Protein AF-A0A1S1LHV0-F1 (afdb_monomer)

pLDDT: mean 75.94, std 21.67, range [27.03, 97.88]

Sequence (368 aa):
MDLYQLVSRCLDARGETQAQFAKKLGIDRTGIPKWRTGLPKPEVLRAIAEVLEIEYSRVLRAALQGSGYAATAADLLRGQVVHVVDRTEGPSYDRGDTEPVAVFTDAQTAESFRDISDRISTAWEYNYAALTIDGTPIPDYVRVYTTKWTNIGEISQNSYIYAETPDRLADTGIGQIKAAQIRDPLGIYELTVESIDPSAGRAAISAAVQRLGTQDRLLPPHVEVPGMSFTDLVSETMRRSYQETQSEIESQWLENRRAMAAYDSSLTDGAMTPPPPLAPLPQPSDGPQDAAGVPPQTPFSSTQSGFMGSLFGSNGTLEKFLGRPYIWGGPGSAVDFDDRPRPQRRYFTLRPESETSDTGNAPHADDE

Radius of gyration: 31.74 Å; Cα contacts (8 Å, |Δi|>4): 426; chains: 1; bounding box: 80×80×86 Å

Mean predicted aligned error: 17.02 Å

Organism: Mycobacteroides chelonae (NCBI:txid1774)

Nearest PDB structures (foldseek):
  4v65-assembly1_AO  TM=2.335E-01  e=8.739E+00  Escherichia coli

Secondary structure (DSSP, 8-state):
--HHHHHHHHHHHHT--HHHHHHHHTS-GGGGGGGGTSPPPHHHHHHHHHHTTS-HHHHHHHHHHHTTS-SSHHHHHTT-EEEEEEEEESSTTS---EEEEEEES-HHHHHHHHHHHHHH-SSEEEEEEEEETTTSPPPP-EEEEEEEEETTS-EEEEEEEESS--GGGTTTSB-PEEEEEEETTEEEEEEEEEESSHHHHHHHHHHHHHHHHTTT-BPPTTS--TT--HHHHHHHHHHHHHHHHHHHHHHHHHHHHHHHHHHHHHHHTT--PPPPPPPPPPPPP-----S---PPPPTTSS-HHHHHHHHTT-HHHHHHHHSS--------S------SPPP--EEEEEPP----------------

Structure (mmCIF, N/CA/C/O backbone):
data_AF-A0A1S1LHV0-F1
#
_entry.id   AF-A0A1S1LHV0-F1
#
loop_
_atom_site.group_PDB
_atom_site.id
_atom_site.type_symbol
_atom_site.label_atom_id
_atom_site.label_alt_id
_atom_site.label_comp_id
_atom_site.label_asym_id
_atom_site.label_entity_id
_atom_site.label_seq_id
_atom_site.pdbx_PDB_ins_code
_atom_site.Cartn_x
_atom_site.Cartn_y
_atom_site.Cartn_z
_atom_site.occupancy
_atom_site.B_iso_or_equiv
_atom_site.auth_seq_id
_atom_site.auth_comp_id
_atom_site.auth_asym_id
_atom_site.auth_atom_id
_atom_site.pdbx_PDB_model_num
ATOM 1 N N . MET A 1 1 ? 1.267 -1.505 19.900 1.00 89.00 1 MET A N 1
ATOM 2 C CA . MET A 1 1 ? 0.951 -0.611 21.038 1.00 89.00 1 MET A CA 1
ATOM 3 C C . MET A 1 1 ? -0.071 -1.311 21.911 1.00 89.00 1 MET A C 1
ATOM 5 O O . MET A 1 1 ? -1.172 -1.569 21.436 1.00 89.00 1 MET A O 1
ATOM 9 N N . ASP A 1 2 ? 0.295 -1.644 23.146 1.00 93.44 2 ASP A N 1
ATOM 10 C CA . ASP A 1 2 ? -0.593 -2.352 24.076 1.00 93.44 2 ASP A CA 1
ATOM 11 C C . ASP A 1 2 ? -1.661 -1.429 24.709 1.00 93.44 2 ASP A C 1
ATOM 13 O O . ASP A 1 2 ? -1.643 -0.203 24.543 1.00 93.44 2 ASP A O 1
ATOM 17 N N . LEU A 1 3 ? -2.624 -2.018 25.430 1.00 96.00 3 LEU A N 1
ATOM 18 C CA . LEU A 1 3 ? -3.716 -1.279 26.073 1.00 96.00 3 LEU A CA 1
ATOM 19 C C . LEU A 1 3 ? -3.224 -0.296 27.144 1.00 96.00 3 LEU A C 1
ATOM 21 O O . LEU A 1 3 ? -3.758 0.807 27.250 1.00 96.00 3 LEU A O 1
ATOM 25 N N . TYR A 1 4 ? -2.209 -0.661 27.928 1.00 95.88 4 TYR A N 1
ATOM 26 C CA . TYR A 1 4 ? -1.655 0.221 28.955 1.00 95.88 4 TYR A CA 1
ATOM 27 C C . TYR A 1 4 ? -1.013 1.465 28.326 1.00 95.88 4 TYR A C 1
ATOM 29 O O . TYR A 1 4 ? -1.217 2.581 28.811 1.00 95.88 4 TYR A O 1
ATOM 37 N N . GLN A 1 5 ? -0.266 1.287 27.236 1.00 96.00 5 GLN A N 1
ATOM 38 C CA . GLN A 1 5 ? 0.351 2.361 26.460 1.00 96.00 5 GLN A CA 1
ATOM 39 C C . GLN A 1 5 ? -0.705 3.261 25.816 1.00 96.00 5 GLN A C 1
ATOM 41 O O . GLN A 1 5 ? -0.586 4.484 25.898 1.00 96.00 5 GLN A O 1
ATOM 46 N N . LEU A 1 6 ? -1.757 2.675 25.226 1.00 96.44 6 LEU A N 1
ATOM 47 C CA . LEU A 1 6 ? -2.885 3.428 24.670 1.00 96.44 6 LEU A CA 1
ATOM 48 C C . LEU A 1 6 ? -3.528 4.320 25.739 1.00 96.44 6 LEU A C 1
ATOM 50 O O . LEU A 1 6 ? -3.666 5.523 25.528 1.00 96.44 6 LEU A O 1
ATOM 54 N N . VAL A 1 7 ? -3.881 3.736 26.889 1.00 96.44 7 VAL A N 1
ATOM 55 C CA . VAL A 1 7 ? -4.514 4.458 27.999 1.00 96.44 7 VAL A CA 1
ATOM 56 C C . VAL A 1 7 ? -3.587 5.555 28.516 1.00 96.44 7 VAL A C 1
ATOM 58 O O . VAL A 1 7 ? -4.010 6.701 28.607 1.00 96.44 7 VAL A O 1
ATOM 61 N N . SER A 1 8 ? -2.318 5.239 28.798 1.00 95.88 8 SER A N 1
ATOM 62 C CA . SER A 1 8 ? -1.353 6.213 29.331 1.00 95.88 8 SER A CA 1
ATOM 63 C C . SER A 1 8 ? -1.193 7.413 28.396 1.00 95.88 8 SER A C 1
ATOM 65 O O . SER A 1 8 ? -1.327 8.547 28.837 1.00 95.88 8 SER A O 1
ATOM 67 N N . ARG A 1 9 ? -1.046 7.175 27.086 1.00 96.81 9 ARG A N 1
ATOM 68 C CA . ARG A 1 9 ? -0.932 8.248 26.090 1.00 96.81 9 ARG A CA 1
ATOM 69 C C . ARG A 1 9 ? -2.183 9.130 26.020 1.00 96.81 9 ARG A C 1
ATOM 71 O O . ARG A 1 9 ? -2.063 10.342 25.865 1.00 96.81 9 ARG A O 1
ATOM 78 N N . CYS A 1 10 ? -3.377 8.541 26.112 1.00 96.31 10 CYS A N 1
ATOM 79 C CA . CYS A 1 10 ? -4.629 9.302 26.141 1.00 96.31 10 CYS A CA 1
ATOM 80 C C . CYS A 1 10 ? -4.764 10.144 27.418 1.00 96.31 10 CYS A C 1
ATOM 82 O O . CYS A 1 10 ? -5.240 11.274 27.346 1.00 96.31 10 CYS A O 1
ATOM 84 N N . LEU A 1 11 ? -4.339 9.615 28.567 1.00 96.06 11 LEU A N 1
ATOM 85 C CA . LEU A 1 11 ? -4.357 10.339 29.837 1.00 96.06 11 LEU A CA 1
ATOM 86 C C . LEU A 1 11 ? -3.365 11.503 29.839 1.00 96.06 11 LEU A C 1
ATOM 88 O O . LEU A 1 11 ? -3.750 12.616 30.194 1.00 96.06 11 LEU A O 1
ATOM 92 N N . ASP A 1 12 ? -2.143 11.276 29.356 1.00 96.19 12 ASP A N 1
ATOM 93 C CA . ASP A 1 12 ? -1.115 12.313 29.235 1.00 96.19 12 ASP A CA 1
ATOM 94 C C . ASP A 1 12 ? -1.590 13.456 28.327 1.00 96.19 12 ASP A C 1
ATOM 96 O O . ASP A 1 12 ? -1.484 14.626 28.690 1.00 96.19 12 ASP A O 1
ATOM 100 N N . ALA A 1 13 ? -2.208 13.128 27.185 1.00 95.25 13 ALA A N 1
ATOM 101 C CA . ALA A 1 13 ? -2.775 14.118 26.267 1.00 95.25 13 ALA A CA 1
ATOM 102 C C . ALA A 1 13 ? -3.920 14.946 26.884 1.00 95.25 13 ALA A C 1
ATOM 104 O O . ALA A 1 13 ? -4.177 16.063 26.440 1.00 95.25 13 ALA A O 1
ATOM 105 N N . ARG A 1 14 ? -4.609 14.410 27.899 1.00 95.88 14 ARG A N 1
ATOM 106 C CA . ARG A 1 14 ? -5.717 15.073 28.609 1.00 95.88 14 ARG A CA 1
ATOM 107 C C . ARG A 1 14 ? -5.295 15.715 29.932 1.00 95.88 14 ARG A C 1
ATOM 109 O O . ARG A 1 14 ? -6.126 16.336 30.587 1.00 95.88 14 ARG A O 1
ATOM 116 N N . GLY A 1 15 ? -4.037 15.552 30.348 1.00 96.00 15 GLY A N 1
ATOM 117 C CA . GLY A 1 15 ? -3.576 15.959 31.677 1.00 96.00 15 GLY A CA 1
ATOM 118 C C . GLY A 1 15 ? -4.288 15.221 32.819 1.00 96.00 15 GLY A C 1
ATOM 119 O O . GLY A 1 15 ? -4.392 15.751 33.925 1.00 96.00 15 GLY A O 1
ATOM 120 N N . GLU A 1 16 ? -4.811 14.018 32.565 1.00 96.12 16 GLU A N 1
ATOM 121 C CA . GLU A 1 16 ? -5.523 13.214 33.558 1.00 96.12 16 GLU A CA 1
ATOM 122 C C . GLU A 1 16 ? -4.589 12.217 34.246 1.00 96.12 16 GLU A C 1
ATOM 124 O O . GLU A 1 16 ? -3.718 11.601 33.640 1.00 96.12 16 GLU A O 1
ATOM 129 N N . THR A 1 17 ? -4.794 12.001 35.543 1.00 95.31 17 THR A N 1
ATOM 130 C CA . THR A 1 17 ? -4.028 11.001 36.296 1.00 95.31 17 THR A CA 1
ATOM 131 C C . THR A 1 17 ? -4.670 9.616 36.200 1.00 95.31 17 THR A C 1
ATOM 133 O O . THR A 1 17 ? -5.894 9.474 36.170 1.00 95.31 17 THR A O 1
ATOM 136 N N . GLN A 1 18 ? -3.859 8.556 36.296 1.00 94.00 18 GLN A N 1
ATOM 137 C CA . GLN A 1 18 ? -4.364 7.174 36.377 1.00 94.00 18 GLN A CA 1
ATOM 138 C C . GLN A 1 18 ? -5.354 6.959 37.537 1.00 94.00 18 GLN A C 1
ATOM 140 O O . GLN A 1 18 ? -6.240 6.115 37.445 1.00 94.00 18 GLN A O 1
ATOM 145 N N . ALA A 1 19 ? -5.222 7.713 38.635 1.00 94.44 19 ALA A N 1
ATOM 146 C CA . ALA A 1 19 ? -6.137 7.630 39.772 1.00 94.44 19 ALA A CA 1
ATOM 147 C C . ALA A 1 19 ? -7.528 8.195 39.440 1.00 94.44 19 ALA A C 1
ATOM 149 O O . ALA A 1 19 ? -8.538 7.586 39.791 1.00 94.44 19 ALA A O 1
ATOM 150 N N . GLN A 1 20 ? -7.587 9.331 38.737 1.00 95.44 20 GLN A N 1
ATOM 151 C CA . GLN A 1 20 ? -8.848 9.899 38.248 1.00 95.44 20 GLN A CA 1
ATOM 152 C C . GLN A 1 20 ? -9.511 8.956 37.244 1.00 95.44 20 GLN A C 1
ATOM 154 O O . GLN A 1 20 ? -10.707 8.697 37.349 1.00 95.44 20 GLN A O 1
ATOM 159 N N . PHE A 1 21 ? -8.725 8.383 36.333 1.00 96.75 21 PHE A N 1
ATOM 160 C CA . PHE A 1 21 ? -9.212 7.419 35.353 1.00 96.75 21 PHE A CA 1
ATOM 161 C C . PHE A 1 21 ? -9.773 6.140 35.996 1.00 96.75 21 PHE A C 1
ATOM 163 O O . PHE A 1 21 ? -10.903 5.751 35.708 1.00 96.75 21 PHE A O 1
ATOM 170 N N . ALA A 1 22 ? -9.040 5.526 36.934 1.00 96.00 22 ALA A N 1
ATOM 171 C CA . ALA A 1 22 ? -9.507 4.351 37.676 1.00 96.00 22 ALA A CA 1
ATOM 172 C C . ALA A 1 22 ? -10.821 4.632 38.425 1.00 96.00 22 ALA A C 1
ATOM 174 O O . ALA A 1 22 ? -11.742 3.817 38.398 1.00 96.00 22 ALA A O 1
ATOM 175 N N . LYS A 1 23 ? -10.932 5.824 39.030 1.00 95.81 23 LYS A N 1
ATOM 176 C CA . LYS A 1 23 ? -12.151 6.277 39.707 1.00 95.81 23 LYS A CA 1
ATOM 177 C C . LYS A 1 23 ? -13.332 6.409 38.739 1.00 95.81 23 LYS A C 1
ATOM 179 O O . LYS A 1 23 ? -14.421 5.973 39.094 1.00 95.81 23 LYS A O 1
ATOM 184 N N . LYS A 1 24 ? -13.130 6.971 37.538 1.00 95.94 24 LYS A N 1
ATOM 185 C CA . LYS A 1 24 ? -14.174 7.073 36.496 1.00 95.94 24 LYS A CA 1
ATOM 186 C C . LYS A 1 24 ? -14.662 5.696 36.035 1.00 95.94 24 LYS A C 1
ATOM 188 O O . LYS A 1 24 ? -15.853 5.513 35.833 1.00 95.94 24 LYS A O 1
ATOM 193 N N . LEU A 1 25 ? -13.753 4.729 35.924 1.00 94.81 25 LEU A N 1
ATOM 194 C CA . LEU A 1 25 ? -14.078 3.348 35.556 1.00 94.81 25 LEU A CA 1
ATOM 195 C C . LEU A 1 25 ? -14.657 2.509 36.705 1.00 94.81 25 LEU A C 1
ATOM 197 O O . LEU A 1 25 ? -15.110 1.392 36.466 1.00 94.81 25 LEU A O 1
ATOM 201 N N . GLY A 1 26 ? -14.610 2.997 37.949 1.00 94.69 26 GLY A N 1
ATOM 202 C CA . GLY A 1 26 ? -15.035 2.231 39.122 1.00 94.69 26 GLY A CA 1
ATOM 203 C C . GLY A 1 26 ? -14.152 1.010 39.419 1.00 94.69 26 GLY A C 1
ATOM 204 O O . GLY A 1 26 ? -14.641 0.025 39.967 1.00 94.69 26 GLY A O 1
ATOM 205 N N . ILE A 1 27 ? -12.866 1.052 39.053 1.00 94.00 27 ILE A N 1
ATOM 206 C CA . ILE A 1 27 ? -11.912 -0.051 39.252 1.00 94.00 27 ILE A CA 1
ATOM 207 C C . ILE A 1 27 ? -10.778 0.335 40.203 1.00 94.00 27 ILE A C 1
ATOM 209 O O . ILE A 1 27 ? -10.485 1.511 40.420 1.00 94.00 27 ILE A O 1
ATO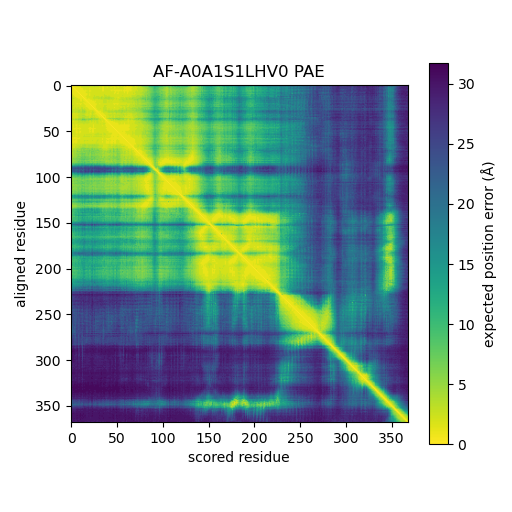M 213 N N . ASP A 1 28 ? -10.081 -0.674 40.727 1.00 93.19 28 ASP A N 1
ATOM 214 C CA . ASP A 1 28 ? -8.846 -0.458 41.476 1.00 93.19 28 ASP A CA 1
ATOM 215 C C . ASP A 1 28 ? -7.682 -0.070 40.542 1.00 93.19 28 ASP A C 1
ATOM 217 O O . ASP A 1 28 ? -7.417 -0.723 39.526 1.00 93.19 28 ASP A O 1
ATOM 221 N N . ARG A 1 29 ? -6.931 0.969 40.930 1.00 92.44 29 ARG A N 1
ATOM 222 C CA . ARG A 1 29 ? -5.758 1.479 40.203 1.00 92.44 29 ARG A CA 1
ATOM 223 C C . ARG A 1 29 ? -4.684 0.406 40.029 1.00 92.44 29 ARG A C 1
ATOM 225 O O . ARG A 1 29 ? -3.962 0.431 39.034 1.00 92.44 29 ARG A O 1
ATOM 232 N N . THR A 1 30 ? -4.571 -0.541 40.964 1.00 91.38 30 THR A N 1
ATOM 233 C CA . THR A 1 30 ? -3.563 -1.616 40.887 1.00 91.38 30 THR A CA 1
ATOM 234 C C . THR A 1 30 ? -3.808 -2.595 39.731 1.00 91.38 30 THR A C 1
ATOM 236 O O . THR A 1 30 ? -2.896 -3.323 39.334 1.00 91.38 30 THR A O 1
ATOM 239 N N . GLY A 1 31 ? -5.016 -2.597 39.153 1.00 89.69 31 GLY A N 1
ATOM 240 C CA . GLY A 1 31 ? -5.367 -3.417 37.996 1.00 89.69 31 GLY A CA 1
ATOM 241 C C . GLY A 1 31 ? -4.827 -2.885 36.666 1.00 89.69 31 GLY A C 1
ATOM 242 O O . GLY A 1 31 ? -4.539 -3.686 35.782 1.00 89.69 31 GLY A O 1
ATOM 243 N N . ILE A 1 32 ? -4.631 -1.567 36.532 1.00 92.25 32 ILE A N 1
ATOM 244 C CA . ILE A 1 32 ? -4.262 -0.922 35.257 1.00 92.25 32 ILE A CA 1
ATOM 245 C C . ILE A 1 32 ? -2.912 -1.427 34.712 1.00 92.25 32 ILE A C 1
ATOM 247 O O . ILE A 1 32 ? -2.856 -1.804 33.541 1.00 92.25 32 ILE A O 1
ATOM 251 N N . PRO A 1 33 ? -1.824 -1.522 35.508 1.00 92.38 33 PRO A N 1
ATOM 252 C CA . PRO A 1 33 ? -0.551 -2.042 35.002 1.00 92.38 33 PRO A CA 1
ATOM 253 C C . PRO A 1 33 ? -0.626 -3.488 34.488 1.00 92.38 33 PRO A C 1
ATOM 255 O O . PRO A 1 33 ? 0.167 -3.870 33.630 1.00 92.38 33 PRO A O 1
ATOM 258 N N . LYS A 1 34 ? -1.586 -4.292 34.973 1.00 92.69 34 LYS A N 1
ATOM 259 C CA . LYS A 1 34 ? -1.762 -5.695 34.554 1.00 92.69 34 LYS A CA 1
ATOM 260 C C . LYS A 1 34 ? -2.301 -5.826 33.126 1.00 92.69 34 LYS A C 1
ATOM 262 O O . LYS A 1 34 ? -2.193 -6.896 32.539 1.00 92.69 34 LYS A O 1
ATOM 267 N N . TRP A 1 35 ? -2.828 -4.752 32.540 1.00 94.06 35 TRP A N 1
ATOM 268 C CA . TRP A 1 35 ? -3.326 -4.737 31.160 1.00 94.06 35 TRP A CA 1
ATOM 269 C C . TRP A 1 35 ? -2.227 -4.801 30.097 1.00 94.06 35 TRP A C 1
ATOM 271 O O . TRP A 1 35 ? -2.531 -4.931 28.916 1.00 94.06 35 TRP A O 1
ATOM 281 N N . ARG A 1 36 ? -0.952 -4.719 30.503 1.00 91.00 36 ARG A N 1
ATOM 282 C CA . ARG A 1 36 ? 0.184 -4.949 29.603 1.00 91.00 36 ARG A CA 1
ATOM 283 C C . ARG A 1 36 ? 0.223 -6.373 29.065 1.00 91.00 36 ARG A C 1
ATOM 285 O O . ARG A 1 36 ? 0.668 -6.558 27.948 1.00 91.00 36 ARG A O 1
ATOM 292 N N . THR A 1 37 ? -0.214 -7.347 29.863 1.00 88.12 37 THR A N 1
ATOM 293 C CA . THR A 1 37 ? -0.143 -8.779 29.527 1.00 88.12 37 THR A CA 1
ATOM 294 C C . THR A 1 37 ? -1.474 -9.506 29.710 1.00 88.12 37 THR A C 1
ATOM 296 O O . THR A 1 37 ? -1.663 -10.593 29.174 1.00 88.12 37 THR A O 1
ATOM 299 N N . GLY A 1 38 ? -2.417 -8.930 30.462 1.00 89.94 38 GLY A N 1
ATOM 300 C CA . GLY A 1 38 ? -3.736 -9.504 30.708 1.00 89.94 38 GLY A CA 1
ATOM 301 C C . GLY A 1 38 ? -4.834 -8.836 29.887 1.00 89.94 38 GLY A C 1
ATOM 302 O O . GLY A 1 38 ? -4.867 -7.613 29.770 1.00 89.94 38 GLY A O 1
ATOM 303 N N . LEU A 1 39 ? -5.776 -9.639 29.386 1.00 94.50 39 LEU A N 1
ATOM 304 C CA . LEU A 1 39 ? -6.964 -9.163 28.681 1.00 94.50 39 LEU A CA 1
ATOM 305 C C . LEU A 1 39 ? -8.075 -8.796 29.690 1.00 94.50 39 LEU A C 1
ATOM 307 O O . LEU A 1 39 ? -8.558 -9.679 30.407 1.00 94.50 39 LEU A O 1
ATOM 311 N N . PRO A 1 40 ? -8.499 -7.521 29.785 1.00 94.75 40 PRO A N 1
ATOM 312 C CA . PRO A 1 40 ? -9.639 -7.136 30.613 1.00 94.75 40 PRO A CA 1
ATOM 313 C C . PRO A 1 40 ? -10.944 -7.754 30.113 1.00 94.75 40 PRO A C 1
ATOM 315 O O . PRO A 1 40 ? -11.079 -8.111 28.943 1.00 94.75 40 PRO A O 1
ATOM 318 N N . LYS A 1 41 ? -11.949 -7.813 30.992 1.00 95.00 41 LYS A N 1
ATOM 319 C CA . LYS A 1 41 ? -13.293 -8.247 30.599 1.00 95.00 41 LYS A CA 1
ATOM 320 C C . LYS A 1 41 ? -13.896 -7.299 29.545 1.00 95.00 41 LYS A C 1
ATOM 322 O O . LYS A 1 41 ? -13.613 -6.097 29.599 1.00 95.00 41 LYS A O 1
ATOM 327 N N . PRO A 1 42 ? -14.760 -7.787 28.635 1.00 96.56 42 PRO A N 1
ATOM 328 C CA . PRO A 1 42 ? -15.350 -6.969 27.575 1.00 96.56 42 PRO A CA 1
ATOM 329 C C . PRO A 1 42 ? -16.054 -5.704 28.078 1.00 96.56 42 PRO A C 1
ATOM 331 O O . PRO A 1 42 ? -15.957 -4.656 27.444 1.00 96.56 42 PRO A O 1
ATOM 334 N N . GLU A 1 43 ? -16.723 -5.773 29.230 1.00 96.94 43 GLU A N 1
ATOM 335 C CA . GLU A 1 43 ? -17.422 -4.635 29.839 1.00 96.94 43 GLU A CA 1
ATOM 336 C C . GLU A 1 43 ? -16.441 -3.524 30.228 1.00 96.94 43 GLU A C 1
ATOM 338 O O . GLU A 1 43 ? -16.708 -2.349 29.989 1.00 96.94 43 GLU A O 1
ATOM 343 N N . VAL A 1 44 ? -15.268 -3.898 30.748 1.00 96.69 44 VAL A N 1
ATOM 344 C CA . VAL A 1 44 ? -14.200 -2.953 31.101 1.00 96.69 44 VAL A CA 1
ATOM 345 C C . VAL A 1 44 ? -13.625 -2.308 29.843 1.00 96.69 44 VAL A C 1
ATOM 347 O O . VAL A 1 44 ? -13.396 -1.105 29.832 1.00 96.69 44 VAL A O 1
ATOM 350 N N . LEU A 1 45 ? -13.438 -3.070 28.761 1.00 97.62 45 LEU A N 1
ATOM 351 C CA . LEU A 1 45 ? -12.962 -2.522 27.485 1.00 97.62 45 LEU A CA 1
ATOM 352 C C . LEU A 1 45 ? -13.951 -1.512 26.880 1.00 97.62 45 LEU A C 1
ATOM 354 O O . LEU A 1 45 ? -13.524 -0.481 26.364 1.00 97.62 45 LEU A O 1
ATOM 358 N N . ARG A 1 46 ? -15.264 -1.772 26.968 1.00 97.81 46 ARG A N 1
ATOM 359 C CA . ARG A 1 46 ? -16.299 -0.817 26.528 1.00 97.81 46 ARG A CA 1
ATOM 360 C C . ARG A 1 46 ? -16.288 0.451 27.381 1.00 97.81 46 ARG A C 1
ATOM 362 O O . ARG A 1 46 ? -16.267 1.541 26.823 1.00 97.81 46 ARG A O 1
ATOM 369 N N . ALA A 1 47 ? -16.208 0.308 28.704 1.00 97.50 47 ALA A N 1
ATOM 370 C CA . ALA A 1 47 ? -16.119 1.447 29.616 1.00 97.50 47 ALA A CA 1
ATOM 371 C C . ALA A 1 47 ? -14.845 2.280 29.385 1.00 97.50 47 ALA A C 1
ATOM 373 O O . ALA A 1 47 ? -14.892 3.504 29.434 1.00 97.50 47 ALA A O 1
ATOM 374 N N . ILE A 1 48 ? -13.707 1.641 29.084 1.00 97.38 48 ILE A N 1
ATOM 375 C CA . ILE A 1 48 ? -12.475 2.343 28.692 1.00 97.38 48 ILE A CA 1
ATOM 376 C C . ILE A 1 48 ? -12.712 3.166 27.424 1.00 97.38 48 ILE A C 1
ATOM 378 O O . ILE A 1 48 ? -12.328 4.330 27.400 1.00 97.38 48 ILE A O 1
ATOM 382 N N . ALA A 1 49 ? -13.329 2.582 26.393 1.00 97.88 49 ALA A N 1
ATOM 383 C CA . ALA A 1 49 ? -13.621 3.278 25.140 1.00 97.88 49 ALA A CA 1
ATOM 384 C C . ALA A 1 49 ? -14.529 4.498 25.359 1.00 97.88 49 ALA A C 1
ATOM 386 O O . ALA A 1 49 ? -14.242 5.571 24.841 1.00 97.88 49 ALA A O 1
ATOM 387 N N . GLU A 1 50 ? -15.562 4.351 26.190 1.00 97.69 50 GLU A N 1
ATOM 388 C CA . GLU A 1 50 ? -16.482 5.429 26.558 1.00 97.69 50 GLU A CA 1
ATOM 389 C C . GLU A 1 50 ? -15.781 6.544 27.348 1.00 97.69 50 GLU A C 1
ATOM 391 O O . GLU A 1 50 ? -15.810 7.699 26.939 1.00 97.69 50 GLU A O 1
ATOM 396 N N . VAL A 1 51 ? -15.076 6.210 28.436 1.00 97.31 51 VAL A N 1
ATOM 397 C CA . VAL A 1 51 ? -14.377 7.200 29.279 1.00 97.31 51 VAL A CA 1
ATOM 398 C C . VAL A 1 51 ? -13.259 7.909 28.515 1.00 97.31 51 VAL A C 1
ATOM 400 O O . VAL A 1 51 ? -13.001 9.096 28.732 1.00 97.31 51 VAL A O 1
ATOM 403 N N . LEU A 1 52 ? -12.566 7.187 27.635 1.00 96.38 52 LEU A N 1
ATOM 404 C CA . LEU A 1 52 ? -11.537 7.760 26.779 1.00 96.38 52 LEU A CA 1
ATOM 405 C C . LEU A 1 52 ? -12.103 8.387 25.506 1.00 96.38 52 LEU A C 1
ATOM 407 O O . LEU A 1 52 ? -11.316 8.957 24.767 1.00 96.38 52 LEU A O 1
ATOM 411 N N . GLU A 1 53 ? -13.410 8.343 25.250 1.00 96.25 53 GLU A N 1
ATOM 412 C CA . GLU A 1 53 ? -14.038 8.865 24.026 1.00 96.25 53 GLU A CA 1
ATOM 413 C C . GLU A 1 53 ? -13.278 8.448 22.749 1.00 96.25 53 GLU A C 1
ATOM 415 O O . GLU A 1 53 ? -12.979 9.263 21.878 1.00 96.25 53 GLU A O 1
ATOM 420 N N . ILE A 1 54 ? -12.894 7.172 22.673 1.00 96.69 54 ILE A N 1
ATOM 421 C CA . ILE A 1 54 ? -12.226 6.575 21.509 1.00 96.69 54 ILE A CA 1
ATOM 422 C C . ILE A 1 54 ? -12.993 5.345 21.038 1.00 96.69 54 ILE A C 1
ATOM 424 O O . ILE A 1 54 ? -13.798 4.765 21.765 1.00 96.69 54 ILE A O 1
ATOM 428 N N . GLU A 1 55 ? -12.714 4.901 19.820 1.00 95.75 55 GLU A N 1
ATOM 429 C CA . GLU A 1 55 ? -13.403 3.766 19.227 1.00 95.75 55 GLU A CA 1
ATOM 430 C C . GLU A 1 55 ? -13.121 2.471 20.000 1.00 95.75 55 GLU A C 1
ATOM 432 O O . GLU A 1 55 ? -11.971 2.121 20.294 1.00 95.75 55 GLU A O 1
ATOM 437 N N . TYR A 1 56 ? -14.176 1.693 20.264 1.00 96.19 56 TYR A N 1
ATOM 438 C CA . TYR A 1 56 ? -14.058 0.398 20.938 1.00 96.19 56 TYR A CA 1
ATOM 439 C C . TYR A 1 56 ? -13.100 -0.557 20.212 1.00 96.19 56 TYR A C 1
ATOM 441 O O . TYR A 1 56 ? -12.322 -1.259 20.855 1.00 96.19 56 TYR A O 1
ATOM 449 N N . SER A 1 57 ? -13.089 -0.535 18.875 1.00 93.25 57 SER A N 1
ATOM 450 C CA . SER A 1 57 ? -12.174 -1.335 18.052 1.00 93.25 57 SER A CA 1
ATOM 451 C C . SER A 1 57 ? -10.703 -1.022 18.343 1.00 93.25 57 SER A C 1
ATOM 453 O O . SER A 1 57 ? -9.877 -1.932 18.409 1.00 93.25 57 SER A O 1
ATOM 455 N N . ARG A 1 58 ? -10.365 0.249 18.592 1.00 95.12 58 ARG A N 1
ATOM 456 C CA . ARG A 1 58 ? -9.006 0.684 18.934 1.00 95.12 58 ARG A CA 1
ATOM 457 C C . ARG A 1 58 ? -8.577 0.162 20.303 1.00 95.12 58 ARG A C 1
ATOM 459 O O . ARG A 1 58 ? -7.440 -0.292 20.443 1.00 95.12 58 ARG A O 1
ATOM 466 N N . VAL A 1 59 ? -9.484 0.200 21.280 1.00 96.81 59 VAL A N 1
ATOM 467 C CA . VAL A 1 59 ? -9.263 -0.333 22.634 1.00 96.81 59 VAL A CA 1
ATOM 468 C C . VAL A 1 59 ? -9.105 -1.850 22.602 1.00 96.81 59 VAL A C 1
ATOM 470 O O . VAL A 1 59 ? -8.124 -2.375 23.128 1.00 96.81 59 VAL A O 1
ATOM 473 N N . LEU A 1 60 ? -10.029 -2.549 21.939 1.00 96.12 60 LEU A N 1
ATOM 474 C CA . LEU A 1 60 ? -10.002 -4.002 21.805 1.00 96.12 60 LEU A CA 1
ATOM 475 C C . LEU A 1 60 ? -8.724 -4.470 21.102 1.00 96.12 60 LEU A C 1
ATOM 477 O O . LEU A 1 60 ? -8.047 -5.360 21.607 1.00 96.12 60 LEU A O 1
ATOM 481 N N . ARG A 1 61 ? -8.337 -3.822 19.996 1.00 94.88 61 ARG A N 1
ATOM 482 C CA . ARG A 1 61 ? -7.089 -4.131 19.285 1.00 94.88 61 ARG A CA 1
ATOM 483 C C . ARG A 1 61 ? -5.866 -3.979 20.186 1.00 94.88 61 ARG A C 1
ATOM 485 O O . ARG A 1 61 ? -5.029 -4.871 20.214 1.00 94.88 61 ARG A O 1
ATOM 492 N N . ALA A 1 62 ? -5.756 -2.875 20.926 1.00 95.00 62 ALA A N 1
ATOM 493 C CA . ALA A 1 62 ? -4.624 -2.657 21.828 1.00 95.00 62 ALA A CA 1
ATOM 494 C C . ALA A 1 62 ? -4.574 -3.707 22.955 1.00 95.00 62 ALA A C 1
ATOM 496 O O . ALA A 1 62 ? -3.495 -4.154 23.343 1.00 95.00 62 ALA A O 1
ATOM 497 N N . ALA A 1 63 ? -5.739 -4.138 23.448 1.00 96.06 63 ALA A N 1
ATOM 498 C CA . ALA A 1 63 ? -5.851 -5.187 24.457 1.00 96.06 63 ALA A CA 1
ATOM 499 C C . ALA A 1 63 ? -5.426 -6.562 23.918 1.00 96.06 63 ALA A C 1
ATOM 501 O O . ALA A 1 63 ? -4.646 -7.259 24.567 1.00 96.06 63 ALA A O 1
ATOM 502 N N . LEU A 1 64 ? -5.884 -6.928 22.717 1.00 95.50 64 LEU A N 1
ATOM 503 C CA . LEU A 1 64 ? -5.500 -8.170 22.038 1.00 95.50 64 LEU A CA 1
ATOM 504 C C . LEU A 1 64 ? -4.009 -8.184 21.682 1.00 95.50 64 LEU A C 1
ATOM 506 O O . LEU A 1 64 ? -3.361 -9.217 21.841 1.00 95.50 64 LEU A O 1
ATOM 510 N N . GLN A 1 65 ? -3.452 -7.035 21.284 1.00 93.38 65 GLN A N 1
ATOM 511 C CA . GLN A 1 65 ? -2.027 -6.909 20.989 1.00 93.38 65 GLN A CA 1
ATOM 512 C C . GLN A 1 65 ? -1.159 -7.068 22.242 1.00 93.38 65 GLN A C 1
ATOM 514 O O . GLN A 1 65 ? -0.198 -7.828 22.226 1.00 93.38 65 GLN A O 1
ATOM 519 N N . GLY A 1 66 ? -1.516 -6.408 23.349 1.00 91.25 66 GLY A N 1
ATOM 520 C CA . GLY A 1 66 ? -0.778 -6.538 24.613 1.00 91.25 66 GLY A CA 1
ATOM 521 C C . GLY A 1 66 ? -0.829 -7.946 25.217 1.00 91.25 66 GLY A C 1
ATOM 522 O O . GLY A 1 66 ? 0.128 -8.403 25.830 1.00 91.25 66 GLY A O 1
ATOM 523 N N . SER A 1 67 ? -1.930 -8.669 25.010 1.00 92.38 67 SER A N 1
ATOM 524 C CA . SER A 1 67 ? -2.096 -10.041 25.512 1.00 92.38 67 SER A CA 1
ATOM 525 C C . SER A 1 67 ? -1.581 -11.129 24.559 1.00 92.38 67 SER A C 1
ATOM 527 O O . SER A 1 67 ? -1.661 -12.308 24.896 1.00 92.38 67 SER A O 1
ATOM 529 N N . GLY A 1 68 ? -1.037 -10.757 23.394 1.00 91.94 68 GLY A N 1
ATOM 530 C CA . GLY A 1 68 ? -0.428 -11.688 22.440 1.00 91.94 68 GLY A CA 1
ATOM 531 C C . GLY A 1 68 ? -1.409 -12.467 21.557 1.00 91.94 68 GLY A C 1
ATOM 532 O O . GLY A 1 68 ? -0.980 -13.372 20.850 1.00 91.94 68 GLY A O 1
ATOM 533 N N . TYR A 1 69 ? -2.704 -12.127 21.557 1.00 92.12 69 TYR A N 1
ATOM 534 C CA . TYR A 1 69 ? -3.695 -12.765 20.672 1.00 92.12 69 TYR A CA 1
ATOM 535 C C . TYR A 1 69 ? -3.603 -12.281 19.219 1.00 92.12 69 TYR A C 1
ATOM 537 O O . TYR A 1 69 ? -4.064 -12.974 18.317 1.00 92.12 69 TYR A O 1
ATOM 545 N N . ALA A 1 70 ? -3.033 -11.096 18.991 1.00 92.81 70 ALA A N 1
ATOM 546 C CA . ALA A 1 70 ? -2.780 -10.549 17.662 1.00 92.81 70 ALA A CA 1
ATOM 547 C C . ALA A 1 70 ? -1.454 -9.785 17.659 1.00 92.81 70 ALA A C 1
ATOM 549 O O . ALA A 1 70 ? -1.204 -8.985 18.558 1.00 92.81 70 ALA A O 1
ATOM 550 N N . ALA A 1 71 ? -0.612 -9.989 16.651 1.00 89.56 71 ALA A N 1
ATOM 551 C CA . ALA A 1 71 ? 0.615 -9.215 16.496 1.00 89.56 71 ALA A CA 1
ATOM 552 C C . ALA A 1 71 ? 0.331 -7.887 15.778 1.00 89.56 71 ALA A C 1
ATOM 554 O O . ALA A 1 71 ? 0.870 -6.838 16.143 1.00 89.56 71 ALA A O 1
ATOM 555 N N . THR A 1 72 ? -0.559 -7.924 14.782 1.00 88.38 72 THR A N 1
ATOM 556 C CA . THR A 1 72 ? -0.885 -6.794 13.909 1.00 88.38 72 THR A CA 1
ATOM 557 C C . THR A 1 72 ? -2.393 -6.592 13.757 1.00 88.38 72 THR A C 1
ATOM 559 O O . THR A 1 72 ? -3.207 -7.439 14.118 1.00 88.38 72 THR A O 1
ATOM 562 N N . ALA A 1 73 ? -2.792 -5.447 13.193 1.00 84.81 73 ALA A N 1
ATOM 563 C CA . ALA A 1 73 ? -4.188 -5.226 12.816 1.00 84.81 73 ALA A CA 1
ATOM 564 C C . ALA A 1 73 ? -4.649 -6.192 11.709 1.00 84.81 73 ALA A C 1
ATOM 566 O O . ALA A 1 73 ? -5.821 -6.557 11.687 1.00 84.81 73 ALA A O 1
ATOM 567 N N . ALA A 1 74 ? -3.737 -6.619 10.827 1.00 87.75 74 ALA A N 1
ATOM 568 C CA . ALA A 1 74 ? -4.048 -7.550 9.749 1.00 87.75 74 ALA A CA 1
ATOM 569 C C . ALA A 1 74 ? -4.503 -8.911 10.294 1.00 87.75 74 ALA A C 1
ATOM 571 O O . ALA A 1 74 ? -5.440 -9.485 9.757 1.00 87.75 74 ALA A O 1
ATOM 572 N N . ASP A 1 75 ? -3.944 -9.375 11.416 1.00 88.69 75 ASP A N 1
ATOM 573 C CA . ASP A 1 75 ? -4.339 -10.653 12.033 1.00 88.69 75 ASP A CA 1
ATOM 574 C C . ASP A 1 75 ? -5.821 -10.682 12.443 1.00 88.69 75 ASP A C 1
ATOM 576 O O . ASP A 1 75 ? -6.448 -11.737 12.439 1.00 88.69 75 ASP A O 1
ATOM 580 N N . LEU A 1 76 ? -6.388 -9.520 12.788 1.00 88.81 76 LEU A N 1
ATOM 581 C CA . LEU A 1 76 ? -7.794 -9.382 13.179 1.00 88.81 76 LEU A CA 1
ATOM 582 C C . LEU A 1 76 ? -8.731 -9.202 11.979 1.00 88.81 76 LEU A C 1
ATOM 584 O O . LEU A 1 76 ? -9.918 -9.508 12.075 1.00 88.81 76 LEU A O 1
ATOM 588 N N . LEU A 1 77 ? -8.215 -8.646 10.881 1.00 90.06 77 LEU A N 1
ATOM 589 C CA . LEU A 1 77 ? -9.005 -8.262 9.711 1.00 90.06 77 LEU A CA 1
ATOM 590 C C . LEU A 1 77 ? -8.958 -9.307 8.597 1.00 90.06 77 LEU A C 1
ATOM 592 O O . LEU A 1 77 ? -9.911 -9.415 7.832 1.00 90.06 77 LEU A O 1
ATOM 596 N N . ARG A 1 78 ? -7.878 -10.084 8.501 1.00 90.12 78 ARG A N 1
ATOM 597 C CA . ARG A 1 78 ? -7.695 -11.103 7.469 1.00 90.12 78 ARG A CA 1
ATOM 598 C C . ARG A 1 78 ? -8.857 -12.090 7.468 1.00 90.12 78 ARG A C 1
ATOM 600 O O . ARG A 1 78 ? -9.247 -12.616 8.508 1.00 90.12 78 ARG A O 1
ATOM 607 N N . GLY A 1 79 ? -9.389 -12.357 6.280 1.00 90.81 79 GLY A N 1
ATOM 608 C CA . GLY A 1 79 ? -10.506 -13.280 6.094 1.00 90.81 79 GLY A CA 1
ATOM 609 C C . GLY A 1 79 ? -11.875 -12.702 6.465 1.00 90.81 79 GLY A C 1
ATOM 610 O O . GLY A 1 79 ? -12.880 -13.363 6.214 1.00 90.81 79 GLY A O 1
ATOM 611 N N . GLN A 1 80 ? -11.951 -11.485 7.018 1.00 93.44 80 GLN A N 1
ATOM 612 C CA . GLN A 1 80 ? -13.230 -10.808 7.220 1.00 93.44 80 GLN A CA 1
ATOM 613 C C . GLN A 1 80 ? -13.807 -10.363 5.876 1.00 93.44 80 GLN A C 1
ATOM 615 O O . GLN A 1 80 ? -13.074 -9.957 4.970 1.00 93.44 80 GLN A O 1
ATOM 620 N N . VAL A 1 81 ? -15.130 -10.436 5.759 1.00 95.38 81 VAL A N 1
ATOM 621 C CA . VAL A 1 81 ? -15.858 -9.967 4.580 1.00 95.38 81 VAL A CA 1
ATOM 622 C C . VAL A 1 81 ? -16.279 -8.521 4.806 1.00 95.38 81 VAL A C 1
ATOM 624 O O . VAL A 1 81 ? -16.845 -8.181 5.844 1.00 95.38 81 VAL A O 1
ATOM 627 N N . VAL A 1 82 ? -15.996 -7.677 3.823 1.00 95.88 82 VAL A N 1
ATOM 628 C CA . VAL A 1 82 ? -16.514 -6.318 3.716 1.00 95.88 82 VAL A CA 1
ATOM 629 C C . VAL A 1 82 ? -17.327 -6.192 2.440 1.00 95.88 82 VAL A C 1
ATOM 631 O O . VAL A 1 82 ? -17.111 -6.899 1.459 1.00 95.88 82 VAL A O 1
ATOM 634 N N . HIS A 1 83 ? -18.275 -5.278 2.460 1.00 96.50 83 HIS A N 1
ATOM 635 C CA . HIS A 1 83 ? -19.199 -5.024 1.375 1.00 96.50 83 HIS A CA 1
ATOM 636 C C . HIS A 1 83 ? -18.877 -3.661 0.791 1.00 96.50 83 HIS A C 1
ATOM 638 O O . HIS A 1 83 ? -19.058 -2.645 1.462 1.00 96.50 83 HIS A O 1
ATOM 644 N N . VAL A 1 84 ? -18.356 -3.647 -0.429 1.00 95.94 84 VAL A N 1
ATOM 645 C CA . VAL A 1 84 ? -17.973 -2.421 -1.123 1.00 95.94 84 VAL A CA 1
ATOM 646 C C . VAL A 1 84 ? -19.077 -2.051 -2.100 1.00 95.94 84 VAL A C 1
ATOM 648 O O . VAL A 1 84 ? -19.625 -2.914 -2.792 1.00 95.94 84 VAL A O 1
ATOM 651 N N . VAL A 1 85 ? -19.428 -0.768 -2.105 1.00 95.31 85 VAL A N 1
ATOM 652 C CA . VAL A 1 85 ? -20.303 -0.177 -3.111 1.00 95.31 85 VAL A CA 1
ATOM 653 C C . VAL A 1 85 ? -19.465 0.757 -3.964 1.00 95.31 85 VAL A C 1
ATOM 655 O O . VAL A 1 85 ? -18.866 1.704 -3.443 1.00 95.31 85 VAL A O 1
ATOM 658 N N . ASP A 1 86 ? -19.470 0.497 -5.263 1.00 94.81 86 ASP A N 1
ATOM 659 C CA . ASP A 1 86 ? -18.791 1.302 -6.269 1.00 94.81 86 ASP A CA 1
ATOM 660 C C . ASP A 1 86 ? -19.827 2.045 -7.113 1.00 94.81 86 ASP A C 1
ATOM 662 O O . ASP A 1 86 ? -20.967 1.596 -7.247 1.00 94.81 86 ASP A O 1
ATOM 666 N N . ARG A 1 87 ? -19.443 3.174 -7.704 1.00 91.56 87 ARG A N 1
ATOM 667 C CA . ARG A 1 87 ? -20.247 3.875 -8.711 1.00 91.56 87 ARG A CA 1
ATOM 668 C C . ARG A 1 87 ? -19.527 3.884 -10.050 1.00 91.56 87 ARG A C 1
ATOM 670 O O . ARG A 1 87 ? -18.305 4.007 -10.091 1.00 91.56 87 ARG A O 1
ATOM 677 N N . THR A 1 88 ? -20.292 3.840 -11.130 1.00 88.19 88 THR A N 1
ATOM 678 C CA . THR A 1 88 ? -19.783 4.001 -12.494 1.00 88.19 88 THR A CA 1
ATOM 679 C C . THR A 1 88 ? -20.520 5.152 -13.175 1.00 88.19 88 THR A C 1
ATOM 681 O O . THR A 1 88 ? -21.749 5.232 -13.089 1.00 88.19 88 THR A O 1
ATOM 684 N N . GLU A 1 89 ? -19.777 6.064 -13.810 1.00 81.81 89 GLU A N 1
ATOM 685 C CA . GLU A 1 89 ? -20.356 7.176 -14.577 1.00 81.81 89 GLU A CA 1
ATOM 686 C C . GLU A 1 89 ? -20.895 6.697 -15.924 1.00 81.81 89 GLU A C 1
ATOM 688 O O . GLU A 1 89 ? -20.210 5.961 -16.634 1.00 81.81 89 GLU A O 1
ATOM 693 N N . GLY A 1 90 ? -22.075 7.186 -16.309 1.00 66.50 90 GLY A N 1
ATOM 694 C CA . GLY A 1 90 ? -22.546 7.134 -17.692 1.00 66.50 90 GLY A CA 1
ATOM 695 C C . GLY A 1 90 ? -23.355 5.886 -18.083 1.00 66.50 90 GLY A C 1
ATOM 696 O O . GLY A 1 90 ? -23.393 4.880 -17.372 1.00 66.50 90 GLY A O 1
ATOM 697 N N . PRO A 1 91 ? -24.066 5.945 -19.228 1.00 59.16 91 PRO A N 1
ATOM 698 C CA . PRO A 1 91 ? -24.810 4.809 -19.766 1.00 59.16 91 PRO A CA 1
ATOM 699 C C . PRO A 1 91 ? -23.856 3.688 -20.206 1.00 59.16 91 PRO A C 1
ATOM 701 O O . PRO A 1 91 ? -22.712 3.942 -20.557 1.00 59.16 91 PRO A O 1
ATOM 704 N N . SER A 1 92 ? -24.342 2.441 -20.258 1.00 61.28 92 SER A N 1
ATOM 705 C CA . SER A 1 92 ? -23.543 1.221 -20.536 1.00 61.28 92 SER A CA 1
ATOM 706 C C . SER A 1 92 ? -22.531 1.271 -21.703 1.00 61.28 92 SER A C 1
ATOM 708 O O . SER A 1 92 ? -21.588 0.484 -21.704 1.00 61.28 92 SER A O 1
ATOM 710 N N . TYR A 1 93 ? -22.703 2.165 -22.682 1.00 59.66 93 TYR A N 1
ATOM 711 C CA . TYR A 1 93 ? -21.829 2.335 -23.851 1.00 59.66 93 TYR A CA 1
ATOM 712 C C . TYR A 1 93 ? -20.758 3.436 -23.708 1.00 59.66 93 TYR A C 1
ATOM 714 O O . TYR A 1 93 ? -19.932 3.577 -24.604 1.00 59.66 93 TYR A O 1
ATOM 722 N N . ASP A 1 94 ? -20.772 4.198 -22.613 1.00 62.12 94 ASP A N 1
ATOM 723 C CA . ASP A 1 94 ? -19.831 5.280 -22.285 1.00 62.12 94 ASP A CA 1
ATOM 724 C C . ASP A 1 94 ? -19.469 5.218 -20.790 1.00 62.12 94 ASP A C 1
ATOM 726 O O . ASP A 1 94 ? -19.462 6.224 -20.084 1.00 62.12 94 ASP A O 1
ATOM 730 N N . ARG A 1 95 ? -19.278 3.991 -20.274 1.00 63.81 95 ARG A N 1
ATOM 731 C CA . ARG A 1 95 ? -18.926 3.778 -18.867 1.00 63.81 95 ARG A CA 1
ATOM 732 C C . ARG A 1 95 ? -17.562 4.403 -18.601 1.00 63.81 95 ARG A C 1
ATOM 734 O O . ARG A 1 95 ? -16.554 3.922 -19.120 1.00 63.81 95 ARG A O 1
ATOM 741 N N . GLY A 1 96 ? -17.560 5.456 -17.793 1.00 67.00 96 GLY A N 1
ATOM 742 C CA . GLY A 1 96 ? -16.352 6.028 -17.219 1.00 67.00 96 GLY A CA 1
ATOM 743 C C . GLY A 1 96 ? -15.705 5.084 -16.205 1.00 67.00 96 GLY A C 1
ATOM 744 O O . GLY A 1 96 ? -16.107 3.927 -16.033 1.00 67.00 96 GLY A O 1
ATOM 745 N N . ASP A 1 97 ? -14.697 5.596 -15.507 1.00 76.81 97 ASP A N 1
ATOM 746 C CA . ASP A 1 97 ? -14.018 4.842 -14.459 1.00 76.81 97 ASP A CA 1
ATOM 747 C C . ASP A 1 97 ? -14.990 4.460 -13.329 1.00 76.81 97 ASP A C 1
ATOM 749 O O . ASP A 1 97 ? -15.946 5.172 -13.010 1.00 76.81 97 ASP A O 1
ATOM 753 N N . THR A 1 98 ? -14.751 3.293 -12.731 1.00 85.12 98 THR A N 1
ATOM 754 C CA . THR A 1 98 ? -15.494 2.831 -11.554 1.00 85.12 98 THR A CA 1
ATOM 755 C C . THR A 1 98 ? -14.759 3.266 -10.293 1.00 85.12 98 THR A C 1
ATOM 757 O O . THR A 1 98 ? -13.551 3.060 -10.180 1.00 85.12 98 THR A O 1
ATOM 760 N N . GLU A 1 99 ? -15.481 3.861 -9.346 1.00 88.62 99 GLU A N 1
ATOM 761 C CA . GLU A 1 99 ? -14.912 4.418 -8.117 1.00 88.62 99 GLU A CA 1
ATOM 762 C C . GLU A 1 99 ? -15.613 3.845 -6.874 1.00 88.62 99 GLU A C 1
ATOM 764 O O . GLU A 1 99 ? -16.848 3.880 -6.811 1.00 88.62 99 GLU A O 1
ATOM 769 N N . PRO A 1 100 ? -14.866 3.381 -5.855 1.00 92.38 100 PRO A N 1
ATOM 770 C CA . PRO A 1 100 ? -15.447 2.970 -4.584 1.00 92.38 100 PRO A CA 1
ATOM 771 C C . PRO A 1 100 ? -15.977 4.171 -3.804 1.00 92.38 100 PRO A C 1
ATOM 773 O O . PRO A 1 100 ? -15.249 5.122 -3.525 1.00 92.38 100 PRO A O 1
ATOM 776 N N . VAL A 1 101 ? -17.246 4.110 -3.397 1.00 94.75 101 VAL A N 1
ATOM 777 C CA . VAL A 1 101 ? -17.916 5.205 -2.671 1.00 94.75 101 VAL A CA 1
ATOM 778 C C . VAL A 1 101 ? -18.240 4.866 -1.225 1.00 94.75 101 VAL A C 1
ATOM 780 O O . VAL A 1 101 ? -18.383 5.774 -0.406 1.00 94.75 101 VAL A O 1
ATOM 783 N N . ALA A 1 102 ? -18.368 3.581 -0.890 1.00 94.69 102 ALA A N 1
ATOM 784 C CA . ALA A 1 102 ? -18.675 3.158 0.469 1.00 94.69 102 ALA A CA 1
ATOM 785 C C . ALA A 1 102 ? -18.186 1.737 0.771 1.00 94.69 102 ALA A C 1
ATOM 787 O O . ALA A 1 102 ? -18.102 0.886 -0.113 1.00 94.69 102 ALA A O 1
ATOM 788 N N . VAL A 1 103 ? -17.904 1.480 2.052 1.00 96.06 103 VAL A N 1
ATOM 789 C CA . VAL A 1 103 ? -17.526 0.162 2.578 1.00 96.06 103 VAL A CA 1
ATOM 790 C C . VAL A 1 103 ? -18.322 -0.115 3.850 1.00 96.06 103 VAL A C 1
ATOM 792 O O . VAL A 1 103 ? -18.352 0.714 4.760 1.00 96.06 103 VAL A O 1
ATOM 795 N N . PHE A 1 104 ? -18.933 -1.293 3.933 1.00 95.69 104 PHE A N 1
ATOM 796 C CA . PHE A 1 104 ? -19.751 -1.726 5.062 1.00 95.69 104 PHE A CA 1
ATOM 797 C C . PHE A 1 104 ? -19.299 -3.089 5.582 1.00 95.69 104 PHE A C 1
ATOM 799 O O . PHE A 1 104 ? -18.820 -3.934 4.832 1.00 95.69 104 PHE A O 1
ATOM 806 N N . THR A 1 105 ? -19.494 -3.335 6.874 1.00 94.19 105 THR A N 1
ATOM 807 C CA . THR A 1 105 ? -19.328 -4.673 7.469 1.00 94.19 105 THR A CA 1
ATOM 808 C C . THR A 1 105 ? -20.594 -5.525 7.368 1.00 94.19 105 THR A C 1
ATOM 810 O O . THR A 1 105 ? -20.558 -6.703 7.695 1.00 94.19 105 THR A O 1
ATOM 813 N N . ASP A 1 106 ? -21.718 -4.927 6.968 1.00 95.69 106 ASP A N 1
ATOM 814 C CA . ASP A 1 106 ? -23.033 -5.560 6.895 1.00 95.69 106 ASP A CA 1
ATOM 815 C C . ASP A 1 106 ? -23.589 -5.477 5.468 1.00 95.69 106 ASP A C 1
ATOM 817 O O . ASP A 1 106 ? -23.675 -4.391 4.886 1.00 95.69 106 ASP A O 1
ATOM 821 N N . ALA A 1 107 ? -23.966 -6.632 4.917 1.00 95.88 107 ALA A N 1
ATOM 822 C CA . ALA A 1 107 ? -24.459 -6.757 3.548 1.00 95.88 107 ALA A CA 1
ATOM 823 C C . ALA A 1 107 ? -25.751 -5.965 3.328 1.00 95.88 107 ALA A C 1
ATOM 825 O O . ALA A 1 107 ? -25.884 -5.252 2.338 1.00 95.88 107 ALA A O 1
ATOM 826 N N . GLN A 1 108 ? -26.686 -6.046 4.278 1.00 96.94 108 GLN A N 1
ATOM 827 C CA . GLN A 1 108 ? -28.001 -5.421 4.156 1.00 96.94 108 GLN A CA 1
ATOM 828 C C . GLN A 1 108 ? -27.898 -3.890 4.144 1.00 96.94 108 GLN A C 1
ATOM 830 O O . GLN A 1 108 ? -28.616 -3.212 3.405 1.00 96.94 108 GLN A O 1
ATOM 835 N N . THR A 1 109 ? -26.985 -3.336 4.938 1.00 96.88 109 THR A N 1
ATOM 836 C CA . THR A 1 109 ? -26.687 -1.903 4.963 1.00 96.88 109 THR A CA 1
ATOM 837 C C . THR A 1 109 ? -26.073 -1.450 3.637 1.00 96.88 109 THR A C 1
ATOM 839 O O . THR A 1 109 ? -26.476 -0.414 3.111 1.00 96.88 109 THR A O 1
ATOM 842 N N . ALA A 1 110 ? -25.159 -2.239 3.060 1.00 96.31 110 ALA A N 1
ATOM 843 C CA . ALA A 1 110 ? -24.574 -1.950 1.750 1.00 96.31 110 ALA A CA 1
ATOM 844 C C . ALA A 1 110 ? -25.612 -1.996 0.618 1.00 96.31 110 ALA A C 1
ATOM 846 O O . ALA A 1 110 ? -25.668 -1.083 -0.205 1.00 96.31 110 ALA A O 1
ATOM 847 N N . GLU A 1 111 ? -26.472 -3.018 0.603 1.00 96.25 111 GLU A N 1
ATOM 848 C CA . GLU A 1 111 ? -27.579 -3.135 -0.354 1.00 96.25 111 GLU A CA 1
ATOM 849 C C . GLU A 1 111 ? -28.554 -1.963 -0.226 1.00 96.25 111 GLU A C 1
ATOM 851 O O . GLU A 1 111 ? -28.925 -1.350 -1.225 1.00 96.25 111 GLU A O 1
ATOM 856 N N . SER A 1 112 ? -28.908 -1.586 1.006 1.00 97.00 112 SER A N 1
ATOM 857 C CA . SER A 1 112 ? -29.777 -0.433 1.259 1.00 97.00 112 SER A CA 1
ATOM 858 C C . SER A 1 112 ? -29.144 0.867 0.764 1.00 97.00 112 SER A C 1
ATOM 860 O O . SER A 1 112 ? -29.831 1.706 0.182 1.00 97.00 112 SER A O 1
ATOM 862 N N . PHE A 1 113 ? -27.834 1.040 0.968 1.00 96.62 113 PHE A N 1
ATOM 863 C CA . PHE A 1 113 ? -27.096 2.193 0.460 1.00 96.62 113 PHE A CA 1
ATOM 864 C C . PHE A 1 113 ? -27.120 2.252 -1.071 1.00 96.62 113 PHE A C 1
ATOM 866 O O . PHE A 1 113 ? -27.423 3.313 -1.620 1.00 96.62 113 PHE A O 1
ATOM 873 N N . ARG A 1 114 ? -26.857 1.130 -1.757 1.00 95.38 114 ARG A N 1
ATOM 874 C CA . ARG A 1 114 ? -26.957 1.031 -3.222 1.00 95.38 114 ARG A CA 1
ATOM 875 C C . ARG A 1 114 ? -28.362 1.406 -3.697 1.00 95.38 114 ARG A C 1
ATOM 877 O O . ARG A 1 114 ? -28.507 2.339 -4.476 1.00 95.38 114 ARG A O 1
ATOM 884 N N . ASP A 1 115 ? -29.391 0.752 -3.159 1.00 94.50 115 ASP A N 1
ATOM 885 C CA . ASP A 1 115 ? -30.783 0.937 -3.588 1.00 94.50 115 ASP A CA 1
ATOM 886 C C . ASP A 1 115 ? -31.276 2.375 -3.400 1.00 94.50 115 ASP A C 1
ATOM 888 O O . ASP A 1 115 ? -32.039 2.897 -4.214 1.00 94.50 115 ASP A O 1
ATOM 892 N N . ILE A 1 116 ? -30.869 3.026 -2.308 1.00 95.88 116 ILE A N 1
ATOM 893 C CA . ILE A 1 116 ? -31.186 4.434 -2.066 1.00 95.88 116 ILE A CA 1
ATOM 894 C C . ILE A 1 116 ? -30.418 5.324 -3.047 1.00 95.88 116 ILE A C 1
ATOM 896 O O . ILE A 1 116 ? -30.999 6.264 -3.587 1.00 95.88 116 ILE A O 1
ATOM 900 N N . SER A 1 117 ? -29.146 5.023 -3.309 1.00 93.88 117 SER A N 1
ATOM 901 C CA . SER A 1 117 ? -28.301 5.816 -4.207 1.00 93.88 117 SER A CA 1
ATOM 902 C C . SER A 1 117 ? -28.788 5.760 -5.658 1.00 93.88 117 SER A C 1
ATOM 904 O O . SER A 1 117 ? -28.942 6.817 -6.270 1.00 93.88 117 SER A O 1
ATOM 906 N N . ASP A 1 118 ? -29.159 4.577 -6.158 1.00 89.88 118 ASP A N 1
ATOM 907 C CA . ASP A 1 118 ? -29.758 4.384 -7.491 1.00 89.88 118 ASP A CA 1
ATOM 908 C C . ASP A 1 118 ? -31.086 5.146 -7.648 1.00 89.88 118 ASP A C 1
ATOM 910 O O . ASP A 1 118 ? -31.424 5.650 -8.719 1.00 89.88 118 ASP A O 1
ATOM 914 N N . ARG A 1 119 ? -31.872 5.261 -6.569 1.00 91.38 119 ARG A N 1
ATOM 915 C CA . ARG A 1 119 ? -33.133 6.022 -6.584 1.00 91.38 119 ARG A CA 1
ATOM 916 C C . ARG A 1 119 ? -32.914 7.529 -6.587 1.00 91.38 119 ARG A C 1
ATOM 918 O O . ARG A 1 119 ? -33.747 8.257 -7.124 1.00 91.38 119 ARG A O 1
ATOM 925 N N . ILE A 1 120 ? -31.852 7.999 -5.936 1.00 92.75 120 ILE A N 1
ATOM 926 C CA . ILE A 1 120 ? -31.523 9.425 -5.844 1.00 92.75 120 ILE A CA 1
ATOM 927 C C . ILE A 1 120 ? -30.874 9.904 -7.140 1.00 92.75 120 ILE A C 1
ATOM 929 O O . ILE A 1 120 ? -31.161 11.017 -7.583 1.00 92.75 120 ILE A O 1
ATOM 933 N N . SER A 1 121 ? -30.012 9.087 -7.744 1.00 84.56 121 SER A N 1
ATOM 934 C CA . SER A 1 121 ? -29.263 9.480 -8.925 1.00 84.56 121 SER A CA 1
ATOM 935 C C . SER A 1 121 ? -29.436 8.507 -10.075 1.00 84.56 121 SER A C 1
ATOM 937 O O . SER A 1 121 ? -29.047 7.353 -10.000 1.00 84.56 121 SER A O 1
ATOM 939 N N . THR A 1 122 ? -29.962 9.026 -11.180 1.00 79.19 122 THR A N 1
ATOM 940 C CA . THR A 1 122 ? -30.112 8.295 -12.445 1.00 79.19 122 THR A CA 1
ATOM 941 C C . THR A 1 122 ? -28.895 8.433 -13.361 1.00 79.19 122 THR A C 1
ATOM 943 O O . THR A 1 122 ? -28.863 7.827 -14.428 1.00 79.19 122 THR A O 1
ATOM 946 N N . ALA A 1 123 ? -27.906 9.244 -12.966 1.00 81.19 123 ALA A N 1
ATOM 947 C CA . ALA A 1 123 ? -26.686 9.488 -13.735 1.00 81.19 123 ALA A CA 1
ATOM 948 C C . ALA A 1 123 ? -25.573 8.461 -13.460 1.00 81.19 123 ALA A C 1
ATOM 950 O O . ALA A 1 123 ? -24.607 8.398 -14.219 1.00 81.19 123 ALA A O 1
ATOM 951 N N . TRP A 1 124 ? -25.707 7.678 -12.386 1.00 85.06 124 TRP A N 1
ATOM 952 C CA . TRP A 1 124 ? -24.710 6.707 -11.941 1.00 85.06 124 TRP A CA 1
ATOM 953 C C . TRP A 1 124 ? -25.348 5.332 -11.807 1.00 85.06 124 TRP A C 1
ATOM 955 O O . TRP A 1 124 ? -26.512 5.220 -11.429 1.00 85.06 124 TRP A O 1
ATOM 965 N N . GLU A 1 125 ? -24.561 4.300 -12.080 1.00 88.06 125 GLU A N 1
ATOM 966 C CA . GLU A 1 125 ? -24.895 2.918 -11.748 1.00 88.06 125 GLU A CA 1
ATOM 967 C C . GLU A 1 125 ? -24.112 2.535 -10.490 1.00 88.06 125 GLU A C 1
ATOM 969 O O . GLU A 1 125 ? -22.879 2.614 -10.490 1.00 88.06 125 GLU A O 1
ATOM 974 N N . TYR A 1 126 ? -24.808 2.157 -9.414 1.00 91.44 126 TYR A N 1
ATOM 975 C CA . TYR A 1 126 ? -24.161 1.697 -8.190 1.00 91.44 126 TYR A CA 1
ATOM 976 C C . TYR A 1 126 ? -24.062 0.168 -8.180 1.00 91.44 126 TYR A C 1
ATOM 978 O O . TYR A 1 126 ? -25.056 -0.555 -8.237 1.00 91.44 126 TYR A O 1
ATOM 986 N N . ASN A 1 127 ? -22.838 -0.339 -8.066 1.00 91.12 127 ASN A N 1
ATOM 987 C CA . ASN A 1 127 ? -22.535 -1.763 -8.010 1.00 91.12 127 ASN A CA 1
ATOM 988 C C . ASN A 1 127 ? -22.181 -2.183 -6.586 1.00 91.12 127 ASN A C 1
ATOM 990 O O . ASN A 1 127 ? -21.647 -1.404 -5.806 1.00 91.12 127 ASN A O 1
ATOM 994 N N . TYR A 1 128 ? -22.473 -3.437 -6.253 1.00 90.88 128 TYR A N 1
ATOM 995 C CA . TYR A 1 128 ? -22.218 -4.017 -4.937 1.00 90.88 128 TYR A CA 1
ATOM 996 C C . TYR A 1 128 ? -21.382 -5.289 -5.079 1.00 90.88 128 TYR A C 1
ATOM 998 O O . TYR A 1 128 ? -21.714 -6.160 -5.886 1.00 90.88 128 TYR A O 1
ATOM 1006 N N . ALA A 1 129 ? -20.340 -5.416 -4.255 1.00 93.50 129 ALA A N 1
ATOM 1007 C CA . ALA A 1 129 ? -19.511 -6.612 -4.178 1.00 93.50 129 ALA A CA 1
ATOM 1008 C C . ALA A 1 129 ? -19.121 -6.946 -2.730 1.00 93.50 129 ALA A C 1
ATOM 1010 O O . ALA A 1 129 ? -18.780 -6.072 -1.932 1.00 93.50 129 ALA A O 1
ATOM 1011 N N . ALA A 1 130 ? -19.133 -8.239 -2.400 1.00 95.06 130 ALA A N 1
ATOM 1012 C CA . ALA A 1 130 ? -18.538 -8.751 -1.171 1.00 95.06 130 ALA A CA 1
ATOM 1013 C C . ALA A 1 130 ? -17.059 -9.074 -1.425 1.00 95.06 130 ALA A C 1
ATOM 1015 O O . ALA A 1 130 ? -16.742 -9.886 -2.294 1.00 95.06 130 ALA A O 1
ATOM 1016 N N . LEU A 1 131 ? -16.163 -8.449 -0.663 1.00 93.31 131 LEU A N 1
ATOM 1017 C CA . LEU A 1 131 ? -14.718 -8.636 -0.747 1.00 93.31 131 LEU A CA 1
ATOM 1018 C C . LEU A 1 131 ? -14.185 -9.208 0.564 1.00 93.31 131 LEU A C 1
ATOM 1020 O O . LEU A 1 131 ? -14.561 -8.775 1.652 1.00 93.31 131 LEU A O 1
ATOM 1024 N N . THR A 1 132 ? -13.267 -10.163 0.470 1.00 95.56 132 THR A N 1
ATOM 1025 C CA . THR A 1 132 ? -12.557 -10.698 1.634 1.00 95.56 132 THR A CA 1
ATOM 1026 C C . THR A 1 132 ? -11.242 -9.948 1.820 1.00 95.56 132 THR A C 1
ATOM 1028 O O . THR A 1 132 ? -10.414 -9.918 0.908 1.00 95.56 132 THR A O 1
ATOM 1031 N N . ILE A 1 133 ? -11.025 -9.369 3.004 1.00 91.62 133 ILE A N 1
ATOM 1032 C CA . ILE A 1 133 ? -9.768 -8.687 3.341 1.00 91.62 133 ILE A CA 1
ATOM 1033 C C . ILE A 1 133 ? -8.618 -9.698 3.290 1.00 91.62 133 ILE A C 1
ATOM 1035 O O . ILE A 1 133 ? -8.687 -10.754 3.925 1.00 91.62 133 ILE A O 1
ATOM 1039 N N . ASP A 1 134 ? -7.571 -9.363 2.533 1.00 89.56 134 ASP A N 1
ATOM 1040 C CA . ASP A 1 134 ? -6.424 -10.229 2.221 1.00 89.56 134 ASP A CA 1
ATOM 1041 C C . ASP A 1 134 ? -6.812 -11.580 1.577 1.00 89.56 134 ASP A C 1
ATOM 1043 O O . ASP A 1 134 ? -6.028 -12.528 1.602 1.00 89.56 134 ASP A O 1
ATOM 1047 N N . GLY A 1 135 ? -8.028 -11.705 1.030 1.00 85.88 135 GLY A N 1
ATOM 1048 C CA . GLY A 1 135 ? -8.513 -12.956 0.439 1.00 85.88 135 GLY A CA 1
ATOM 1049 C C . GLY A 1 135 ? -8.012 -13.198 -0.984 1.00 85.88 135 GLY A C 1
ATOM 1050 O O . GLY A 1 135 ? -7.829 -14.347 -1.384 1.00 85.88 135 GLY A O 1
ATOM 1051 N N . THR A 1 136 ? -7.770 -12.126 -1.740 1.00 84.69 136 THR A N 1
ATOM 1052 C CA . THR A 1 136 ? -7.273 -12.208 -3.117 1.00 84.69 136 THR A CA 1
ATOM 1053 C C . THR A 1 136 ? -5.748 -12.091 -3.119 1.00 84.69 136 THR A C 1
ATOM 1055 O O . THR A 1 136 ? -5.227 -11.093 -2.612 1.00 84.69 136 THR A O 1
ATOM 1058 N N . PRO A 1 137 ? -5.009 -13.068 -3.676 1.00 84.62 137 PRO A N 1
ATOM 1059 C CA . PRO A 1 137 ? -3.563 -12.951 -3.804 1.00 84.62 137 PRO A CA 1
ATOM 1060 C C . PRO A 1 137 ? -3.196 -11.805 -4.752 1.00 84.62 137 PRO A C 1
ATOM 1062 O O . PRO A 1 137 ? -3.943 -11.477 -5.676 1.00 84.62 137 PRO A O 1
ATOM 1065 N N . ILE A 1 138 ? -2.020 -11.211 -4.537 1.00 81.69 138 ILE A N 1
ATOM 1066 C CA . ILE A 1 138 ? -1.434 -10.293 -5.518 1.00 81.69 138 ILE A CA 1
ATOM 1067 C C . ILE A 1 138 ? -1.214 -11.103 -6.804 1.00 81.69 138 ILE A C 1
ATOM 1069 O O . ILE A 1 138 ? -0.610 -12.173 -6.708 1.00 81.69 138 ILE A O 1
ATOM 1073 N N . PRO A 1 139 ? -1.698 -10.642 -7.973 1.00 84.06 139 PRO A N 1
ATOM 1074 C CA . PRO A 1 139 ? -1.460 -11.339 -9.228 1.00 84.06 139 PRO A CA 1
ATOM 1075 C C . PRO A 1 139 ? 0.034 -11.560 -9.450 1.00 84.06 139 PRO A C 1
ATOM 1077 O O . PRO A 1 139 ? 0.838 -10.669 -9.156 1.00 84.06 139 PRO A O 1
ATOM 1080 N N . ASP A 1 140 ? 0.394 -12.722 -9.989 1.00 86.31 140 ASP A N 1
ATOM 1081 C CA . ASP A 1 140 ? 1.763 -12.959 -10.428 1.00 86.31 140 ASP A CA 1
ATOM 1082 C C . ASP A 1 140 ? 2.150 -11.903 -11.468 1.00 86.31 140 ASP A C 1
ATOM 1084 O O . ASP A 1 140 ? 1.350 -11.505 -12.321 1.00 86.31 140 ASP A O 1
ATOM 1088 N N . TYR A 1 141 ? 3.377 -11.403 -11.359 1.00 90.12 141 TYR A N 1
ATOM 1089 C CA . TYR A 1 141 ? 3.902 -10.425 -12.294 1.00 90.12 141 TYR A CA 1
ATOM 1090 C C . TYR A 1 141 ? 5.401 -10.600 -12.486 1.00 90.12 141 TYR A C 1
ATOM 1092 O O . TYR A 1 141 ? 6.131 -11.048 -11.601 1.00 90.12 141 TYR A O 1
ATOM 1100 N N . VAL A 1 142 ? 5.870 -10.175 -13.653 1.00 91.38 142 VAL A N 1
ATOM 1101 C CA . VAL A 1 142 ? 7.279 -10.183 -14.029 1.00 91.38 142 VAL A CA 1
ATOM 1102 C C . VAL A 1 142 ? 7.726 -8.750 -14.246 1.00 91.38 142 VAL A C 1
ATOM 1104 O O . VAL A 1 142 ? 7.132 -7.994 -15.016 1.00 91.38 142 VAL A O 1
ATOM 1107 N N . ARG A 1 143 ? 8.794 -8.358 -13.551 1.00 94.25 143 ARG A N 1
ATOM 1108 C CA . ARG A 1 143 ? 9.437 -7.065 -13.764 1.00 94.25 143 ARG A CA 1
ATOM 1109 C C . ARG A 1 143 ? 10.493 -7.217 -14.850 1.00 94.25 143 ARG A C 1
ATOM 1111 O O . ARG A 1 143 ? 11.455 -7.958 -14.684 1.00 94.25 143 ARG A O 1
ATOM 1118 N N . VAL A 1 144 ? 10.313 -6.501 -15.952 1.00 93.88 144 VAL A N 1
ATOM 1119 C CA . VAL A 1 144 ? 11.256 -6.474 -17.070 1.00 93.88 144 VAL A CA 1
ATOM 1120 C C . VAL A 1 144 ? 11.966 -5.134 -17.077 1.00 93.88 144 VAL A C 1
ATOM 1122 O O . VAL A 1 144 ? 11.338 -4.075 -17.076 1.00 93.88 144 VAL A O 1
ATOM 1125 N N . TYR A 1 145 ? 13.287 -5.185 -17.099 1.00 95.00 145 TYR A N 1
ATOM 1126 C CA . TYR A 1 145 ? 14.159 -4.029 -17.127 1.00 95.00 145 TYR A CA 1
ATOM 1127 C C . TYR A 1 145 ? 14.587 -3.729 -18.556 1.00 95.00 145 TYR A C 1
ATOM 1129 O O . TYR A 1 145 ? 15.104 -4.604 -19.240 1.00 95.00 145 TYR A O 1
ATOM 1137 N N . THR A 1 146 ? 14.420 -2.491 -19.001 1.00 95.00 146 TH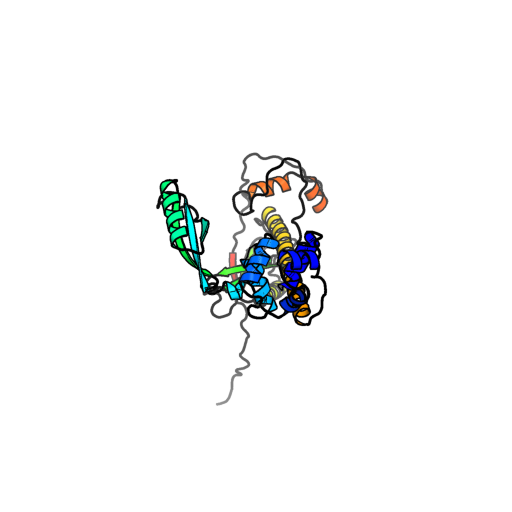R A N 1
ATOM 1138 C CA . THR A 1 146 ? 15.000 -1.992 -20.248 1.00 95.00 146 THR A CA 1
ATOM 1139 C C . THR A 1 146 ? 16.261 -1.212 -19.912 1.00 95.00 146 THR A C 1
ATOM 1141 O O . THR A 1 146 ? 16.179 -0.128 -19.335 1.00 95.00 146 THR A O 1
ATOM 1144 N N . THR A 1 147 ? 17.423 -1.752 -20.269 1.00 95.75 147 THR A N 1
ATOM 1145 C CA . THR A 1 147 ? 18.715 -1.079 -20.123 1.00 95.75 147 THR A CA 1
ATOM 1146 C C . THR A 1 147 ? 19.089 -0.420 -21.440 1.00 95.75 147 THR A C 1
ATOM 1148 O O . THR A 1 147 ? 19.088 -1.068 -22.487 1.00 95.75 147 THR A O 1
ATOM 1151 N N . LYS A 1 148 ? 19.426 0.864 -21.385 1.00 94.12 148 LYS A N 1
ATOM 1152 C CA . LYS A 1 148 ? 19.753 1.698 -22.534 1.00 94.12 148 LYS A CA 1
ATOM 1153 C C . LYS A 1 148 ? 21.121 2.341 -22.333 1.00 94.12 148 LYS A C 1
ATOM 1155 O O . LYS A 1 148 ? 21.407 2.853 -21.261 1.00 94.12 148 LYS A O 1
ATOM 1160 N N . TRP A 1 149 ? 21.946 2.343 -23.368 1.00 93.94 149 TRP A N 1
ATOM 1161 C CA . TRP A 1 149 ? 23.151 3.162 -23.474 1.00 93.94 149 TRP A CA 1
ATOM 1162 C C . TRP A 1 149 ? 22.999 4.149 -24.623 1.00 93.94 149 TRP A C 1
ATOM 1164 O O . TRP A 1 149 ? 22.407 3.805 -25.648 1.00 93.94 149 TRP A O 1
ATOM 1174 N N . THR A 1 150 ? 23.562 5.344 -24.472 1.00 89.00 150 THR A N 1
ATOM 1175 C CA . THR A 1 150 ? 23.621 6.384 -25.510 1.00 89.00 150 THR A CA 1
ATOM 1176 C C . THR A 1 150 ? 25.056 6.878 -25.719 1.00 89.00 150 THR A C 1
ATOM 1178 O O . THR A 1 150 ? 25.902 6.742 -24.836 1.00 89.00 150 THR A O 1
ATOM 1181 N N . ASN A 1 151 ? 25.353 7.488 -26.874 1.00 84.62 151 ASN A N 1
ATOM 1182 C CA . ASN A 1 151 ? 26.701 7.966 -27.226 1.00 84.62 151 ASN A CA 1
ATOM 1183 C C . ASN A 1 151 ? 27.272 9.024 -26.273 1.00 84.62 151 ASN A C 1
ATOM 1185 O O . ASN A 1 151 ? 28.482 9.221 -26.257 1.00 84.62 151 ASN A O 1
ATOM 1189 N N . ILE A 1 152 ? 26.435 9.659 -25.452 1.00 82.06 152 ILE A N 1
ATOM 1190 C CA . ILE A 1 152 ? 26.862 10.558 -24.370 1.00 82.06 152 ILE A CA 1
ATOM 1191 C C . ILE A 1 152 ? 27.430 9.812 -23.144 1.00 82.06 152 ILE A C 1
ATOM 1193 O O . ILE A 1 152 ? 27.865 10.446 -22.187 1.00 82.06 152 ILE A O 1
ATOM 1197 N N . GLY A 1 153 ? 27.486 8.475 -23.186 1.00 72.56 153 GLY A N 1
ATOM 1198 C CA . GLY A 1 153 ? 28.249 7.635 -22.258 1.00 72.56 153 GLY A CA 1
ATOM 1199 C C . GLY A 1 153 ? 27.470 7.101 -21.057 1.00 72.56 153 GLY A C 1
ATOM 1200 O O . GLY A 1 153 ? 28.047 6.393 -20.234 1.00 72.56 153 GLY A O 1
ATOM 1201 N N . GLU A 1 154 ? 26.176 7.394 -20.946 1.00 81.31 154 GLU A N 1
ATOM 1202 C CA . GLU A 1 154 ? 25.356 6.963 -19.814 1.00 81.31 154 GLU A CA 1
ATOM 1203 C C . GLU A 1 154 ? 24.628 5.647 -20.105 1.00 81.31 154 GLU A C 1
ATOM 1205 O O . GLU A 1 154 ? 23.988 5.491 -21.146 1.00 81.31 154 GLU A O 1
ATOM 1210 N N . ILE A 1 155 ? 24.713 4.701 -19.163 1.00 89.25 155 ILE A N 1
ATOM 1211 C CA . ILE A 1 155 ? 23.846 3.522 -19.124 1.00 89.25 155 ILE A CA 1
ATOM 1212 C C . ILE A 1 155 ? 22.701 3.826 -18.164 1.00 89.25 155 ILE A C 1
ATOM 1214 O O . ILE A 1 155 ? 22.908 3.922 -16.954 1.00 89.25 155 ILE A O 1
ATOM 1218 N N . SER A 1 156 ? 21.493 3.929 -18.698 1.00 88.88 156 SER A N 1
ATOM 1219 C CA . SER A 1 156 ? 20.272 4.120 -17.930 1.00 88.88 156 SER A CA 1
ATOM 1220 C C . SER A 1 156 ? 19.403 2.865 -17.958 1.00 88.88 156 SER A C 1
ATOM 1222 O O . SER A 1 156 ? 19.547 1.987 -18.811 1.00 88.88 156 SER A O 1
ATOM 1224 N N . GLN A 1 157 ? 18.511 2.740 -16.978 1.00 90.19 157 GLN A N 1
ATOM 1225 C CA . GLN A 1 157 ? 17.652 1.570 -16.843 1.00 90.19 157 GLN A CA 1
ATOM 1226 C C . GLN A 1 157 ? 16.245 1.989 -16.423 1.00 90.19 157 GLN A C 1
ATOM 1228 O O . GLN A 1 157 ? 16.073 2.861 -15.573 1.00 90.19 157 GLN A O 1
ATOM 1233 N N . ASN A 1 158 ? 15.247 1.364 -17.036 1.00 87.06 158 ASN A N 1
ATOM 1234 C CA . ASN A 1 158 ? 13.833 1.486 -16.693 1.00 87.06 158 ASN A CA 1
ATOM 1235 C C . ASN A 1 158 ? 13.278 0.108 -16.353 1.00 87.06 158 ASN A C 1
ATOM 1237 O O . ASN A 1 158 ? 13.844 -0.893 -16.784 1.00 87.06 158 ASN A O 1
ATOM 1241 N N . SER A 1 159 ? 12.169 0.046 -15.621 1.00 90.00 159 SER A N 1
ATOM 1242 C CA . SER A 1 159 ? 11.468 -1.214 -15.365 1.00 90.00 159 SER A CA 1
ATOM 1243 C C . SER A 1 159 ? 9.986 -1.089 -15.676 1.00 90.00 159 SER A C 1
ATOM 1245 O O . SER A 1 159 ? 9.385 -0.060 -15.376 1.00 90.00 159 SER A O 1
ATOM 1247 N N . TYR A 1 160 ? 9.417 -2.152 -16.227 1.00 88.62 160 TYR A N 1
ATOM 1248 C CA . TYR A 1 160 ? 8.004 -2.293 -16.548 1.00 88.62 160 TYR A CA 1
ATOM 1249 C C . TYR A 1 160 ? 7.477 -3.589 -15.930 1.00 88.62 160 TYR A C 1
ATOM 1251 O O . TYR A 1 160 ? 8.226 -4.557 -15.777 1.00 88.62 160 TYR A O 1
ATOM 1259 N N . ILE A 1 161 ? 6.201 -3.598 -15.552 1.00 89.44 161 ILE A N 1
ATOM 1260 C CA . ILE A 1 161 ? 5.533 -4.764 -14.968 1.00 89.44 161 ILE A CA 1
ATOM 1261 C C . ILE A 1 161 ? 4.675 -5.419 -16.050 1.00 89.44 161 ILE A C 1
ATOM 1263 O O . ILE A 1 161 ? 3.898 -4.740 -16.718 1.00 89.44 161 ILE A O 1
ATOM 1267 N N . TYR A 1 162 ? 4.824 -6.730 -16.205 1.00 86.75 162 TYR A N 1
ATOM 1268 C CA . TYR A 1 162 ? 4.048 -7.563 -17.119 1.00 86.75 162 TYR A CA 1
ATOM 1269 C C . TYR A 1 162 ? 3.340 -8.669 -16.336 1.00 86.75 162 TYR A C 1
ATOM 1271 O O . TYR A 1 162 ? 3.856 -9.120 -15.317 1.00 86.75 162 TYR A O 1
ATOM 1279 N N . ALA A 1 163 ? 2.177 -9.113 -16.818 1.00 88.06 163 ALA A N 1
ATOM 1280 C CA . ALA A 1 163 ? 1.467 -10.252 -16.229 1.00 88.06 163 ALA A CA 1
ATOM 1281 C C . ALA A 1 163 ? 2.252 -11.566 -16.394 1.00 88.06 163 ALA A C 1
ATOM 1283 O O . ALA A 1 163 ? 2.214 -12.430 -15.530 1.00 88.06 163 ALA A O 1
ATOM 1284 N N . GLU A 1 164 ? 3.006 -11.693 -17.487 1.00 91.06 1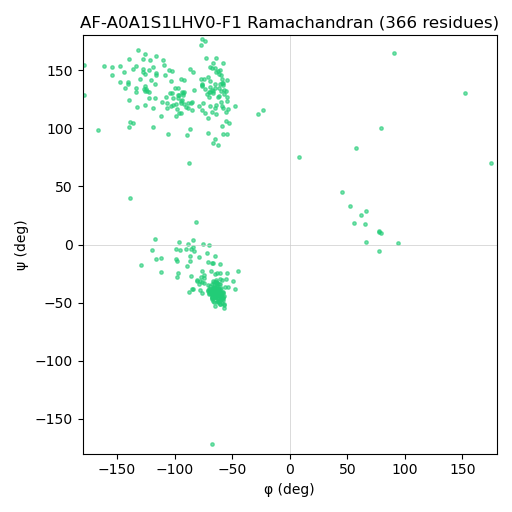64 GLU A N 1
ATOM 1285 C CA . GLU A 1 164 ? 3.784 -12.885 -17.824 1.00 91.06 164 GLU A CA 1
ATOM 1286 C C . GLU A 1 164 ? 5.148 -12.485 -18.398 1.00 91.06 164 GLU A C 1
ATOM 1288 O O . GLU A 1 164 ? 5.331 -11.359 -18.877 1.00 91.06 164 GLU A O 1
ATOM 1293 N N . THR A 1 165 ? 6.114 -13.408 -18.365 1.00 92.81 165 THR A N 1
ATOM 1294 C CA . THR A 1 165 ? 7.419 -13.214 -19.009 1.00 92.81 165 THR A CA 1
ATOM 1295 C C . THR A 1 165 ? 7.224 -13.090 -20.522 1.00 92.81 165 THR A C 1
ATOM 1297 O O . THR A 1 165 ? 6.754 -14.045 -21.135 1.00 92.81 165 THR A O 1
ATOM 1300 N N . PRO A 1 166 ? 7.614 -11.971 -21.165 1.00 90.06 166 PRO A N 1
ATOM 1301 C CA . PRO A 1 166 ? 7.518 -11.849 -22.617 1.00 90.06 166 PRO A CA 1
ATOM 1302 C C . PRO A 1 166 ? 8.322 -12.945 -23.331 1.00 90.06 166 PRO A C 1
ATOM 1304 O O . PRO A 1 166 ? 9.473 -13.169 -22.964 1.00 90.06 166 PRO A O 1
ATOM 1307 N N . ASP A 1 167 ? 7.786 -13.532 -24.408 1.00 92.75 167 ASP A N 1
ATOM 1308 C CA . ASP A 1 167 ? 8.412 -14.645 -25.158 1.00 92.75 167 ASP A CA 1
ATOM 1309 C C . ASP A 1 167 ? 9.891 -14.410 -25.496 1.00 92.75 167 ASP A C 1
ATOM 1311 O O . ASP A 1 167 ? 10.731 -15.297 -25.397 1.00 92.75 167 ASP A O 1
ATOM 1315 N N . ARG A 1 168 ? 10.241 -13.165 -25.837 1.00 89.25 168 ARG A N 1
ATOM 1316 C CA . ARG A 1 168 ? 11.617 -12.751 -26.166 1.00 89.25 168 ARG A CA 1
ATOM 1317 C C . ARG A 1 168 ? 12.617 -12.852 -25.004 1.00 89.25 168 ARG A C 1
ATOM 1319 O O . ARG A 1 168 ? 13.803 -12.629 -25.232 1.00 89.25 168 ARG A O 1
ATOM 1326 N N . LEU A 1 169 ? 12.140 -13.106 -23.786 1.00 91.75 169 LEU A N 1
ATOM 1327 C CA . LEU A 1 169 ? 12.914 -13.273 -22.554 1.00 91.75 169 LEU A CA 1
ATOM 1328 C C . LEU A 1 169 ? 12.725 -14.659 -21.921 1.00 91.75 169 LEU A C 1
ATOM 1330 O O . LEU A 1 169 ? 13.380 -14.931 -20.919 1.00 91.75 169 LEU A O 1
ATOM 1334 N N . ALA A 1 170 ? 11.849 -15.508 -22.469 1.00 88.94 170 ALA A N 1
ATOM 1335 C CA . ALA A 1 170 ? 11.432 -16.755 -21.830 1.00 88.94 170 ALA A CA 1
ATOM 1336 C C . ALA A 1 170 ? 12.595 -17.737 -21.604 1.00 88.94 170 ALA A C 1
ATOM 1338 O O . ALA A 1 170 ? 12.666 -18.358 -20.548 1.00 88.94 170 ALA A O 1
ATOM 1339 N N . ASP A 1 171 ? 13.531 -17.824 -22.554 1.00 87.00 171 ASP A N 1
ATOM 1340 C CA . ASP A 1 171 ? 14.604 -18.826 -22.515 1.00 87.00 171 ASP A CA 1
ATOM 1341 C C . ASP A 1 171 ? 15.843 -18.370 -21.728 1.00 87.00 171 ASP A C 1
ATOM 1343 O O . ASP A 1 171 ? 16.465 -19.151 -21.013 1.00 87.00 171 ASP A O 1
ATOM 1347 N N . THR A 1 172 ? 16.239 -17.103 -21.881 1.00 88.06 172 THR A N 1
ATOM 1348 C CA . THR A 1 172 ? 17.542 -16.588 -21.413 1.00 88.06 172 THR A CA 1
ATOM 1349 C C . THR A 1 172 ? 17.426 -15.525 -20.327 1.00 88.06 172 THR A C 1
ATOM 1351 O O . THR A 1 172 ? 18.438 -15.109 -19.767 1.00 88.06 172 THR A O 1
ATOM 1354 N N . GLY A 1 173 ? 16.226 -14.992 -20.084 1.00 90.81 173 GLY A N 1
ATOM 1355 C CA . GLY A 1 173 ? 16.017 -13.833 -19.217 1.00 90.81 173 GLY A CA 1
ATOM 1356 C C . GLY A 1 173 ? 16.627 -12.524 -19.737 1.00 90.81 173 GLY A C 1
ATOM 1357 O O . GLY A 1 173 ? 16.520 -11.505 -19.056 1.00 90.81 173 GLY A O 1
ATOM 1358 N N . ILE A 1 174 ? 17.244 -12.518 -20.927 1.00 94.62 174 ILE A N 1
ATOM 1359 C CA . ILE A 1 174 ? 17.866 -11.349 -21.566 1.00 94.62 174 ILE A CA 1
ATOM 1360 C C . ILE A 1 174 ? 17.552 -11.367 -23.061 1.00 94.62 174 ILE A C 1
ATOM 1362 O O . ILE A 1 174 ? 17.867 -12.319 -23.776 1.00 94.62 174 ILE A O 1
ATOM 1366 N N . GLY A 1 175 ? 16.963 -10.281 -23.543 1.00 91.69 175 GLY A N 1
ATOM 1367 C CA . GLY A 1 175 ? 16.589 -10.104 -24.934 1.00 91.69 175 GLY A CA 1
ATOM 1368 C C . GLY A 1 175 ? 17.780 -9.779 -25.831 1.00 91.69 175 GLY A C 1
ATOM 1369 O O . GLY A 1 175 ? 18.915 -9.583 -25.400 1.00 91.69 175 GLY A O 1
ATOM 1370 N N . GLN A 1 176 ? 17.510 -9.669 -27.128 1.00 92.62 176 GLN A N 1
ATOM 1371 C CA . GLN A 1 176 ? 18.514 -9.217 -28.087 1.00 92.62 176 GLN A CA 1
ATOM 1372 C C . GLN A 1 176 ? 18.830 -7.733 -27.887 1.00 92.62 176 GLN A C 1
ATOM 1374 O O . GLN A 1 176 ? 17.928 -6.917 -27.679 1.00 92.62 176 GLN A O 1
ATOM 1379 N N . ILE A 1 177 ? 20.106 -7.371 -28.016 1.00 94.25 177 ILE A N 1
ATOM 1380 C CA . ILE A 1 177 ? 20.532 -5.974 -27.932 1.00 94.25 177 ILE A CA 1
ATOM 1381 C C . ILE A 1 177 ? 20.167 -5.295 -29.251 1.00 94.25 177 ILE A C 1
ATOM 1383 O O . ILE A 1 177 ? 20.688 -5.645 -30.310 1.00 94.25 177 ILE A O 1
ATOM 1387 N N . LYS A 1 178 ? 19.274 -4.314 -29.198 1.00 92.75 178 LYS A N 1
ATOM 1388 C CA . LYS A 1 178 ? 18.894 -3.469 -30.329 1.00 92.75 178 LYS A CA 1
ATOM 1389 C C . LYS A 1 178 ? 19.872 -2.304 -30.418 1.00 92.75 178 LYS A C 1
ATOM 1391 O O . LYS A 1 178 ? 19.988 -1.534 -29.471 1.00 92.75 178 LYS A O 1
ATOM 1396 N N . ALA A 1 179 ? 20.553 -2.161 -31.547 1.00 91.50 179 ALA A N 1
ATOM 1397 C CA . ALA A 1 179 ? 21.448 -1.042 -31.814 1.00 91.50 179 ALA A CA 1
ATOM 1398 C C . ALA A 1 179 ? 20.788 -0.047 -32.770 1.00 91.50 179 ALA A C 1
ATOM 1400 O O . ALA A 1 179 ? 20.294 -0.452 -33.825 1.00 91.50 179 ALA A O 1
ATOM 1401 N N . ALA A 1 180 ? 20.805 1.240 -32.422 1.00 87.44 180 ALA A N 1
ATOM 1402 C CA . ALA A 1 180 ? 20.448 2.315 -33.338 1.00 87.44 180 ALA A CA 1
ATOM 1403 C C . ALA A 1 180 ? 21.720 2.912 -33.948 1.00 87.44 180 ALA A C 1
ATOM 1405 O O . ALA A 1 180 ? 22.650 3.314 -33.243 1.00 87.44 180 ALA A O 1
ATOM 1406 N N . GLN A 1 181 ? 21.752 2.962 -35.277 1.00 88.81 181 GLN A N 1
ATOM 1407 C CA . GLN A 1 181 ? 22.884 3.468 -36.043 1.00 88.81 181 GLN A CA 1
ATOM 1408 C C . GLN A 1 181 ? 22.476 4.648 -36.920 1.00 88.81 181 GLN A C 1
ATOM 1410 O O . GLN A 1 181 ? 21.413 4.642 -37.550 1.00 88.81 181 GLN A O 1
ATOM 1415 N N . ILE A 1 182 ? 23.377 5.621 -36.998 1.00 84.25 182 ILE A N 1
ATOM 1416 C CA . ILE A 1 182 ? 23.369 6.697 -37.983 1.00 84.25 182 ILE A CA 1
ATOM 1417 C C . ILE A 1 182 ? 24.402 6.402 -39.080 1.00 84.25 182 ILE A C 1
ATOM 1419 O O . ILE A 1 182 ? 25.379 5.693 -38.840 1.00 84.25 182 ILE A O 1
ATOM 1423 N N . ARG A 1 183 ? 24.147 6.865 -40.311 1.00 80.12 183 ARG A N 1
ATOM 1424 C CA . ARG A 1 183 ? 25.025 6.619 -41.471 1.00 80.12 183 ARG A CA 1
ATOM 1425 C C . ARG A 1 183 ? 25.991 7.749 -41.781 1.00 80.12 183 ARG A C 1
ATOM 1427 O O . ARG A 1 183 ? 27.002 7.482 -42.418 1.00 80.12 183 ARG A O 1
ATOM 1434 N N . ASP A 1 184 ? 25.658 8.967 -41.377 1.00 79.06 184 ASP A N 1
ATOM 1435 C CA . ASP A 1 184 ? 26.458 10.148 -41.662 1.00 79.06 184 ASP A CA 1
ATOM 1436 C C . ASP A 1 184 ? 26.495 11.067 -40.427 1.00 79.06 184 ASP A C 1
ATOM 1438 O O . ASP A 1 184 ? 25.493 11.728 -40.141 1.00 79.06 184 ASP A O 1
ATOM 1442 N N . PRO A 1 185 ? 27.590 11.041 -39.643 1.00 79.19 185 PRO A N 1
ATOM 1443 C CA . PRO A 1 185 ? 28.703 10.090 -39.749 1.00 79.19 185 PRO A CA 1
ATOM 1444 C C . PRO A 1 185 ? 28.278 8.671 -39.329 1.00 79.19 185 PRO A C 1
ATOM 1446 O O . PRO A 1 185 ? 27.341 8.486 -38.554 1.00 79.19 185 PRO A O 1
ATOM 1449 N N . LEU A 1 186 ? 28.940 7.644 -39.869 1.00 85.12 186 LEU A N 1
ATOM 1450 C CA . LEU A 1 186 ? 28.596 6.248 -39.586 1.00 85.12 186 LEU A CA 1
ATOM 1451 C C . LEU A 1 186 ? 28.952 5.886 -38.137 1.00 85.12 186 LEU A C 1
ATOM 1453 O O . LEU A 1 186 ? 30.124 5.883 -37.778 1.00 85.12 186 LEU A O 1
ATOM 1457 N N . GLY A 1 187 ? 27.965 5.504 -37.326 1.00 88.94 187 GLY A N 1
ATOM 1458 C CA . GLY A 1 187 ? 28.223 5.066 -35.952 1.00 88.94 187 GLY A CA 1
ATOM 1459 C C . GLY A 1 187 ? 26.973 4.646 -35.186 1.00 88.94 187 GLY A C 1
ATOM 1460 O O . GLY A 1 187 ? 25.853 5.058 -35.494 1.00 88.94 187 GLY A O 1
ATOM 1461 N N . ILE A 1 188 ? 27.163 3.775 -34.197 1.00 91.06 188 ILE A N 1
ATOM 1462 C CA . ILE A 1 188 ? 26.111 3.351 -33.268 1.00 91.06 188 ILE A CA 1
ATOM 1463 C C . ILE A 1 188 ? 26.030 4.377 -32.149 1.00 91.06 188 ILE A C 1
ATOM 1465 O O . ILE A 1 188 ? 27.022 4.610 -31.461 1.00 91.06 188 ILE A O 1
ATOM 1469 N N . TYR A 1 189 ? 24.853 4.963 -31.959 1.00 88.38 189 TYR A N 1
ATOM 1470 C CA . TYR A 1 189 ? 24.651 5.997 -30.948 1.00 88.38 189 TYR A CA 1
ATOM 1471 C C . TYR A 1 189 ? 23.753 5.558 -29.792 1.00 88.38 189 TYR A C 1
ATOM 1473 O O . TYR A 1 189 ? 23.666 6.260 -28.791 1.00 88.38 189 TYR A O 1
ATOM 1481 N N . GLU A 1 190 ? 23.074 4.418 -29.921 1.00 91.44 190 GLU A N 1
ATOM 1482 C CA . GLU A 1 190 ? 22.203 3.883 -28.881 1.00 91.44 190 GLU A CA 1
ATOM 1483 C C . GLU A 1 190 ? 22.221 2.355 -28.904 1.00 91.44 190 GLU A C 1
ATOM 1485 O O . GLU A 1 190 ? 22.191 1.735 -29.971 1.00 91.44 190 GLU A O 1
ATOM 1490 N N . LEU A 1 191 ? 22.237 1.752 -27.718 1.00 94.25 191 LEU A N 1
ATOM 1491 C CA . LEU A 1 191 ? 22.050 0.322 -27.507 1.00 94.25 191 LEU A CA 1
ATOM 1492 C C . LEU A 1 191 ? 20.940 0.130 -26.481 1.00 94.25 191 LEU A C 1
ATOM 1494 O O . LEU A 1 191 ? 20.963 0.772 -25.439 1.00 94.25 191 LEU A O 1
ATOM 1498 N N . THR A 1 192 ? 20.001 -0.770 -26.746 1.00 94.31 192 THR A N 1
ATOM 1499 C CA . THR A 1 192 ? 18.907 -1.082 -25.823 1.00 94.31 192 THR A CA 1
ATOM 1500 C C . THR A 1 192 ? 18.750 -2.590 -25.686 1.00 94.31 192 THR A C 1
ATOM 1502 O O . THR A 1 192 ? 18.731 -3.302 -26.686 1.00 94.31 192 THR A O 1
ATOM 1505 N N . VAL A 1 193 ? 18.598 -3.086 -24.463 1.00 96.06 193 VAL A N 1
ATOM 1506 C CA . VAL A 1 193 ? 18.306 -4.494 -24.174 1.00 96.06 193 VAL A CA 1
ATOM 1507 C C . VAL A 1 193 ? 17.224 -4.585 -23.112 1.00 96.06 193 VAL A C 1
ATOM 1509 O O . VAL A 1 193 ? 17.097 -3.702 -22.267 1.00 96.06 193 VAL A O 1
ATOM 1512 N N . GLU A 1 194 ? 16.445 -5.655 -23.156 1.00 95.88 194 GLU A N 1
ATOM 1513 C CA . GLU A 1 194 ? 15.499 -5.985 -22.097 1.00 95.88 194 GLU A CA 1
ATOM 1514 C C . GLU A 1 194 ? 15.985 -7.200 -21.314 1.00 95.88 194 GLU A C 1
ATOM 1516 O O . GLU A 1 194 ? 16.601 -8.093 -21.890 1.00 95.88 194 GLU A O 1
ATOM 1521 N N . SER A 1 195 ? 15.718 -7.244 -20.016 1.00 96.31 195 SER A N 1
ATOM 1522 C CA . SER A 1 195 ? 16.180 -8.313 -19.132 1.00 96.31 195 SER A CA 1
ATOM 1523 C C . SER A 1 195 ? 15.276 -8.467 -17.917 1.00 96.31 195 SER A C 1
ATOM 1525 O O . SER A 1 195 ? 14.792 -7.470 -17.391 1.00 96.31 195 SER A O 1
ATOM 1527 N N . ILE A 1 196 ? 15.097 -9.689 -17.425 1.00 95.56 196 ILE A N 1
ATOM 1528 C CA . ILE A 1 196 ? 14.404 -9.968 -16.155 1.00 95.56 196 ILE A CA 1
ATOM 1529 C C . ILE A 1 196 ? 15.318 -9.637 -14.963 1.00 95.56 196 ILE A C 1
ATOM 1531 O O . ILE A 1 196 ? 14.849 -9.164 -13.933 1.00 95.56 196 ILE A O 1
ATOM 1535 N N . ASP A 1 197 ? 16.633 -9.810 -15.123 1.00 95.12 197 ASP A N 1
ATOM 1536 C CA . ASP A 1 197 ? 17.642 -9.410 -14.139 1.00 95.12 197 ASP A CA 1
ATOM 1537 C C . ASP A 1 197 ? 18.260 -8.050 -14.522 1.00 95.12 197 ASP A C 1
ATOM 1539 O O . ASP A 1 197 ? 18.859 -7.923 -15.599 1.00 95.12 197 ASP A O 1
ATOM 1543 N N . PRO A 1 198 ? 18.161 -7.021 -13.657 1.00 94.25 198 PRO A N 1
ATOM 1544 C CA . PRO A 1 198 ? 18.702 -5.701 -13.954 1.00 94.25 198 PRO A CA 1
ATOM 1545 C C . PRO A 1 198 ? 20.227 -5.697 -14.120 1.00 94.25 198 PRO A C 1
ATOM 1547 O O . PRO A 1 198 ? 20.755 -4.910 -14.914 1.00 94.25 198 PRO A O 1
ATOM 1550 N N . SER A 1 199 ? 20.944 -6.552 -13.391 1.00 95.69 199 SER A N 1
ATOM 1551 C CA . SER A 1 199 ? 22.402 -6.644 -13.460 1.00 95.69 199 SER A CA 1
ATOM 1552 C C . SER A 1 199 ? 22.851 -7.269 -14.780 1.00 95.69 199 SER A C 1
ATOM 1554 O O . SER A 1 199 ? 23.767 -6.758 -15.428 1.00 95.69 199 SER A O 1
ATOM 1556 N N . ALA A 1 200 ? 22.123 -8.285 -15.242 1.00 94.81 200 ALA A N 1
ATOM 1557 C CA . ALA A 1 200 ? 22.390 -8.973 -16.492 1.00 94.81 200 ALA A CA 1
ATOM 1558 C C . ALA A 1 200 ? 22.193 -8.053 -17.709 1.00 94.81 200 ALA A C 1
ATOM 1560 O O . ALA A 1 200 ? 23.047 -7.999 -18.596 1.00 94.81 200 ALA A O 1
ATOM 1561 N N . GLY A 1 201 ? 21.131 -7.236 -17.718 1.00 94.62 201 GLY A N 1
ATOM 1562 C CA . GLY A 1 201 ? 20.927 -6.223 -18.758 1.00 94.62 201 GLY A CA 1
ATOM 1563 C C . GLY A 1 201 ? 22.038 -5.166 -18.795 1.00 94.62 201 GLY A C 1
ATOM 1564 O O . GLY A 1 201 ? 22.497 -4.783 -19.872 1.00 94.62 201 GLY A O 1
ATOM 1565 N N . ARG A 1 202 ? 22.513 -4.705 -17.627 1.00 95.44 202 ARG A N 1
ATOM 1566 C CA . ARG A 1 202 ? 23.659 -3.778 -17.538 1.00 95.44 202 ARG A CA 1
ATOM 1567 C C . ARG A 1 202 ? 24.949 -4.419 -18.031 1.00 95.44 202 ARG A C 1
ATOM 1569 O O . ARG A 1 202 ? 25.657 -3.794 -18.814 1.00 95.44 202 ARG A O 1
ATOM 1576 N N . ALA A 1 203 ? 25.234 -5.654 -17.627 1.00 95.38 203 ALA A N 1
ATOM 1577 C CA . ALA A 1 203 ? 26.409 -6.391 -18.080 1.00 95.38 203 ALA A CA 1
ATOM 1578 C C . ALA A 1 203 ? 26.402 -6.583 -19.606 1.00 95.38 203 ALA A C 1
ATOM 1580 O O . ALA A 1 203 ? 27.406 -6.303 -20.260 1.00 95.38 203 ALA A O 1
ATOM 1581 N N . ALA A 1 204 ? 25.256 -6.962 -20.184 1.00 95.75 204 ALA A N 1
ATOM 1582 C CA . ALA A 1 204 ? 25.096 -7.140 -21.626 1.00 95.75 204 ALA A CA 1
ATOM 1583 C C . ALA A 1 204 ? 25.355 -5.841 -22.410 1.00 95.75 204 ALA A C 1
ATOM 1585 O O . ALA A 1 204 ? 26.067 -5.856 -23.417 1.00 95.75 204 ALA A O 1
ATOM 1586 N N . ILE A 1 205 ? 24.825 -4.707 -21.936 1.00 95.88 205 ILE A N 1
ATOM 1587 C CA . ILE A 1 205 ? 25.085 -3.396 -22.546 1.00 95.88 205 ILE A CA 1
ATOM 1588 C C . ILE A 1 205 ? 26.551 -2.995 -22.385 1.00 95.88 205 ILE A C 1
ATOM 1590 O O . ILE A 1 205 ? 27.175 -2.651 -23.383 1.00 95.88 205 ILE A O 1
ATOM 1594 N N . SER A 1 206 ? 27.131 -3.093 -21.187 1.00 95.25 206 SER A N 1
ATOM 1595 C CA . SER A 1 206 ? 28.542 -2.758 -20.948 1.00 95.25 206 SER A CA 1
ATOM 1596 C C . SER A 1 206 ? 29.489 -3.572 -21.834 1.00 95.25 206 SER A C 1
ATOM 1598 O O . SER A 1 206 ? 30.387 -3.005 -22.456 1.00 95.25 206 SER A O 1
ATOM 1600 N N . ALA A 1 207 ? 29.254 -4.882 -21.965 1.00 94.81 207 ALA A N 1
ATOM 1601 C CA . ALA A 1 207 ? 30.031 -5.753 -22.844 1.00 94.81 207 ALA A CA 1
ATOM 1602 C C . ALA A 1 207 ? 29.878 -5.358 -24.323 1.00 94.81 207 ALA A C 1
ATOM 1604 O O . ALA A 1 207 ? 30.862 -5.299 -25.063 1.00 94.81 207 ALA A O 1
ATOM 1605 N N . ALA A 1 208 ? 28.657 -5.030 -24.764 1.00 95.00 208 ALA A N 1
ATOM 1606 C CA . ALA A 1 208 ? 28.413 -4.570 -26.127 1.00 95.00 208 ALA A CA 1
ATOM 1607 C C . ALA A 1 208 ? 29.079 -3.217 -26.417 1.00 95.00 208 ALA A C 1
ATOM 1609 O O . ALA A 1 208 ? 29.681 -3.069 -27.480 1.00 95.00 208 ALA A O 1
ATOM 1610 N N . VAL A 1 209 ? 29.022 -2.267 -25.480 1.00 93.94 209 VAL A N 1
ATOM 1611 C CA . VAL A 1 209 ? 29.715 -0.972 -25.569 1.00 93.94 209 VAL A CA 1
ATOM 1612 C C . VAL A 1 209 ? 31.221 -1.194 -25.669 1.00 93.94 209 VAL A C 1
ATOM 1614 O O . VAL A 1 209 ? 31.840 -0.705 -26.608 1.00 93.94 209 VAL A O 1
ATOM 1617 N N . GLN A 1 210 ? 31.816 -1.991 -24.778 1.00 93.69 210 GLN A N 1
ATOM 1618 C CA . GLN A 1 210 ? 33.252 -2.271 -24.807 1.00 93.69 210 GLN A CA 1
ATOM 1619 C C . GLN A 1 210 ? 33.680 -2.899 -26.141 1.00 93.69 210 GLN A C 1
ATOM 1621 O O . GLN A 1 210 ? 34.629 -2.431 -26.768 1.00 93.69 210 GLN A O 1
ATOM 1626 N N . ARG A 1 211 ? 32.947 -3.913 -26.618 1.00 94.19 211 ARG A N 1
ATOM 1627 C CA . ARG A 1 211 ? 33.229 -4.602 -27.886 1.00 94.19 211 ARG A CA 1
ATOM 1628 C C . ARG A 1 211 ? 33.077 -3.696 -29.108 1.00 94.19 211 ARG A C 1
ATOM 1630 O O . ARG A 1 211 ? 33.853 -3.798 -30.047 1.00 94.19 211 ARG A O 1
ATOM 1637 N N . LEU A 1 212 ? 32.055 -2.846 -29.145 1.00 92.62 212 LEU A N 1
ATOM 1638 C CA . LEU A 1 212 ? 31.859 -1.918 -30.262 1.00 92.62 212 LEU A CA 1
ATOM 1639 C C . LEU A 1 212 ? 32.854 -0.755 -30.212 1.00 92.62 212 LEU A C 1
ATOM 1641 O O . LEU A 1 212 ? 33.224 -0.237 -31.264 1.00 92.62 212 LEU A O 1
ATOM 1645 N N . GLY A 1 213 ? 33.298 -0.375 -29.012 1.00 91.25 213 GLY A N 1
ATOM 1646 C CA . GLY A 1 213 ? 34.353 0.607 -28.794 1.00 9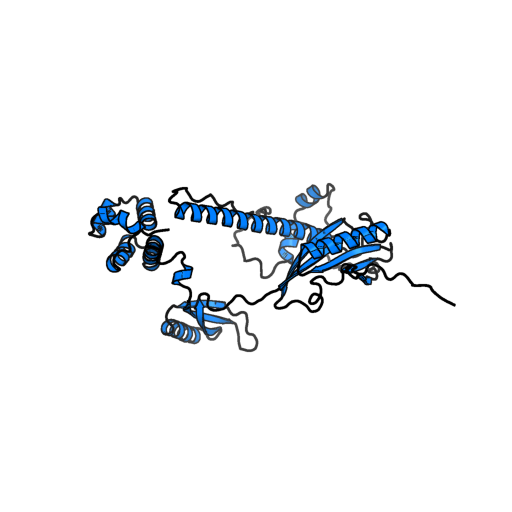1.25 213 GLY A CA 1
ATOM 1647 C C . GLY A 1 213 ? 35.698 0.125 -29.328 1.00 91.25 213 GLY A C 1
ATOM 1648 O O . GLY A 1 213 ? 36.344 0.859 -30.061 1.00 91.25 213 GLY A O 1
ATOM 1649 N N . THR A 1 214 ? 36.086 -1.131 -29.072 1.00 93.19 214 THR A N 1
ATOM 1650 C CA . THR A 1 214 ? 37.323 -1.705 -29.644 1.00 93.19 214 THR A CA 1
ATOM 1651 C C . THR A 1 214 ? 37.275 -1.886 -31.163 1.00 93.19 214 THR A C 1
ATOM 1653 O O . THR A 1 214 ? 38.315 -2.083 -31.785 1.00 93.19 214 THR A O 1
ATOM 1656 N N . GLN A 1 215 ? 36.084 -1.831 -31.766 1.00 92.88 215 GLN A N 1
ATOM 1657 C CA . GLN A 1 215 ? 35.872 -1.896 -33.214 1.00 92.88 215 GLN A CA 1
ATOM 1658 C C . GLN A 1 215 ? 35.741 -0.511 -33.870 1.00 92.88 215 GLN A C 1
ATOM 1660 O O . GLN A 1 215 ? 35.445 -0.457 -35.062 1.00 92.88 215 GLN A O 1
ATOM 1665 N N . ASP A 1 216 ? 35.869 0.586 -33.113 1.00 90.62 216 ASP A N 1
ATOM 1666 C CA . ASP A 1 216 ? 35.606 1.958 -33.576 1.00 90.62 216 ASP A CA 1
ATOM 1667 C C . ASP A 1 216 ? 34.220 2.124 -34.241 1.00 90.62 216 ASP A C 1
ATOM 1669 O O . ASP A 1 216 ? 34.028 2.893 -35.182 1.00 90.62 216 ASP A O 1
ATOM 1673 N N . ARG A 1 217 ? 33.216 1.371 -33.764 1.00 91.12 217 ARG A N 1
ATOM 1674 C CA . ARG A 1 217 ? 31.837 1.394 -34.296 1.00 91.12 217 ARG A CA 1
ATOM 1675 C C . ARG A 1 217 ? 30.882 2.262 -33.489 1.00 91.12 217 ARG A C 1
ATOM 1677 O O . ARG A 1 217 ? 29.755 2.501 -33.937 1.00 91.12 217 ARG A O 1
ATOM 1684 N N . LEU A 1 218 ? 31.290 2.677 -32.292 1.00 91.12 218 LEU A N 1
ATOM 1685 C CA . LEU A 1 218 ? 30.525 3.609 -31.474 1.00 91.12 218 LEU A CA 1
ATOM 1686 C C . LEU A 1 218 ? 30.679 5.022 -32.016 1.00 91.12 218 LEU A C 1
ATOM 1688 O O . LEU A 1 218 ? 31.772 5.453 -32.375 1.00 91.12 218 LEU A O 1
ATOM 1692 N N . LEU A 1 219 ? 29.569 5.747 -32.050 1.00 89.44 219 LEU A N 1
ATOM 1693 C CA . LEU A 1 219 ? 29.591 7.154 -32.385 1.00 89.44 219 LEU A CA 1
ATOM 1694 C C . LEU A 1 219 ? 30.265 7.936 -31.242 1.00 89.44 219 LEU A C 1
ATOM 1696 O O . LEU A 1 219 ? 29.882 7.737 -30.086 1.00 89.44 219 LEU A O 1
ATOM 1700 N N . PRO A 1 220 ? 31.230 8.829 -31.521 1.00 85.19 220 PRO A N 1
ATOM 1701 C CA . PRO A 1 220 ? 31.839 9.644 -30.479 1.00 85.19 220 PRO A CA 1
ATOM 1702 C C . PRO A 1 220 ? 30.816 10.549 -29.763 1.00 85.19 220 PRO A C 1
ATOM 1704 O O . PRO A 1 220 ? 29.858 11.013 -30.388 1.00 85.19 220 PRO A O 1
ATOM 1707 N N . PRO A 1 221 ? 31.035 10.879 -28.476 1.00 80.75 221 PRO A N 1
ATOM 1708 C CA . PRO A 1 221 ? 30.099 11.682 -27.678 1.00 80.75 221 PRO A CA 1
ATOM 1709 C C . PRO A 1 221 ? 29.935 13.122 -28.178 1.00 80.75 221 PRO A C 1
ATOM 1711 O O . PRO A 1 221 ? 28.913 13.748 -27.929 1.00 80.75 221 PRO A O 1
ATOM 1714 N N . HIS A 1 222 ? 30.940 13.658 -28.877 1.00 76.75 222 HIS A N 1
ATOM 1715 C CA . HIS A 1 222 ? 30.929 15.025 -29.408 1.00 76.75 222 HIS A CA 1
ATOM 1716 C C . HIS A 1 222 ? 30.198 15.152 -30.752 1.00 76.75 222 HIS A C 1
ATOM 1718 O O . HIS A 1 222 ? 30.072 16.258 -31.272 1.00 76.75 222 HIS A O 1
ATOM 1724 N N . VAL A 1 223 ? 29.763 14.036 -31.342 1.00 79.06 223 VAL A N 1
ATOM 1725 C CA . VAL A 1 223 ? 29.013 14.041 -32.596 1.00 79.06 223 VAL A CA 1
ATOM 1726 C C . VAL A 1 223 ? 27.527 14.139 -32.280 1.00 79.06 223 VAL A C 1
ATOM 1728 O O . VAL A 1 223 ? 26.951 13.249 -31.651 1.00 79.06 223 VAL A O 1
ATOM 1731 N N . GLU A 1 224 ? 26.903 15.217 -32.748 1.00 71.06 224 GLU A N 1
ATOM 1732 C CA . GLU A 1 224 ? 25.462 15.412 -32.625 1.00 71.06 224 GLU A CA 1
ATOM 1733 C C . GLU A 1 224 ? 24.701 14.375 -33.460 1.00 71.06 224 GLU A C 1
ATOM 1735 O O . GLU A 1 224 ? 24.997 14.149 -34.635 1.00 71.06 224 GLU A O 1
ATOM 1740 N N . VAL A 1 225 ? 23.695 13.745 -32.852 1.00 72.88 225 VAL A N 1
ATOM 1741 C CA . VAL A 1 225 ? 22.794 12.812 -33.536 1.00 72.88 225 VAL A CA 1
ATOM 1742 C C . VAL A 1 225 ? 21.556 13.593 -33.998 1.00 72.88 225 VAL A C 1
ATOM 17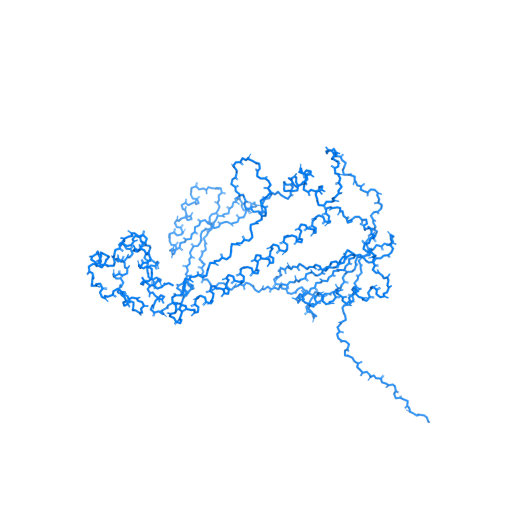44 O O . VAL A 1 225 ? 20.769 14.028 -33.155 1.00 72.88 225 VAL A O 1
ATOM 1747 N N . PRO A 1 226 ? 21.320 13.765 -35.313 1.00 62.84 226 PRO A N 1
ATOM 1748 C CA . PRO A 1 226 ? 20.149 14.463 -35.830 1.00 62.84 226 PRO A CA 1
ATOM 1749 C C . PRO A 1 226 ? 18.842 13.788 -35.392 1.00 62.84 226 PRO A C 1
ATOM 1751 O O . PRO A 1 226 ? 18.668 12.570 -35.516 1.00 62.84 226 PRO A O 1
ATOM 1754 N N . GLY A 1 227 ? 17.901 14.592 -34.894 1.00 59.97 227 GLY A N 1
ATOM 1755 C CA . GLY A 1 227 ? 16.616 14.119 -34.376 1.00 59.97 227 GLY A CA 1
ATOM 1756 C C . GLY A 1 227 ? 16.672 13.509 -32.971 1.00 59.97 227 GLY A C 1
ATOM 1757 O O . GLY A 1 227 ? 15.696 12.874 -32.577 1.00 59.97 227 GLY A O 1
ATOM 1758 N N . MET A 1 228 ? 17.788 13.666 -32.251 1.00 59.28 228 MET A N 1
ATOM 1759 C CA . MET A 1 228 ? 17.804 13.663 -30.788 1.00 59.28 228 MET A CA 1
ATOM 1760 C C . MET A 1 228 ? 17.579 15.125 -30.384 1.00 59.28 228 MET A C 1
ATOM 1762 O O . MET A 1 228 ? 18.481 15.955 -30.490 1.00 59.28 228 MET A O 1
ATOM 1766 N N . SER A 1 229 ? 16.330 15.504 -30.123 1.00 53.91 229 SER A N 1
ATOM 1767 C CA . SER A 1 229 ? 15.993 16.918 -29.931 1.00 53.91 229 SER A CA 1
ATOM 1768 C C . SER A 1 229 ? 16.521 17.423 -28.585 1.00 53.91 229 SER A C 1
ATOM 1770 O O . SER A 1 229 ? 16.738 16.655 -27.651 1.00 53.91 229 SER A O 1
ATOM 1772 N N . PHE A 1 230 ? 16.660 18.744 -28.434 1.00 53.34 230 PHE A N 1
ATOM 1773 C CA . PHE A 1 230 ? 16.854 19.376 -27.122 1.00 53.34 230 PHE A CA 1
ATOM 1774 C C . PHE A 1 230 ? 15.816 18.883 -26.094 1.00 53.34 230 PHE A C 1
ATOM 1776 O O . PHE A 1 230 ? 16.135 18.727 -24.920 1.00 53.34 230 PHE A O 1
ATOM 1783 N N . THR A 1 231 ? 14.599 18.551 -26.541 1.00 54.06 231 THR A N 1
ATOM 1784 C CA . THR A 1 231 ? 13.587 17.899 -25.706 1.00 54.06 231 THR A CA 1
ATOM 1785 C C . THR A 1 231 ? 13.967 16.488 -25.267 1.00 54.06 231 THR A C 1
ATOM 1787 O O . THR A 1 231 ? 13.706 16.188 -24.117 1.00 54.06 231 THR A O 1
ATOM 1790 N N . ASP A 1 232 ? 14.633 15.655 -26.071 1.00 55.81 232 ASP A N 1
ATOM 1791 C CA . ASP A 1 232 ? 15.129 14.345 -25.613 1.00 55.81 232 ASP A CA 1
ATOM 1792 C C . ASP A 1 232 ? 16.222 14.500 -24.546 1.00 55.81 232 ASP A C 1
ATOM 1794 O O . ASP A 1 232 ? 16.210 13.790 -23.544 1.00 55.81 232 ASP A O 1
ATOM 1798 N N . LEU A 1 233 ? 17.127 15.473 -24.710 1.00 57.50 233 LEU A N 1
ATOM 1799 C CA . LEU A 1 233 ? 18.166 15.782 -23.720 1.00 57.50 233 LEU A CA 1
ATOM 1800 C C . LEU A 1 233 ? 17.557 16.309 -22.407 1.00 57.50 233 LEU A C 1
ATOM 1802 O O . LEU A 1 233 ? 17.939 15.873 -21.321 1.00 57.50 233 LEU A O 1
ATOM 1806 N N . VAL A 1 234 ? 16.589 17.226 -22.494 1.00 59.62 234 VAL A N 1
ATOM 1807 C CA . VAL A 1 234 ? 15.877 17.781 -21.331 1.00 59.62 234 VAL A CA 1
ATOM 1808 C C . VAL A 1 234 ? 14.988 16.726 -20.678 1.00 59.62 234 VAL A C 1
ATOM 1810 O O . VAL A 1 234 ? 14.997 16.613 -19.458 1.00 59.62 234 VAL A O 1
ATOM 1813 N N . SER A 1 235 ? 14.263 15.920 -21.454 1.00 57.25 235 SER A N 1
ATOM 1814 C CA . SER A 1 235 ? 13.450 14.813 -20.948 1.00 57.25 235 SER A CA 1
ATOM 1815 C C . SER A 1 235 ? 14.311 13.759 -20.270 1.00 57.25 235 SER A C 1
ATOM 1817 O O . SER A 1 235 ? 13.917 13.279 -19.216 1.00 57.25 235 SER A O 1
ATOM 1819 N N . GLU A 1 236 ? 15.493 13.445 -20.798 1.00 57.72 236 GLU A N 1
ATOM 1820 C CA . GLU A 1 236 ? 16.424 12.507 -20.168 1.00 57.72 236 GLU A CA 1
ATOM 1821 C C . GLU A 1 236 ? 17.050 13.091 -18.895 1.00 57.72 236 GLU A C 1
ATOM 1823 O O . GLU A 1 236 ? 17.153 12.396 -17.889 1.00 57.72 236 GLU A O 1
ATOM 1828 N N . THR A 1 237 ? 17.379 14.386 -18.885 1.00 55.16 237 THR A N 1
ATOM 1829 C CA . THR A 1 237 ? 17.904 15.079 -17.693 1.00 55.16 237 THR A CA 1
ATOM 1830 C C . THR A 1 237 ? 16.845 15.183 -16.593 1.00 55.16 237 THR A C 1
ATOM 1832 O O . THR A 1 237 ? 17.120 14.911 -15.427 1.00 55.16 237 THR A O 1
ATOM 1835 N N . MET A 1 238 ? 15.605 15.516 -16.957 1.00 62.50 238 MET A N 1
ATOM 1836 C CA . MET A 1 238 ? 14.472 15.498 -16.033 1.00 62.50 238 MET A CA 1
ATOM 1837 C C . MET A 1 238 ? 14.188 14.077 -15.560 1.00 62.50 238 MET A C 1
ATOM 1839 O O . MET A 1 238 ? 13.974 13.867 -14.373 1.00 62.50 238 MET A O 1
ATOM 1843 N N . ARG A 1 239 ? 14.247 13.081 -16.451 1.00 63.62 239 ARG A N 1
ATOM 1844 C CA . ARG A 1 239 ? 14.094 11.669 -16.091 1.00 63.62 239 ARG A CA 1
ATOM 1845 C C . ARG A 1 239 ? 15.184 11.220 -15.121 1.00 63.62 239 ARG A C 1
ATOM 1847 O O . ARG A 1 239 ? 14.842 10.524 -14.175 1.00 63.62 239 ARG A O 1
ATOM 1854 N N . ARG A 1 240 ? 16.441 11.646 -15.294 1.00 56.97 240 ARG A N 1
ATOM 1855 C CA . ARG A 1 240 ? 17.533 11.411 -14.334 1.00 56.97 240 ARG A CA 1
ATOM 1856 C C . ARG A 1 240 ? 17.186 12.007 -12.974 1.00 56.97 240 ARG A C 1
ATOM 1858 O O . ARG A 1 240 ? 17.212 11.276 -11.994 1.00 56.97 240 ARG A O 1
ATOM 1865 N N . SER A 1 241 ? 16.763 13.270 -12.931 1.00 59.44 241 SER A N 1
ATOM 1866 C CA . SER A 1 241 ? 16.325 13.906 -11.683 1.00 59.44 241 SER A CA 1
ATOM 1867 C C . SER A 1 241 ? 15.165 13.144 -11.033 1.00 59.44 241 SER A C 1
ATOM 1869 O O . SER A 1 241 ? 15.228 12.849 -9.847 1.00 59.44 241 SER A O 1
ATOM 1871 N N . TYR A 1 242 ? 14.154 12.728 -11.800 1.00 68.94 242 TYR A N 1
ATOM 1872 C CA . TYR A 1 242 ? 13.044 11.930 -11.276 1.00 68.94 242 TYR A CA 1
ATOM 1873 C C . TYR A 1 242 ? 13.479 10.545 -10.794 1.00 68.94 242 TYR A C 1
ATOM 1875 O O . TYR A 1 242 ? 12.975 10.081 -9.778 1.00 68.94 242 TYR A O 1
ATOM 1883 N N . GLN A 1 243 ? 14.383 9.868 -11.503 1.00 64.44 243 GLN A N 1
ATOM 1884 C CA . GLN A 1 243 ? 14.891 8.555 -11.105 1.00 64.44 243 GLN A CA 1
ATOM 1885 C C . GLN A 1 243 ? 15.761 8.642 -9.855 1.00 64.44 243 GLN A C 1
ATOM 1887 O O . GLN A 1 243 ? 15.623 7.794 -8.979 1.00 64.44 243 GLN A O 1
ATOM 1892 N N . GLU A 1 244 ? 16.599 9.671 -9.742 1.00 63.75 244 GLU A N 1
ATOM 1893 C CA . GLU A 1 244 ? 17.369 9.970 -8.536 1.00 63.75 244 GLU A CA 1
ATOM 1894 C C . GLU A 1 244 ? 16.415 10.226 -7.367 1.00 63.75 244 GLU A C 1
ATOM 1896 O O . GLU A 1 244 ? 16.487 9.508 -6.373 1.00 63.75 244 GLU A O 1
ATOM 1901 N N . THR A 1 245 ? 15.419 11.104 -7.534 1.00 67.12 245 THR A N 1
ATOM 1902 C CA . THR A 1 245 ? 14.404 11.370 -6.502 1.00 67.12 245 THR A CA 1
ATOM 1903 C C . THR A 1 245 ? 13.602 10.118 -6.135 1.00 67.12 245 THR A C 1
ATOM 1905 O O . THR A 1 245 ? 13.354 9.879 -4.959 1.00 67.12 245 THR A O 1
ATOM 1908 N N . GLN A 1 246 ? 13.216 9.276 -7.098 1.00 66.00 246 GLN A N 1
ATOM 1909 C CA . GLN A 1 246 ? 12.523 8.012 -6.817 1.00 66.00 246 GLN A CA 1
ATOM 1910 C C . GLN A 1 246 ? 13.425 7.027 -6.073 1.00 66.00 246 GLN A C 1
ATOM 1912 O O . GLN A 1 246 ? 12.985 6.417 -5.105 1.00 66.00 246 GLN A O 1
ATOM 1917 N N . SER A 1 247 ? 14.693 6.905 -6.466 1.00 64.38 247 SER A N 1
ATOM 1918 C CA . SER A 1 247 ? 15.654 6.035 -5.785 1.00 64.38 247 SER A CA 1
ATOM 1919 C C . SER A 1 247 ? 15.986 6.523 -4.372 1.00 64.38 247 SER A C 1
ATOM 1921 O O . SER A 1 247 ? 16.151 5.704 -3.469 1.00 64.38 247 SER A O 1
ATOM 1923 N N . GLU A 1 248 ? 16.019 7.839 -4.150 1.00 68.31 248 GLU A N 1
ATOM 1924 C CA . GLU A 1 248 ? 16.164 8.459 -2.832 1.00 68.31 248 GLU A CA 1
ATOM 1925 C C . GLU A 1 248 ? 14.925 8.207 -1.976 1.00 68.31 248 GLU A C 1
ATOM 1927 O O . GLU A 1 248 ? 15.052 7.753 -0.841 1.00 68.31 248 GLU A O 1
ATOM 1932 N N . ILE A 1 249 ? 13.727 8.411 -2.536 1.00 67.06 249 ILE A N 1
ATOM 1933 C CA . ILE A 1 249 ? 12.453 8.097 -1.882 1.00 67.06 249 ILE A CA 1
ATOM 1934 C C . ILE A 1 249 ? 12.417 6.617 -1.489 1.00 67.06 249 ILE A C 1
ATOM 1936 O O . ILE A 1 249 ? 12.149 6.305 -0.333 1.00 67.06 249 ILE A O 1
ATOM 1940 N N . GLU A 1 250 ? 12.713 5.696 -2.407 1.00 67.56 250 GLU A N 1
ATOM 1941 C CA . GLU A 1 250 ? 12.721 4.252 -2.144 1.00 67.56 250 GLU A CA 1
ATOM 1942 C C . GLU A 1 250 ? 13.769 3.857 -1.097 1.00 67.56 250 GLU A C 1
ATOM 1944 O O . GLU A 1 250 ? 13.469 3.079 -0.187 1.00 67.56 250 GLU A O 1
ATOM 1949 N N . SER A 1 251 ? 14.978 4.419 -1.180 1.00 70.56 251 SER A N 1
ATOM 1950 C CA . SER A 1 251 ? 16.044 4.181 -0.200 1.00 70.56 251 SER A CA 1
ATOM 1951 C C . SER A 1 251 ? 15.631 4.671 1.184 1.00 70.56 251 SER A C 1
ATOM 1953 O O . SER A 1 251 ? 15.775 3.948 2.169 1.00 70.56 251 SER A O 1
ATOM 1955 N N . GLN A 1 252 ? 15.023 5.853 1.257 1.00 71.75 252 GLN A N 1
ATOM 1956 C CA . GLN A 1 252 ? 14.542 6.431 2.503 1.00 71.75 252 GLN A CA 1
ATOM 1957 C C . GLN A 1 252 ? 13.336 5.672 3.065 1.00 71.75 252 GLN A C 1
ATOM 1959 O O . GLN A 1 252 ? 13.240 5.472 4.275 1.00 71.75 252 GLN A O 1
ATOM 1964 N N . TRP A 1 253 ? 12.445 5.159 2.211 1.00 70.88 253 TRP A N 1
ATOM 1965 C CA . TRP A 1 253 ? 11.390 4.226 2.612 1.00 70.88 253 TRP A CA 1
ATOM 1966 C C . TRP A 1 253 ? 11.962 2.939 3.199 1.00 70.88 253 TRP A C 1
ATOM 1968 O O . TRP A 1 253 ? 11.456 2.452 4.212 1.00 70.88 253 TRP A O 1
ATOM 1978 N N . LEU A 1 254 ? 13.010 2.384 2.588 1.00 74.00 254 LEU A N 1
ATOM 1979 C CA . LEU A 1 254 ? 13.662 1.171 3.068 1.00 74.00 254 LEU A CA 1
ATOM 1980 C C . LEU A 1 254 ? 14.369 1.407 4.409 1.00 74.00 254 LEU A C 1
ATOM 1982 O O . LEU A 1 254 ? 14.255 0.573 5.308 1.00 74.00 254 LEU A O 1
ATOM 1986 N N . GLU A 1 255 ? 15.050 2.541 4.573 1.00 74.19 255 GLU A N 1
ATOM 1987 C CA . GLU A 1 255 ? 15.663 2.954 5.839 1.00 74.19 255 GLU A CA 1
ATOM 1988 C C . GLU A 1 255 ? 14.619 3.174 6.932 1.00 74.19 255 GLU A C 1
ATOM 1990 O O . GLU A 1 255 ? 14.734 2.585 8.006 1.00 74.19 255 GLU A O 1
ATOM 1995 N N . ASN A 1 256 ? 13.555 3.927 6.645 1.00 76.06 256 ASN A N 1
ATOM 1996 C CA . ASN A 1 256 ? 12.439 4.132 7.566 1.00 76.06 256 ASN A CA 1
ATOM 1997 C C . ASN A 1 256 ? 11.800 2.792 7.962 1.00 76.06 256 ASN A C 1
ATOM 1999 O O . ASN A 1 256 ? 11.522 2.557 9.136 1.00 76.06 256 ASN A O 1
ATOM 2003 N N . ARG A 1 257 ? 11.629 1.861 7.014 1.00 76.75 257 ARG A N 1
ATOM 2004 C CA . ARG A 1 257 ? 11.102 0.517 7.290 1.00 76.75 257 ARG A CA 1
ATOM 2005 C C . ARG A 1 257 ? 12.047 -0.304 8.170 1.00 76.75 257 ARG A C 1
ATOM 2007 O O . ARG A 1 257 ? 11.575 -0.976 9.082 1.00 76.75 257 ARG A O 1
ATOM 2014 N N . ARG A 1 258 ? 13.364 -0.239 7.946 1.00 79.50 258 ARG A N 1
ATOM 2015 C CA . ARG A 1 258 ? 14.371 -0.891 8.806 1.00 79.50 258 ARG A CA 1
ATOM 2016 C C . ARG A 1 258 ? 14.393 -0.292 10.209 1.00 79.50 258 ARG A C 1
ATOM 2018 O O . ARG A 1 258 ? 14.439 -1.043 11.177 1.00 79.50 258 ARG A O 1
ATOM 2025 N N . ALA A 1 259 ? 14.326 1.033 10.322 1.00 73.94 259 ALA A N 1
ATOM 2026 C CA . ALA A 1 259 ? 14.279 1.737 11.598 1.00 73.94 259 ALA A CA 1
ATOM 2027 C C . ALA A 1 259 ? 13.019 1.361 12.393 1.00 73.94 259 ALA A C 1
ATOM 2029 O O . ALA A 1 259 ? 13.107 1.078 13.586 1.00 73.94 259 ALA A O 1
ATOM 2030 N N . MET A 1 260 ? 11.870 1.269 11.719 1.00 75.75 260 MET A N 1
ATOM 2031 C CA . MET A 1 260 ? 10.620 0.805 12.325 1.00 75.75 260 MET A CA 1
ATOM 2032 C C . MET A 1 260 ? 10.677 -0.671 12.727 1.00 75.75 260 MET A C 1
ATOM 2034 O O . MET A 1 260 ? 10.261 -0.999 13.828 1.00 75.75 260 MET A O 1
ATOM 2038 N N . ALA A 1 261 ? 11.254 -1.551 11.904 1.00 73.31 261 ALA A N 1
ATOM 2039 C CA . ALA A 1 261 ? 11.425 -2.961 12.260 1.00 73.31 261 ALA A CA 1
ATOM 2040 C C . ALA A 1 261 ? 12.377 -3.155 13.456 1.00 73.31 261 ALA A C 1
ATOM 2042 O O . ALA A 1 261 ? 12.116 -3.976 14.331 1.00 73.31 261 ALA A O 1
ATOM 2043 N N . ALA A 1 262 ? 13.465 -2.380 13.526 1.00 73.44 262 ALA A N 1
ATOM 2044 C CA . ALA A 1 262 ? 14.381 -2.386 14.665 1.00 73.44 262 ALA A CA 1
ATOM 2045 C C . ALA A 1 262 ? 13.709 -1.843 15.936 1.00 73.44 262 ALA A C 1
ATOM 2047 O O . ALA A 1 262 ? 13.895 -2.394 17.020 1.00 73.44 262 ALA A O 1
ATOM 2048 N N . TYR A 1 263 ? 12.892 -0.798 15.798 1.00 73.69 263 TYR A N 1
ATOM 2049 C CA . TYR A 1 263 ? 12.072 -0.278 16.885 1.00 73.69 263 TYR A CA 1
ATOM 2050 C C . TYR A 1 263 ? 11.057 -1.317 17.380 1.00 73.69 263 TYR A C 1
ATOM 2052 O O . TYR A 1 263 ? 11.009 -1.593 18.578 1.00 73.69 263 TYR A O 1
ATOM 2060 N N . ASP A 1 264 ? 10.317 -1.955 16.475 1.00 72.75 264 ASP A N 1
ATOM 2061 C CA . ASP A 1 264 ? 9.373 -3.022 16.811 1.00 72.75 264 ASP A CA 1
ATOM 2062 C C . ASP A 1 264 ? 10.080 -4.198 17.505 1.00 72.75 264 ASP A C 1
ATOM 2064 O O . ASP A 1 264 ? 9.586 -4.686 18.520 1.00 72.75 264 ASP A O 1
ATOM 2068 N N . SER A 1 265 ? 11.281 -4.578 17.048 1.00 72.75 265 SER A N 1
ATOM 2069 C CA . SER A 1 265 ? 12.119 -5.589 17.711 1.00 72.75 265 SER A CA 1
ATOM 2070 C C . SER A 1 265 ? 12.518 -5.165 19.131 1.00 72.75 265 SER A C 1
ATOM 2072 O O . SER A 1 265 ? 12.444 -5.967 20.062 1.00 72.75 265 SER A O 1
ATOM 2074 N N . SER A 1 266 ? 12.893 -3.897 19.326 1.00 74.69 266 SER A N 1
ATOM 2075 C CA . SER A 1 266 ? 13.272 -3.364 20.643 1.00 74.69 266 SER A CA 1
ATOM 2076 C C . SER A 1 266 ? 12.095 -3.311 21.627 1.00 74.69 266 SER A C 1
ATOM 2078 O O . SER A 1 266 ? 12.281 -3.536 22.825 1.00 74.69 266 SER A O 1
ATOM 2080 N N . LEU A 1 267 ? 10.872 -3.106 21.122 1.00 71.38 267 LEU A N 1
ATOM 2081 C CA . LEU A 1 267 ? 9.645 -3.188 21.914 1.00 71.38 267 LEU A CA 1
ATOM 2082 C C . LEU A 1 267 ? 9.360 -4.617 22.391 1.00 71.38 267 LEU A C 1
ATOM 2084 O O . LEU A 1 267 ? 8.949 -4.791 23.540 1.00 71.38 267 LEU A O 1
ATOM 2088 N N . THR A 1 268 ? 9.593 -5.633 21.554 1.00 74.62 268 THR A N 1
ATOM 2089 C CA . THR A 1 268 ? 9.483 -7.048 21.960 1.00 74.62 268 THR A CA 1
ATOM 2090 C C . THR A 1 268 ? 10.501 -7.441 23.030 1.00 74.62 268 THR A C 1
ATOM 2092 O O . THR A 1 268 ? 10.166 -8.227 23.913 1.00 74.62 268 THR A O 1
ATOM 2095 N N . ASP A 1 269 ? 11.690 -6.833 23.025 1.00 76.06 269 ASP A N 1
ATOM 2096 C CA . ASP A 1 269 ? 12.746 -7.086 24.017 1.00 76.06 269 ASP A CA 1
ATOM 2097 C C . ASP A 1 269 ? 12.585 -6.263 25.314 1.00 76.06 269 ASP A C 1
ATOM 2099 O O . ASP A 1 269 ? 13.418 -6.325 26.220 1.00 76.06 269 ASP A O 1
ATOM 2103 N N . GLY A 1 270 ? 11.502 -5.486 25.438 1.00 69.62 270 GLY A N 1
ATOM 2104 C CA . GLY A 1 270 ? 11.197 -4.697 26.634 1.00 69.62 270 GLY A CA 1
ATOM 2105 C C . GLY A 1 270 ? 12.013 -3.407 26.776 1.00 69.62 270 GLY A C 1
ATOM 2106 O O . GLY A 1 270 ? 11.956 -2.765 27.830 1.00 69.62 270 GLY A O 1
ATOM 2107 N N . ALA A 1 271 ? 12.741 -2.990 25.737 1.00 64.00 271 ALA A N 1
ATOM 2108 C CA . ALA A 1 271 ? 13.422 -1.703 25.709 1.00 64.00 271 ALA A CA 1
ATOM 2109 C C . ALA A 1 271 ? 12.417 -0.583 25.378 1.00 64.00 271 ALA A C 1
ATOM 2111 O O . ALA A 1 271 ? 11.800 -0.567 24.317 1.00 64.00 271 ALA A O 1
ATOM 2112 N N . MET A 1 272 ? 12.246 0.383 26.288 1.00 55.06 272 MET A N 1
ATOM 2113 C CA . MET A 1 272 ? 11.485 1.611 26.018 1.00 55.06 272 MET A CA 1
ATOM 2114 C C . MET A 1 272 ? 12.393 2.675 25.400 1.00 55.06 272 MET A C 1
ATOM 2116 O O . MET A 1 272 ? 12.740 3.666 26.043 1.00 55.06 272 MET A O 1
ATOM 2120 N N . THR A 1 273 ? 12.810 2.473 24.157 1.00 61.94 273 THR A N 1
ATOM 2121 C CA . THR A 1 273 ? 13.346 3.569 23.345 1.00 61.94 273 THR A CA 1
ATOM 2122 C C . THR A 1 273 ? 12.182 4.323 22.695 1.00 61.94 273 THR A C 1
ATOM 2124 O O . THR A 1 273 ? 11.131 3.737 22.454 1.00 61.94 273 THR A O 1
ATOM 2127 N N . PRO A 1 274 ? 12.288 5.641 22.464 1.00 65.81 274 PRO A N 1
ATOM 2128 C CA . PRO A 1 274 ? 11.324 6.350 21.630 1.00 65.81 274 PRO A CA 1
ATOM 2129 C C . PRO A 1 274 ? 11.442 5.878 20.170 1.00 65.81 274 PRO A C 1
ATOM 2131 O O . PRO A 1 274 ? 12.536 5.480 19.754 1.00 65.81 274 PRO A O 1
ATOM 2134 N N . PRO A 1 275 ? 10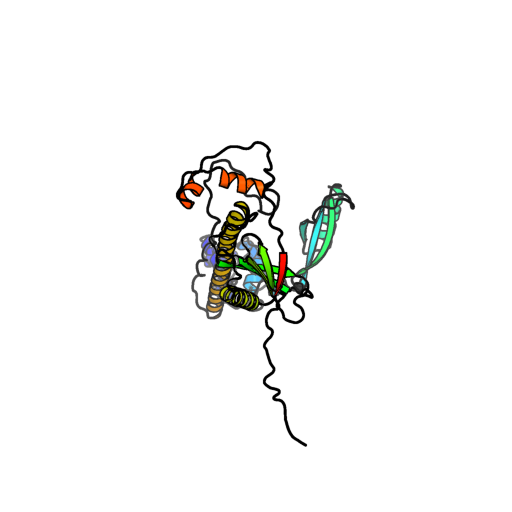.351 5.931 19.379 1.00 67.62 275 PRO A N 1
ATOM 2135 C CA . PRO A 1 275 ? 10.422 5.607 17.962 1.00 67.62 275 PRO A CA 1
ATOM 2136 C C . PRO A 1 275 ? 11.442 6.520 17.276 1.00 67.62 275 PRO A C 1
ATOM 2138 O O . PRO A 1 275 ? 11.481 7.721 17.576 1.00 67.62 275 PRO A O 1
ATOM 2141 N N . PRO A 1 276 ? 12.277 5.973 16.378 1.00 74.31 276 PRO A N 1
ATOM 2142 C CA . PRO A 1 276 ? 13.239 6.780 15.655 1.00 74.31 276 PRO A CA 1
ATOM 2143 C C . PRO A 1 276 ? 12.489 7.842 14.836 1.00 74.31 276 PRO A C 1
ATOM 2145 O O . PRO A 1 276 ? 11.445 7.538 14.248 1.00 74.31 276 PRO A O 1
ATOM 2148 N N . PRO A 1 277 ? 12.977 9.095 14.802 1.00 70.69 277 PRO A N 1
ATOM 2149 C CA . PRO A 1 277 ? 12.398 10.110 13.938 1.00 70.69 277 PRO A CA 1
ATOM 2150 C C . PRO A 1 277 ? 12.512 9.634 12.487 1.00 70.69 277 PRO A C 1
ATOM 2152 O O . PRO A 1 277 ? 13.606 9.322 12.019 1.00 70.69 277 PRO A O 1
ATOM 2155 N N . LEU A 1 278 ? 11.375 9.549 11.792 1.00 75.31 278 LEU A N 1
ATOM 2156 C CA . LEU A 1 278 ? 11.364 9.210 10.373 1.00 75.31 278 LEU A CA 1
ATOM 2157 C C . LEU A 1 278 ? 12.012 10.351 9.604 1.00 75.31 278 LEU A C 1
ATOM 2159 O O . LEU A 1 278 ? 11.689 11.522 9.831 1.00 75.31 278 LEU A O 1
ATOM 2163 N N . ALA A 1 279 ? 12.915 10.009 8.694 1.00 76.56 279 ALA A N 1
ATOM 2164 C CA . ALA A 1 279 ? 13.498 11.016 7.837 1.00 76.56 279 ALA A CA 1
ATOM 2165 C C . ALA A 1 279 ? 12.394 11.572 6.913 1.00 76.56 279 ALA A C 1
ATOM 2167 O O . ALA A 1 279 ? 11.629 10.780 6.343 1.00 76.56 279 ALA A O 1
ATOM 2168 N N . PRO A 1 280 ? 12.247 12.906 6.813 1.00 65.06 280 PRO A N 1
ATOM 2169 C CA . PRO A 1 280 ? 11.251 13.509 5.941 1.00 65.06 280 PRO A CA 1
ATOM 2170 C C . PRO A 1 280 ? 11.552 13.115 4.496 1.00 65.06 280 PRO A C 1
ATOM 2172 O O . PRO A 1 280 ? 12.706 13.169 4.077 1.00 65.06 280 PRO A O 1
ATOM 2175 N N . LEU A 1 281 ? 10.516 12.717 3.752 1.00 63.03 281 LEU A N 1
ATOM 2176 C CA . LEU A 1 281 ? 10.664 12.403 2.333 1.00 63.03 281 LEU A CA 1
ATOM 2177 C C . LEU A 1 281 ? 11.181 13.640 1.581 1.00 63.03 281 LEU A C 1
ATOM 2179 O O . LEU A 1 281 ? 10.786 14.759 1.938 1.00 63.03 281 LEU A O 1
ATOM 2183 N N . PRO A 1 282 ? 12.005 13.463 0.533 1.00 57.72 282 PRO A N 1
ATOM 2184 C CA . PRO A 1 282 ? 12.432 14.563 -0.314 1.00 57.72 282 PRO A CA 1
ATOM 2185 C C . PRO A 1 282 ? 11.176 15.208 -0.896 1.00 57.72 282 PRO A C 1
ATOM 2187 O O . PRO A 1 282 ? 10.387 14.551 -1.579 1.00 57.72 282 PRO A O 1
ATOM 2190 N N . GLN A 1 283 ? 10.942 16.478 -0.574 1.00 53.91 283 GLN A N 1
ATOM 2191 C CA . GLN A 1 283 ? 9.892 17.225 -1.250 1.00 53.91 283 GLN A CA 1
ATOM 2192 C C . GLN A 1 283 ? 10.410 17.598 -2.640 1.00 53.91 283 GLN A C 1
ATOM 2194 O O . GLN A 1 283 ? 11.576 17.994 -2.747 1.00 53.91 283 GLN A O 1
ATOM 2199 N N . PRO A 1 284 ? 9.597 17.454 -3.703 1.00 46.50 284 PRO A N 1
ATOM 2200 C CA . PRO A 1 284 ? 9.979 17.975 -5.006 1.00 46.50 284 PRO A CA 1
ATOM 2201 C C . PRO A 1 284 ? 10.299 19.458 -4.826 1.00 46.50 284 PRO A C 1
ATOM 2203 O O . PRO A 1 284 ? 9.512 20.183 -4.224 1.00 46.50 284 PRO A O 1
ATOM 2206 N N . SER A 1 285 ? 11.485 19.872 -5.268 1.00 45.38 285 SER A N 1
ATOM 2207 C CA . SER A 1 285 ? 12.016 21.217 -5.066 1.00 45.38 285 SER A CA 1
ATOM 2208 C C . SER A 1 285 ? 10.951 22.248 -5.428 1.00 45.38 285 SER A C 1
ATOM 2210 O O . SER A 1 285 ? 10.502 22.279 -6.575 1.00 45.38 285 SER A O 1
ATOM 2212 N N . ASP A 1 286 ? 10.543 23.071 -4.460 1.00 42.47 286 ASP A N 1
ATOM 2213 C CA . ASP A 1 286 ? 9.593 24.155 -4.687 1.00 42.47 286 ASP A CA 1
ATOM 2214 C C . ASP A 1 286 ? 10.130 25.052 -5.811 1.00 42.47 286 ASP A C 1
ATOM 2216 O O . ASP A 1 286 ? 11.096 25.804 -5.643 1.00 42.47 286 ASP A O 1
ATOM 2220 N N . GLY A 1 287 ? 9.513 24.956 -6.990 1.00 38.78 287 GLY A N 1
ATOM 2221 C CA . GLY A 1 287 ? 9.629 25.995 -8.004 1.00 38.78 287 GLY A CA 1
ATOM 2222 C C . GLY A 1 287 ? 9.146 27.328 -7.417 1.00 38.78 287 GLY A C 1
ATOM 2223 O O . GLY A 1 287 ? 8.378 27.325 -6.452 1.00 38.78 287 GLY A O 1
ATOM 2224 N N . PRO A 1 288 ? 9.592 28.477 -7.955 1.00 37.47 288 PRO A N 1
ATOM 2225 C CA . PRO A 1 288 ? 9.273 29.778 -7.379 1.00 37.47 288 PRO A CA 1
ATOM 2226 C C . PRO A 1 288 ? 7.753 29.948 -7.251 1.00 37.47 288 PRO A C 1
ATOM 2228 O O . PRO A 1 288 ? 7.025 29.958 -8.243 1.00 37.47 288 PRO A O 1
ATOM 2231 N N . GLN A 1 289 ? 7.293 30.027 -6.000 1.00 38.47 289 GLN A N 1
ATOM 2232 C CA . GLN A 1 289 ? 5.902 30.252 -5.632 1.00 38.47 289 GLN A CA 1
ATOM 2233 C C . GLN A 1 289 ? 5.525 31.694 -5.970 1.00 38.47 289 GLN A C 1
ATOM 2235 O O . GLN A 1 289 ? 5.741 32.592 -5.159 1.00 38.47 289 GLN A O 1
ATOM 2240 N N . ASP A 1 290 ? 4.921 31.905 -7.138 1.00 33.75 290 ASP A N 1
ATOM 2241 C CA . ASP A 1 290 ? 4.127 33.105 -7.377 1.00 33.75 290 ASP A CA 1
ATOM 2242 C C . ASP A 1 290 ? 2.635 32.806 -7.165 1.00 33.75 290 ASP A C 1
ATOM 2244 O O . ASP A 1 290 ? 2.012 31.961 -7.806 1.00 33.75 290 ASP A O 1
ATOM 2248 N N . ALA A 1 291 ? 2.120 33.514 -6.163 1.00 37.72 291 ALA A N 1
ATOM 2249 C CA . ALA A 1 291 ? 0.767 33.635 -5.642 1.00 37.72 291 ALA A CA 1
ATOM 2250 C C . ALA A 1 291 ? -0.412 33.300 -6.584 1.00 37.72 291 ALA A C 1
ATOM 2252 O O . ALA A 1 291 ? -0.736 34.070 -7.483 1.00 37.72 291 ALA A O 1
ATOM 2253 N N . ALA A 1 292 ? -1.173 32.253 -6.243 1.00 35.41 292 ALA A N 1
ATOM 2254 C CA . ALA A 1 292 ? -2.614 32.318 -5.936 1.00 35.41 292 ALA A CA 1
ATOM 2255 C C . ALA A 1 292 ? -3.133 30.918 -5.555 1.00 35.41 292 ALA A C 1
ATOM 2257 O O . ALA A 1 292 ? -2.905 29.944 -6.265 1.00 35.41 292 ALA A O 1
ATOM 2258 N N . GLY A 1 293 ? -3.823 30.822 -4.415 1.00 34.69 293 GLY A N 1
ATOM 2259 C CA . GLY A 1 293 ? -4.267 29.570 -3.797 1.00 34.69 293 GLY A CA 1
ATOM 2260 C C . GLY A 1 293 ? -5.180 28.697 -4.663 1.00 34.69 293 GLY A C 1
ATOM 2261 O O . GLY A 1 293 ? -6.390 28.911 -4.707 1.00 34.69 293 GLY A O 1
ATOM 2262 N N . VAL A 1 294 ? -4.603 27.648 -5.245 1.00 32.69 294 VAL A N 1
ATOM 2263 C CA . VAL A 1 294 ? -5.316 26.486 -5.789 1.00 32.69 294 VAL A CA 1
ATOM 2264 C C . VAL A 1 294 ? -4.776 25.238 -5.077 1.00 32.69 294 VAL A C 1
ATOM 2266 O O . VAL A 1 294 ? -3.557 25.102 -4.955 1.00 32.69 294 VAL A O 1
ATOM 2269 N N . PRO A 1 295 ? -5.635 24.344 -4.551 1.00 29.44 295 PRO A N 1
ATOM 2270 C CA . PRO A 1 295 ? -5.181 23.125 -3.888 1.00 29.44 295 PRO A CA 1
ATOM 2271 C C . PRO A 1 295 ? -4.447 22.194 -4.872 1.00 29.44 295 PRO A C 1
ATOM 2273 O O . PRO A 1 295 ? -4.792 22.169 -6.057 1.00 29.44 295 PRO A O 1
ATOM 2276 N N . PRO A 1 296 ? -3.453 21.417 -4.403 1.00 32.62 296 PRO A N 1
ATOM 2277 C CA . PRO A 1 296 ? -2.665 20.540 -5.260 1.00 32.62 296 PRO A CA 1
ATOM 2278 C C . PRO A 1 296 ? -3.557 19.443 -5.850 1.00 32.62 296 PRO A C 1
ATOM 2280 O O . PRO A 1 296 ? -4.127 18.632 -5.120 1.00 32.62 296 PRO A O 1
ATOM 2283 N N . GLN A 1 297 ? -3.685 19.427 -7.177 1.00 31.00 297 GLN A N 1
ATOM 2284 C CA . GLN A 1 297 ? -4.297 18.312 -7.892 1.00 31.00 297 GLN A CA 1
ATOM 2285 C C . GLN A 1 297 ? -3.312 17.143 -7.978 1.00 31.00 297 GLN A C 1
ATOM 2287 O O . GLN A 1 297 ? -2.103 17.327 -8.132 1.00 31.00 297 GLN A O 1
ATOM 2292 N N . THR A 1 298 ? -3.841 15.930 -7.847 1.00 31.86 298 THR A N 1
ATOM 2293 C CA . THR A 1 298 ? -3.116 14.669 -8.016 1.00 31.86 298 THR A CA 1
ATOM 2294 C C . THR A 1 298 ? -2.508 14.572 -9.428 1.00 31.86 298 THR A C 1
ATOM 2296 O O . THR A 1 298 ? -3.131 14.995 -10.401 1.00 31.86 298 THR A O 1
ATOM 2299 N N . PRO A 1 299 ? -1.292 14.017 -9.593 1.00 34.28 299 PRO A N 1
ATOM 2300 C CA . PRO A 1 299 ? -0.471 14.255 -10.785 1.00 34.28 299 PRO A CA 1
ATOM 2301 C C . PRO A 1 299 ? -0.818 13.407 -12.025 1.00 34.28 299 PRO A C 1
ATOM 2303 O O . PRO A 1 299 ? 0.020 13.283 -12.913 1.00 34.28 299 PRO A O 1
ATOM 2306 N N . PHE A 1 300 ? -2.015 12.820 -12.132 1.00 32.91 300 PHE A N 1
ATOM 2307 C CA . PHE A 1 300 ? -2.306 11.847 -13.202 1.00 32.91 300 PHE A CA 1
ATOM 2308 C C . PHE A 1 300 ? -3.390 12.222 -14.215 1.00 32.91 300 PHE A C 1
ATOM 2310 O O . PHE A 1 300 ? -3.627 11.449 -15.139 1.00 32.91 300 PHE A O 1
ATOM 2317 N N . SER A 1 301 ? -3.958 13.427 -14.172 1.00 37.56 301 SER A N 1
ATOM 2318 C CA . SER A 1 301 ? -4.842 13.886 -15.251 1.00 37.56 301 SER A CA 1
ATOM 2319 C C . SER A 1 301 ? -4.494 15.301 -15.704 1.00 37.56 301 SER A C 1
ATOM 2321 O O . SER A 1 301 ? -4.577 16.257 -14.942 1.00 37.56 301 SER A O 1
ATOM 2323 N N . SER A 1 302 ? -4.114 15.417 -16.979 1.00 37.44 302 SER A N 1
ATOM 2324 C CA . SER A 1 302 ? -4.007 16.656 -17.762 1.00 37.44 302 SER A CA 1
ATOM 2325 C C . SER A 1 302 ? -3.082 17.763 -17.230 1.00 37.44 302 SER A C 1
ATOM 2327 O O . SER A 1 302 ? -3.569 18.728 -16.662 1.00 37.44 302 SER A O 1
ATOM 2329 N N . THR A 1 303 ? -1.765 17.693 -17.491 1.00 40.75 303 THR A N 1
ATOM 2330 C CA . THR A 1 303 ? -0.913 18.838 -17.935 1.00 40.75 303 THR A CA 1
ATOM 2331 C C . THR A 1 303 ? 0.574 18.460 -18.025 1.00 40.75 303 THR A C 1
ATOM 2333 O O . THR A 1 303 ? 1.424 18.972 -17.304 1.00 40.75 303 THR A O 1
ATOM 2336 N N . GLN A 1 304 ? 0.950 17.629 -19.001 1.00 39.22 304 GLN A N 1
ATOM 2337 C CA . GLN A 1 304 ? 2.365 17.568 -19.414 1.00 39.22 304 GLN A CA 1
ATOM 2338 C C . GLN A 1 304 ? 2.795 18.880 -20.117 1.00 39.22 304 GLN A C 1
ATOM 2340 O O . GLN A 1 304 ? 3.962 19.258 -20.109 1.00 39.22 304 GLN A O 1
ATOM 2345 N N . SER A 1 305 ? 1.826 19.623 -20.665 1.00 39.41 305 SER A N 1
ATOM 2346 C CA . SER A 1 305 ? 2.003 20.921 -21.326 1.00 39.41 305 SER A CA 1
ATOM 2347 C C . SER A 1 305 ? 2.178 22.105 -20.362 1.00 39.41 305 SER A C 1
ATOM 2349 O O . SER A 1 305 ? 2.897 23.045 -20.689 1.00 39.41 305 SER A O 1
ATOM 2351 N N . GLY A 1 306 ? 1.563 22.068 -19.173 1.00 39.28 306 GLY A N 1
ATOM 2352 C CA . GLY A 1 306 ? 1.597 23.176 -18.205 1.00 39.28 306 GLY A CA 1
ATOM 2353 C C . GLY A 1 306 ? 2.925 23.291 -17.452 1.00 39.28 306 GLY A C 1
ATOM 2354 O O . GLY A 1 306 ? 3.467 24.385 -17.314 1.00 39.28 306 GLY A O 1
ATOM 2355 N N . PHE A 1 307 ? 3.490 22.155 -17.037 1.00 42.97 307 PHE A N 1
ATOM 2356 C CA . PHE A 1 307 ? 4.777 22.106 -16.335 1.00 42.97 307 PHE A CA 1
ATOM 2357 C C . PHE A 1 307 ? 5.962 22.477 -17.243 1.00 42.97 307 PHE A C 1
ATOM 2359 O O . PHE A 1 307 ? 6.862 23.205 -16.835 1.00 42.97 307 PHE A O 1
ATOM 2366 N N . MET A 1 308 ? 5.933 22.058 -18.514 1.00 41.19 308 MET A N 1
ATOM 2367 C CA . MET A 1 308 ? 6.930 22.493 -19.500 1.00 41.19 308 MET A CA 1
ATOM 2368 C C . MET A 1 308 ? 6.848 24.013 -19.732 1.00 41.19 308 MET A C 1
ATOM 2370 O O . MET A 1 308 ? 7.875 24.682 -19.798 1.00 41.19 308 MET A O 1
ATOM 2374 N N . GLY A 1 309 ? 5.641 24.592 -19.771 1.00 41.28 309 GLY A N 1
ATOM 2375 C CA . GLY A 1 309 ? 5.443 26.036 -19.938 1.00 41.28 309 GLY A CA 1
ATOM 2376 C C . GLY A 1 309 ? 6.036 26.906 -18.819 1.00 41.28 309 GLY A C 1
ATOM 2377 O O . GLY A 1 309 ? 6.535 27.993 -19.109 1.00 41.28 309 GLY A O 1
ATOM 2378 N N . SER A 1 310 ? 6.042 26.442 -17.562 1.00 47.41 310 SER A N 1
ATOM 2379 C CA . SER A 1 310 ? 6.597 27.209 -16.432 1.00 47.41 310 SER A CA 1
ATOM 2380 C C . SER A 1 310 ? 8.129 27.150 -16.356 1.00 47.41 310 SER A C 1
ATOM 2382 O O . SER A 1 310 ? 8.773 28.148 -16.026 1.00 47.41 310 SER A O 1
ATOM 2384 N N . LEU A 1 311 ? 8.734 26.022 -16.742 1.00 41.81 311 LEU A N 1
ATOM 2385 C CA . LEU A 1 311 ? 10.191 25.853 -16.798 1.00 41.81 311 LEU A CA 1
ATOM 2386 C C . LEU A 1 311 ? 10.851 26.654 -17.928 1.00 41.81 311 LEU A C 1
ATOM 2388 O O . LEU A 1 311 ? 11.932 27.202 -17.728 1.00 41.81 311 LEU A O 1
ATOM 2392 N N . PHE A 1 312 ? 10.189 26.800 -19.080 1.00 45.19 312 PHE A N 1
ATOM 2393 C CA . PHE A 1 312 ? 10.692 27.622 -20.192 1.00 45.19 312 PHE A CA 1
ATOM 2394 C C . PHE A 1 312 ? 10.326 29.113 -20.089 1.00 45.19 312 PHE A C 1
ATOM 2396 O O . PHE A 1 312 ? 10.763 29.901 -20.926 1.00 45.19 312 PHE A O 1
ATOM 2403 N N . GLY A 1 313 ? 9.543 29.509 -19.078 1.00 39.88 313 GLY A N 1
ATOM 2404 C CA . GLY A 1 313 ? 9.167 30.904 -18.823 1.00 39.88 313 GLY A CA 1
ATOM 2405 C C . GLY A 1 313 ? 10.137 31.674 -17.917 1.00 39.88 313 GLY A C 1
ATOM 2406 O O . GLY A 1 313 ? 10.129 32.904 -17.929 1.00 39.88 313 GLY A O 1
ATOM 2407 N N . SER A 1 314 ? 10.993 30.989 -17.146 1.00 45.94 314 SER A N 1
ATOM 2408 C CA . SER A 1 314 ? 11.943 31.637 -16.228 1.00 45.94 314 SER A CA 1
ATOM 2409 C C . SER A 1 314 ? 13.381 31.589 -16.767 1.00 45.94 314 SER A C 1
ATOM 2411 O O . SER A 1 314 ? 14.129 30.635 -16.566 1.00 45.94 314 SER A O 1
ATOM 2413 N N . ASN A 1 315 ? 13.796 32.664 -17.446 1.00 44.09 315 ASN A N 1
ATOM 2414 C CA . ASN A 1 315 ? 15.122 32.784 -18.078 1.00 44.09 315 ASN A CA 1
ATOM 2415 C C . ASN A 1 315 ? 16.310 32.542 -17.114 1.00 44.09 315 ASN A C 1
ATOM 2417 O O . ASN A 1 315 ? 17.384 32.135 -17.545 1.00 44.09 315 ASN A O 1
ATOM 2421 N N . GLY A 1 316 ? 16.135 32.736 -15.801 1.00 42.31 316 GLY A N 1
ATOM 2422 C CA . GLY A 1 316 ? 17.238 32.713 -14.831 1.00 42.31 316 GLY A CA 1
ATOM 2423 C C . GLY A 1 316 ? 17.810 31.332 -14.477 1.00 42.31 316 GLY A C 1
ATOM 2424 O O . GLY A 1 316 ? 18.978 31.244 -14.093 1.00 42.31 316 GLY A O 1
ATOM 2425 N N . THR A 1 317 ? 17.030 30.254 -14.587 1.00 48.12 317 THR A N 1
ATOM 2426 C CA . THR A 1 317 ? 17.475 28.908 -14.165 1.00 48.12 317 THR A CA 1
ATOM 2427 C C . THR A 1 317 ? 18.271 28.214 -15.272 1.00 48.12 317 THR A C 1
ATOM 2429 O O . THR A 1 317 ? 19.298 27.591 -15.009 1.00 48.12 317 THR A O 1
ATOM 2432 N N . LEU A 1 318 ? 17.850 28.403 -16.525 1.00 42.44 318 LEU A N 1
ATOM 2433 C CA . LEU A 1 318 ? 18.520 27.878 -17.717 1.00 42.44 318 LEU A CA 1
ATOM 2434 C C . LEU A 1 318 ? 19.847 28.597 -18.007 1.00 42.44 318 LEU A C 1
ATOM 2436 O O . LEU A 1 318 ? 20.838 27.936 -18.306 1.00 42.44 318 LEU A O 1
ATOM 2440 N N . GLU A 1 319 ? 19.922 29.921 -17.837 1.00 41.94 319 GLU A N 1
ATOM 2441 C CA . GLU A 1 319 ? 21.176 30.670 -18.030 1.00 41.94 319 GLU A CA 1
ATOM 2442 C C . GLU A 1 319 ? 22.245 30.315 -16.987 1.00 41.94 319 GLU A C 1
ATOM 2444 O O . GLU A 1 319 ? 23.425 30.182 -17.324 1.00 41.94 319 GLU A O 1
ATOM 2449 N N . LYS A 1 320 ? 21.839 30.091 -15.727 1.00 44.97 320 LYS A N 1
ATOM 2450 C CA . LYS A 1 320 ? 22.744 29.615 -14.667 1.00 44.97 320 LYS A CA 1
ATOM 2451 C C . LYS A 1 320 ? 23.273 28.205 -14.928 1.00 44.97 320 LYS A C 1
ATOM 2453 O O . LYS A 1 320 ? 24.412 27.927 -14.569 1.00 44.97 320 LYS A O 1
ATOM 2458 N N . PHE A 1 321 ? 22.470 27.335 -15.540 1.00 41.53 321 PHE A N 1
ATOM 2459 C CA . PHE A 1 321 ? 22.860 25.954 -15.834 1.00 41.53 321 PHE A CA 1
ATOM 2460 C C . PHE A 1 321 ? 23.730 25.841 -17.101 1.00 41.53 321 PHE A C 1
ATOM 2462 O O . PHE A 1 321 ? 24.604 24.983 -17.174 1.00 41.53 321 PHE A O 1
ATOM 2469 N N . LEU A 1 322 ? 23.531 26.727 -18.085 1.00 48.31 322 LEU A N 1
ATOM 2470 C CA . LEU A 1 322 ? 24.205 26.683 -19.391 1.00 48.31 322 LEU A CA 1
ATOM 2471 C C . LEU A 1 322 ? 25.426 27.613 -19.514 1.00 48.31 322 LEU A C 1
ATOM 2473 O O . LEU A 1 322 ? 26.199 27.489 -20.466 1.00 48.31 322 LEU A O 1
ATOM 2477 N N . GLY A 1 323 ? 25.611 28.565 -18.591 1.00 38.44 323 GLY A N 1
ATOM 2478 C CA . GLY A 1 323 ? 26.757 29.484 -18.587 1.00 38.44 323 GLY A CA 1
ATOM 2479 C C . GLY A 1 323 ? 26.806 30.455 -19.776 1.00 38.44 323 GLY A C 1
ATOM 2480 O O . GLY A 1 323 ? 27.869 31.004 -20.074 1.00 38.44 323 GLY A O 1
ATOM 2481 N N . ARG A 1 324 ? 25.685 30.657 -20.484 1.00 38.06 324 ARG A N 1
ATOM 2482 C CA . ARG A 1 324 ? 25.543 31.577 -21.626 1.00 38.06 324 ARG A CA 1
ATOM 2483 C C . ARG A 1 324 ? 24.148 32.225 -21.634 1.00 38.06 324 ARG A C 1
ATOM 2485 O O . ARG A 1 324 ? 23.202 31.563 -21.208 1.00 38.06 324 ARG A O 1
ATOM 2492 N N . PRO A 1 325 ? 24.010 33.475 -22.124 1.00 37.69 325 PRO A N 1
ATOM 2493 C CA . PRO A 1 325 ? 22.720 34.159 -22.188 1.00 37.69 325 PRO A CA 1
ATOM 2494 C C . PRO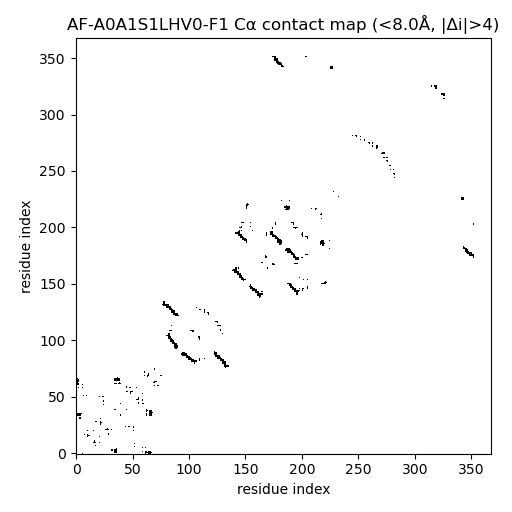 A 1 325 ? 21.792 33.516 -23.227 1.00 37.69 325 PRO A C 1
ATOM 2496 O O . PRO A 1 325 ? 22.214 33.211 -24.346 1.00 37.69 325 PRO A O 1
ATOM 2499 N N . TYR A 1 326 ? 20.531 33.326 -22.848 1.00 40.59 326 TYR A N 1
ATOM 2500 C CA . TYR A 1 326 ? 19.476 32.711 -23.649 1.00 40.59 326 TYR A CA 1
ATOM 2501 C C . TYR A 1 326 ? 18.504 33.802 -24.120 1.00 40.59 326 TYR A C 1
ATOM 2503 O O . TYR A 1 326 ? 17.881 34.484 -23.310 1.00 40.59 326 TYR A O 1
ATOM 2511 N N . ILE A 1 327 ? 18.380 34.004 -25.437 1.00 36.03 327 ILE A N 1
ATOM 2512 C CA . ILE A 1 327 ? 17.504 35.035 -26.019 1.00 36.03 327 ILE A CA 1
ATOM 2513 C C . ILE A 1 327 ? 16.240 34.365 -26.567 1.00 36.03 327 ILE A C 1
ATOM 2515 O O . ILE A 1 327 ? 16.313 33.528 -27.465 1.00 36.03 327 ILE A O 1
ATOM 2519 N N . TRP A 1 328 ? 15.081 34.747 -26.027 1.00 33.19 328 TRP A N 1
ATOM 2520 C CA . TRP A 1 328 ? 13.773 34.201 -26.393 1.00 33.19 328 TRP A CA 1
ATOM 2521 C C . TRP A 1 328 ? 13.195 34.873 -27.650 1.00 33.19 328 TRP A C 1
ATOM 2523 O O . TRP A 1 328 ? 13.138 36.100 -27.733 1.00 33.19 328 TRP A O 1
ATOM 2533 N N . GLY A 1 329 ? 12.706 34.066 -28.596 1.00 32.81 329 GLY A N 1
ATOM 2534 C CA . GLY A 1 329 ? 11.802 34.472 -29.675 1.00 32.81 329 GLY A CA 1
ATOM 2535 C C . GLY A 1 329 ? 10.489 33.697 -29.542 1.00 32.81 329 GLY A C 1
ATOM 2536 O O . GLY A 1 329 ? 10.497 32.470 -29.577 1.00 32.81 329 GLY A O 1
ATOM 2537 N N . GLY A 1 330 ? 9.388 34.418 -29.317 1.00 28.89 330 GLY A N 1
ATOM 2538 C CA . GLY A 1 330 ? 8.066 33.867 -29.004 1.00 28.89 330 GLY A CA 1
ATOM 2539 C C . GLY A 1 330 ? 7.315 33.204 -30.172 1.00 28.89 330 GLY A C 1
ATOM 2540 O O . GLY A 1 330 ? 7.772 33.231 -31.314 1.00 28.89 330 GLY A O 1
ATOM 2541 N N . PRO A 1 331 ? 6.146 32.599 -29.883 1.00 42.56 331 PRO A N 1
ATOM 2542 C CA . PRO A 1 331 ? 5.598 31.471 -30.621 1.00 42.56 331 PRO A CA 1
ATOM 2543 C C . PRO A 1 331 ? 4.672 31.914 -31.755 1.00 42.56 331 PRO A C 1
ATOM 2545 O O . PRO A 1 331 ? 3.628 32.526 -31.538 1.00 42.56 331 PRO A O 1
ATOM 2548 N N . GLY A 1 332 ? 5.025 31.528 -32.974 1.00 27.03 332 GLY A N 1
ATOM 2549 C CA . GLY A 1 332 ? 4.141 31.552 -34.129 1.00 27.03 332 GLY A CA 1
ATOM 2550 C C . GLY A 1 332 ? 4.376 30.282 -34.923 1.00 27.03 332 GLY A C 1
ATOM 2551 O O . GLY A 1 332 ? 5.422 30.144 -35.539 1.00 27.03 332 GLY A O 1
ATOM 2552 N N . SER A 1 333 ? 3.429 29.348 -34.828 1.00 34.72 333 SER A N 1
ATOM 2553 C CA . SER A 1 333 ? 3.105 28.303 -35.809 1.00 34.72 333 SER A CA 1
ATOM 2554 C C . SER A 1 333 ? 4.066 28.157 -36.999 1.00 34.72 333 SER A C 1
ATOM 2556 O O . SER A 1 333 ? 3.740 28.492 -38.135 1.00 34.72 333 SER A O 1
ATOM 2558 N N . ALA A 1 334 ? 5.222 27.578 -36.737 1.00 28.66 334 ALA A N 1
ATOM 2559 C CA . ALA A 1 334 ? 5.901 26.718 -37.672 1.00 28.66 334 ALA A CA 1
ATOM 2560 C C . ALA A 1 334 ? 6.351 25.552 -36.808 1.00 28.66 334 ALA A C 1
ATOM 2562 O O . ALA A 1 334 ? 7.270 25.666 -35.999 1.00 28.66 334 ALA A O 1
ATOM 2563 N N . VAL A 1 335 ? 5.658 24.421 -36.938 1.00 36.12 335 VAL A N 1
ATOM 2564 C CA . VAL A 1 335 ? 6.394 23.167 -36.864 1.00 36.12 335 VAL A CA 1
ATOM 2565 C C . VAL A 1 335 ? 7.408 23.333 -37.982 1.00 36.12 335 VAL A C 1
ATOM 2567 O O . VAL A 1 335 ? 7.062 23.164 -39.150 1.00 36.12 335 VAL A O 1
ATOM 2570 N N . ASP A 1 336 ? 8.604 23.803 -37.633 1.00 30.56 336 ASP A N 1
ATOM 2571 C CA . ASP A 1 336 ? 9.777 23.605 -38.457 1.00 30.56 336 ASP A CA 1
ATOM 2572 C C . ASP A 1 336 ? 9.897 22.081 -38.451 1.00 30.56 336 ASP A C 1
ATOM 2574 O O . ASP A 1 336 ? 10.455 21.459 -37.543 1.00 30.56 336 ASP A O 1
ATOM 2578 N N . PHE A 1 337 ? 9.169 21.447 -39.377 1.00 35.97 337 PHE A N 1
ATOM 2579 C CA . PHE A 1 337 ? 9.544 20.141 -39.851 1.00 35.97 337 PHE A CA 1
ATOM 2580 C C . PHE A 1 337 ? 10.976 20.377 -40.253 1.00 35.97 337 PHE A C 1
ATOM 2582 O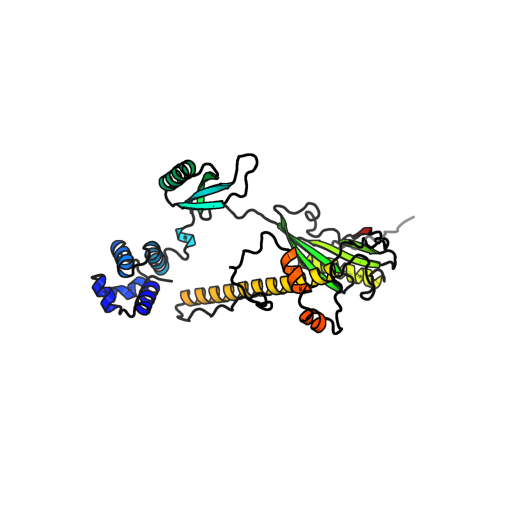 O . PHE A 1 337 ? 11.233 21.110 -41.201 1.00 35.97 337 PHE A O 1
ATOM 2589 N N . ASP A 1 338 ? 11.887 19.885 -39.423 1.00 41.00 338 ASP A N 1
ATOM 2590 C CA . ASP A 1 338 ? 13.287 19.854 -39.755 1.00 41.00 338 ASP A CA 1
ATOM 2591 C C . ASP A 1 338 ? 13.358 19.120 -41.099 1.00 41.00 338 ASP A C 1
ATOM 2593 O O . ASP A 1 338 ? 13.284 17.893 -41.156 1.00 41.00 338 ASP A O 1
ATOM 2597 N N . ASP A 1 339 ? 13.371 19.897 -42.187 1.00 36.53 339 ASP A N 1
ATOM 2598 C CA . ASP A 1 339 ? 13.477 19.446 -43.575 1.00 36.53 339 ASP A CA 1
ATOM 2599 C C . ASP A 1 339 ? 14.891 18.910 -43.832 1.00 36.53 339 ASP A C 1
ATOM 2601 O O . ASP A 1 339 ? 15.210 18.418 -44.918 1.00 36.53 339 ASP A O 1
ATOM 2605 N N . ARG A 1 340 ? 15.756 18.946 -42.806 1.00 43.84 340 ARG A N 1
ATOM 2606 C CA . ARG A 1 340 ? 16.950 18.123 -42.772 1.00 43.84 340 ARG A CA 1
ATOM 2607 C C . ARG A 1 340 ? 16.518 16.663 -42.903 1.00 43.84 340 ARG A C 1
ATOM 2609 O O . ARG A 1 340 ? 15.643 16.194 -42.172 1.00 43.84 340 ARG A O 1
ATOM 2616 N N . PRO A 1 341 ? 17.133 15.907 -43.823 1.00 41.47 341 PRO A N 1
ATOM 2617 C CA . PRO A 1 341 ? 16.811 14.505 -44.004 1.00 41.47 341 PRO A CA 1
ATOM 2618 C C . PRO A 1 341 ? 16.931 13.789 -42.660 1.00 41.47 341 PRO A C 1
ATOM 2620 O O . PRO A 1 341 ? 18.016 13.714 -42.080 1.00 41.47 341 PRO A O 1
ATOM 2623 N N . ARG A 1 342 ? 15.810 13.254 -42.157 1.00 47.09 342 ARG A N 1
ATOM 2624 C CA . ARG A 1 342 ? 15.839 12.386 -40.979 1.00 47.09 342 ARG A CA 1
ATOM 2625 C C . ARG A 1 342 ? 16.824 11.259 -41.287 1.00 47.09 342 ARG A C 1
ATOM 2627 O O . ARG A 1 342 ? 16.644 10.578 -42.305 1.00 47.09 342 ARG A O 1
ATOM 2634 N N . PRO A 1 343 ? 17.865 11.046 -40.465 1.00 48.12 343 PRO A N 1
ATOM 2635 C CA . PRO A 1 343 ? 18.814 9.982 -40.730 1.00 48.12 343 PRO A CA 1
ATOM 2636 C C . PRO A 1 343 ? 18.041 8.667 -40.807 1.00 48.12 343 PRO A C 1
ATOM 2638 O O . PRO A 1 343 ? 17.176 8.393 -39.972 1.00 48.12 343 PRO A O 1
ATOM 2641 N N . GLN A 1 344 ? 18.316 7.860 -41.835 1.00 52.62 344 GLN A N 1
ATOM 2642 C CA . GLN A 1 344 ? 17.704 6.541 -41.979 1.00 52.62 344 GLN A CA 1
ATOM 2643 C C . GLN A 1 344 ? 18.164 5.651 -40.819 1.00 52.62 344 GLN A C 1
ATOM 2645 O O . GLN A 1 344 ? 19.189 4.972 -40.923 1.00 52.62 344 GLN A O 1
ATOM 2650 N N . ARG A 1 345 ? 17.397 5.667 -39.723 1.00 53.78 345 ARG A N 1
ATOM 2651 C CA . ARG A 1 345 ? 17.609 4.828 -38.544 1.00 53.78 345 ARG A CA 1
ATOM 2652 C C . ARG A 1 345 ? 17.556 3.373 -38.987 1.00 53.78 345 ARG A C 1
ATOM 2654 O O . ARG A 1 345 ? 16.550 2.913 -39.527 1.00 53.78 345 ARG A O 1
ATOM 2661 N N . ARG A 1 346 ? 18.655 2.650 -38.792 1.00 63.47 346 ARG A N 1
ATOM 2662 C CA . ARG A 1 346 ? 18.672 1.194 -38.926 1.00 63.47 346 ARG A CA 1
ATOM 2663 C C . ARG A 1 346 ? 18.753 0.601 -37.535 1.00 63.47 346 ARG A C 1
ATOM 2665 O O . ARG A 1 346 ? 19.688 0.897 -36.798 1.00 63.47 346 ARG A O 1
ATOM 2672 N N . TYR A 1 347 ? 17.766 -0.224 -37.216 1.00 71.31 347 TYR A N 1
ATOM 2673 C CA . TYR A 1 347 ? 17.800 -1.089 -36.052 1.00 71.31 347 TYR A CA 1
ATOM 2674 C C . TYR A 1 347 ? 18.369 -2.431 -36.488 1.00 71.31 347 TYR A C 1
ATOM 2676 O O . TYR A 1 347 ? 17.904 -3.014 -37.467 1.00 71.31 347 TYR A O 1
ATOM 2684 N N . PHE A 1 348 ? 19.378 -2.914 -35.777 1.00 79.69 348 PHE A N 1
ATOM 2685 C CA . PHE A 1 348 ? 19.845 -4.287 -35.921 1.00 79.69 348 PHE A CA 1
ATOM 2686 C C . PHE A 1 348 ? 20.040 -4.914 -34.548 1.00 79.69 348 PHE A C 1
ATOM 2688 O O . PHE A 1 348 ? 20.244 -4.225 -33.548 1.00 79.69 348 PHE A O 1
ATOM 2695 N N . THR A 1 349 ? 19.932 -6.233 -34.508 1.00 75.19 349 THR A N 1
ATOM 2696 C CA . THR A 1 349 ? 19.981 -7.026 -33.284 1.00 75.19 349 THR A CA 1
ATOM 2697 C C . THR A 1 349 ? 21.353 -7.665 -33.133 1.00 75.19 349 THR A C 1
ATOM 2699 O O . THR A 1 349 ? 21.820 -8.361 -34.035 1.00 75.19 349 THR A O 1
ATOM 2702 N N . LEU A 1 350 ? 21.999 -7.453 -31.992 1.00 76.25 350 LEU A N 1
ATOM 2703 C CA . LEU A 1 350 ? 23.192 -8.182 -31.574 1.00 76.25 350 LEU A CA 1
ATOM 2704 C C . LEU A 1 350 ? 22.752 -9.309 -30.633 1.00 76.25 350 LEU A C 1
ATOM 2706 O O . LEU A 1 350 ? 21.943 -9.086 -29.729 1.00 76.25 350 LEU A O 1
ATOM 2710 N N . ARG A 1 351 ? 23.279 -10.522 -30.832 1.00 69.56 351 ARG A N 1
ATOM 2711 C CA . ARG A 1 351 ? 23.072 -11.609 -29.869 1.00 69.56 351 ARG A CA 1
ATOM 2712 C C . ARG A 1 351 ? 23.892 -11.324 -28.599 1.00 69.56 351 ARG A C 1
ATOM 2714 O O . ARG A 1 351 ? 25.082 -11.018 -28.740 1.00 69.56 351 ARG A O 1
ATOM 2721 N N . PRO A 1 352 ? 23.290 -11.390 -27.397 1.00 57.91 352 PRO A N 1
ATOM 2722 C CA . PRO A 1 352 ? 24.062 -11.510 -26.168 1.00 57.91 352 PRO A CA 1
ATOM 2723 C C . PRO A 1 352 ? 24.789 -12.861 -26.202 1.00 57.91 352 PRO A C 1
ATOM 2725 O O . PRO A 1 352 ? 24.229 -13.851 -26.672 1.00 57.91 352 PRO A O 1
ATOM 2728 N N . GLU A 1 353 ? 26.052 -12.899 -25.790 1.00 59.12 353 GLU A N 1
ATOM 2729 C CA . GLU A 1 353 ? 26.783 -14.163 -25.693 1.00 59.12 353 GLU A CA 1
ATOM 2730 C C . GLU A 1 353 ? 26.207 -14.952 -24.513 1.00 59.12 353 GLU A C 1
ATOM 2732 O O . GLU A 1 353 ? 26.370 -14.563 -23.361 1.00 59.12 353 GLU A O 1
ATOM 2737 N N . SER A 1 354 ? 25.482 -16.033 -24.800 1.00 44.38 354 SER A N 1
ATOM 2738 C CA . SER A 1 354 ? 25.299 -17.114 -23.836 1.00 44.38 354 SER A CA 1
ATOM 2739 C C . SER A 1 354 ? 26.639 -17.830 -23.703 1.00 44.38 354 SER A C 1
ATOM 2741 O O . SER A 1 354 ? 27.243 -18.142 -24.732 1.00 44.38 354 SER A O 1
ATOM 2743 N N . GLU A 1 355 ? 27.088 -18.050 -22.467 1.00 42.97 355 GLU A N 1
ATOM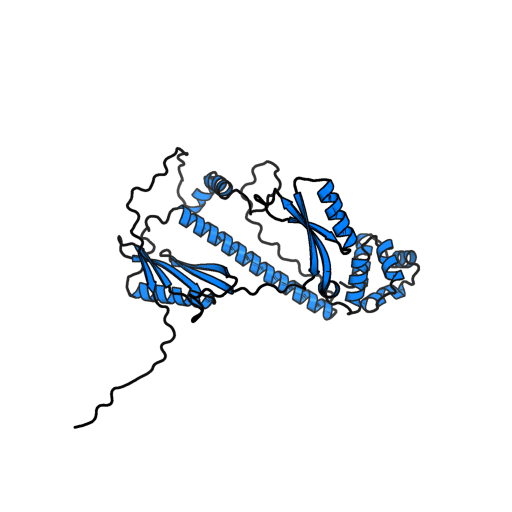 2744 C CA . GLU A 1 355 ? 28.312 -18.767 -22.097 1.00 42.97 355 GLU A CA 1
ATOM 2745 C C . GLU A 1 355 ? 28.727 -19.812 -23.141 1.00 42.97 355 GLU A C 1
ATOM 2747 O O . GLU A 1 355 ? 28.055 -20.823 -23.352 1.00 42.97 355 GLU A O 1
ATOM 2752 N N . THR A 1 356 ? 29.853 -19.565 -23.807 1.00 40.81 356 THR A N 1
ATOM 2753 C CA . THR A 1 356 ? 30.521 -20.560 -24.642 1.00 40.81 356 THR A CA 1
ATOM 2754 C C . THR A 1 356 ? 31.054 -21.675 -23.747 1.00 40.81 356 THR A C 1
ATOM 2756 O O . THR A 1 356 ? 32.203 -21.642 -23.309 1.00 40.81 356 THR A O 1
ATOM 2759 N N . SER A 1 357 ? 30.211 -22.668 -23.483 1.00 43.56 357 SER A N 1
ATOM 2760 C CA . SER A 1 357 ? 30.650 -24.040 -23.270 1.00 43.56 357 SER A CA 1
ATOM 2761 C C . SER A 1 357 ? 30.733 -24.706 -24.642 1.00 43.56 357 SER A C 1
ATOM 2763 O O . SER A 1 357 ? 29.715 -25.055 -25.221 1.00 43.56 357 SER A O 1
ATOM 2765 N N . ASP A 1 358 ? 31.938 -24.799 -25.204 1.00 40.03 358 ASP A N 1
ATOM 2766 C CA . ASP A 1 358 ? 32.421 -26.076 -25.738 1.00 40.03 358 ASP A CA 1
ATOM 2767 C C . ASP A 1 358 ? 33.927 -25.985 -26.008 1.00 40.03 358 ASP A C 1
ATOM 2769 O O . ASP A 1 358 ? 34.410 -25.418 -26.993 1.00 40.03 358 ASP A O 1
ATOM 2773 N N . THR A 1 359 ? 34.693 -26.503 -25.058 1.00 46.25 359 THR A N 1
ATOM 2774 C CA . THR A 1 359 ? 36.110 -26.790 -25.219 1.00 46.25 359 THR A CA 1
ATOM 2775 C C . THR A 1 359 ? 36.275 -28.018 -26.104 1.00 46.25 359 THR A C 1
ATOM 2777 O O . THR A 1 359 ? 36.020 -29.130 -25.663 1.00 46.25 359 THR A O 1
ATOM 2780 N N . GLY A 1 360 ? 36.833 -27.805 -27.293 1.00 44.47 360 GLY A N 1
ATOM 2781 C CA . GLY A 1 360 ? 37.767 -28.743 -27.906 1.00 44.47 360 GLY A CA 1
ATOM 2782 C C . GLY A 1 360 ? 37.155 -29.969 -28.574 1.00 44.47 360 GLY A C 1
ATOM 2783 O O . GLY A 1 360 ? 36.972 -31.007 -27.952 1.00 44.47 360 GLY A O 1
ATOM 2784 N N . ASN A 1 361 ? 37.050 -29.905 -29.900 1.00 37.31 361 ASN A N 1
ATOM 2785 C CA . ASN A 1 361 ? 37.239 -31.096 -30.715 1.00 37.31 361 ASN A CA 1
ATOM 2786 C C . ASN A 1 361 ? 38.429 -30.852 -31.649 1.00 37.31 361 ASN A C 1
ATOM 2788 O O . ASN A 1 361 ? 38.340 -30.110 -32.628 1.00 37.31 361 ASN A O 1
ATOM 2792 N N . ALA A 1 362 ? 39.574 -31.418 -31.268 1.00 40.69 362 ALA A N 1
ATOM 2793 C CA . ALA A 1 362 ? 40.745 -31.534 -32.122 1.00 40.69 362 ALA A CA 1
ATOM 2794 C C . ALA A 1 362 ? 40.493 -32.635 -33.170 1.00 40.69 362 ALA A C 1
ATOM 2796 O O . ALA A 1 362 ? 39.880 -33.651 -32.839 1.00 40.69 362 ALA A O 1
ATOM 2797 N N . PRO A 1 363 ? 40.955 -32.479 -34.420 1.00 50.22 363 PRO A N 1
ATOM 2798 C CA . PRO A 1 363 ? 40.840 -33.536 -35.411 1.00 50.22 363 PRO A CA 1
ATOM 2799 C C . PRO A 1 363 ? 41.872 -34.635 -35.126 1.00 50.22 363 PRO A C 1
ATOM 2801 O O . PRO A 1 363 ? 43.075 -34.379 -35.112 1.00 50.22 363 PRO A O 1
ATOM 2804 N N . HIS A 1 364 ? 41.388 -35.862 -34.926 1.00 41.75 364 HIS A N 1
ATOM 2805 C CA . HIS A 1 364 ? 42.194 -37.070 -35.061 1.00 41.75 364 HIS A CA 1
ATOM 2806 C C . HIS A 1 364 ? 42.568 -37.235 -36.541 1.00 41.75 364 HIS A C 1
ATOM 2808 O O . HIS A 1 364 ? 41.696 -37.421 -37.390 1.00 41.75 364 HIS A O 1
ATOM 2814 N N . ALA A 1 365 ? 43.862 -37.126 -36.829 1.00 54.09 365 ALA A N 1
ATOM 2815 C CA . ALA A 1 365 ? 44.492 -37.765 -37.973 1.00 54.09 365 ALA A CA 1
ATOM 2816 C C . ALA A 1 365 ? 45.017 -39.135 -37.514 1.00 54.09 365 ALA A C 1
ATOM 2818 O O . ALA A 1 365 ? 45.416 -39.243 -36.355 1.00 54.09 365 ALA A O 1
ATOM 2819 N N . ASP A 1 366 ? 44.884 -40.119 -38.407 1.00 46.22 366 ASP A N 1
ATOM 2820 C CA . ASP A 1 366 ? 45.517 -41.451 -38.543 1.00 46.22 366 ASP A CA 1
ATOM 2821 C C . ASP A 1 366 ? 44.459 -42.311 -39.284 1.00 46.22 366 ASP A C 1
ATOM 2823 O O . ASP A 1 366 ? 43.279 -42.275 -38.931 1.00 46.22 366 ASP A O 1
ATOM 2827 N N . ASP A 1 367 ? 44.707 -43.063 -40.352 1.00 40.50 367 ASP A N 1
ATOM 2828 C CA . ASP A 1 367 ? 45.931 -43.498 -41.023 1.00 40.50 367 ASP A CA 1
ATOM 2829 C C . ASP A 1 367 ? 45.561 -43.963 -42.449 1.00 40.50 367 ASP A C 1
ATOM 2831 O O . ASP A 1 367 ? 44.441 -44.437 -42.686 1.00 40.50 367 ASP A O 1
ATOM 2835 N N . GLU A 1 368 ? 46.535 -43.879 -43.359 1.00 38.66 368 GLU A N 1
ATOM 2836 C CA . GLU A 1 368 ? 46.788 -44.889 -44.400 1.00 38.66 368 GLU A CA 1
ATOM 2837 C C . GLU A 1 368 ? 48.089 -45.617 -44.046 1.00 38.66 368 GLU A C 1
ATOM 2839 O O . GLU A 1 368 ? 49.057 -44.908 -43.677 1.00 38.66 368 GLU A O 1
#

InterPro domains:
  IPR001387 Cro/C1-type, helix-turn-helix domain [PF01381] (13-55)
  IPR001387 Cro/C1-type, helix-turn-helix domain [PS50943] (17-59)
  IPR001387 Cro/C1-type, helix-turn-helix domain [cd00093] (13-57)
  IPR010982 Lambda repressor-like, DNA-binding domain superfamily [G3DSA:1.10.260.40] (7-65)
  IPR010982 Lambda repressor-like, DNA-binding domain superfamily [SSF47413] (9-60)

Solvent-accessible surface area (backbone atoms only — not comparable to full-atom values): 21982 Å² total; per-residue (Å²): 115,26,31,40,57,54,51,51,54,56,27,60,76,67,74,49,50,68,64,60,51,22,58,76,70,75,49,65,60,83,54,52,75,50,26,45,58,39,69,73,56,71,69,57,46,48,50,48,14,60,79,64,73,47,58,49,66,61,45,51,48,16,25,34,38,23,44,66,78,27,93,50,74,59,71,75,42,53,69,41,62,33,23,39,32,32,38,28,40,49,58,92,91,58,59,50,73,74,44,83,77,50,78,30,83,41,63,67,61,38,51,50,50,37,58,51,47,45,72,77,35,88,65,43,49,59,44,78,46,82,44,46,37,85,60,69,76,81,75,72,65,34,59,39,24,43,25,35,37,39,35,80,72,51,78,47,76,48,75,47,80,33,72,56,74,54,78,72,32,64,88,72,37,48,31,58,33,38,33,40,31,43,72,85,72,69,20,35,41,34,40,37,26,37,10,57,45,63,65,58,25,47,50,51,49,52,53,50,50,52,57,32,50,80,65,72,41,46,31,58,60,88,59,86,60,83,89,65,43,74,61,54,56,48,51,50,51,51,47,49,53,50,49,52,52,49,52,50,44,52,50,50,50,50,50,45,50,51,51,50,52,52,44,54,52,36,51,75,72,69,50,88,69,78,78,74,83,69,77,79,72,84,69,80,79,81,64,86,86,77,90,73,99,69,81,89,74,74,96,83,68,92,56,80,67,57,60,55,52,59,64,76,65,47,70,70,62,58,28,69,74,65,78,48,91,79,86,89,79,84,94,70,98,61,84,73,68,70,82,62,79,75,65,76,73,44,79,48,73,44,80,67,86,70,83,87,82,75,87,78,85,78,84,85,84,87,83,135

Foldseek 3Di:
DALLVVLVVLCVVVVHDLVVVCVQLVHDSVCSVVLLADQDDLVSLVSSCVVSVHDSVVNNVNSCCSNVVDVDPCRVQAQQKKKWKWKWFDDPVPTDDIGTDDIGSDPVVNVVVQVVVVVVDVGIHIDMDIDGRVPDDDQDKFKKKKWKDFLLGDIDIDIDIDSDDPPQCVPPQKHWWKWKFFVVVTATGMIIIMGSDPVVRVVLVVVVCVVCVVVVRHDHNPDDQPPCDPCVVVVVVVVVVVVVLVVQQVVLVVVLVVQVVVVSVCVVVVHPDDRPPRDDRDDDPDDDDDDDDDDDDDDPDDDPPPVVVVVVVDQPPVCVVPVDHDDDDDDDDDPPPVPPPNGPIDIDTDDRDDDDPDDDDDDDDDDD